Protein AF-A0AAD9B1D5-F1 (afdb_monomer_lite)

pLDDT: mean 72.25, std 25.93, range [25.08, 98.56]

Secondary structure (DSSP, 8-state):
---EEEEEES--SEEEES-EEEEEES--SEEEES--SEEEES-EEEEEES-EEEEEES-EEEEEES-EEEEEES-EEEEEES-EEEEEES-EEEEEES-EEEEEES-EEEEEES-EEEEEES-EEEEEES-EEEEEES-EEEEEES-EEEEEES-EEEEEES-EEEEEES-EEEEEES-EEEEEES-EEEEEES-EEEEEES-EEEEEES-EEEEEES-EEEEEEEEEEEEEEEEEEEEEEEEEEEEEEEEEEEEEEEEEEEEEE-----TTS-------------PPP-------------------------------------------------------------------------PPPPGGGHHHHHHHHHHHHHHHHHHHHHHHHHHHHHHHHHHHHHHHHHHHHHHHHHHHHTT-S-HHHHTTTS-BPPTT--S-SB----HHHHHHHHHHTT--TTS-HHHHHHHHHHHHHHGGGTS-HHHHHHHHHHHS------

InterPro domains:
  IPR000651 Ras-like guanine nucleotide exchange factor, N-terminal [PF00618] (445-500)
  IPR000651 Ras-like guanine nucleotide exchange factor, N-terminal [PS50212] (442-506)
  IPR023578 Ras guanine nucleotide exchange factor domain superfamily [SSF48366] (435-503)

Radius of gyration: 39.72 Å; chains: 1; bounding box: 127×80×107 Å

Structure (mmCIF, N/CA/C/O backbone):
data_AF-A0AAD9B1D5-F1
#
_entry.id   AF-A0AAD9B1D5-F1
#
loop_
_atom_site.group_PDB
_atom_site.id
_atom_site.type_symbol
_atom_site.label_atom_id
_atom_site.label_alt_id
_atom_site.label_comp_id
_atom_site.label_asym_id
_atom_site.label_entity_id
_atom_site.label_seq_id
_atom_site.pdbx_PDB_ins_code
_atom_site.Cartn_x
_atom_site.Cartn_y
_atom_site.Cartn_z
_atom_site.occupancy
_atom_site.B_iso_or_equiv
_atom_site.auth_seq_id
_atom_site.auth_comp_id
_atom_site.auth_asym_id
_atom_site.auth_atom_id
_atom_site.pdbx_PDB_model_num
ATOM 1 N N . MET A 1 1 ? -13.551 1.832 42.287 1.00 52.72 1 MET A N 1
ATOM 2 C CA . MET A 1 1 ? -13.378 1.335 43.674 1.00 52.72 1 MET A CA 1
ATOM 3 C C . MET A 1 1 ? -11.900 1.465 44.010 1.00 52.72 1 MET A C 1
ATOM 5 O O . MET A 1 1 ? -11.124 0.790 43.361 1.00 52.72 1 MET A O 1
ATOM 9 N N . ASP A 1 2 ? -11.519 2.247 45.024 1.00 57.53 2 ASP A N 1
ATOM 10 C CA . ASP A 1 2 ? -10.199 2.910 45.117 1.00 57.53 2 ASP A CA 1
ATOM 11 C C . ASP A 1 2 ? -8.919 2.039 44.995 1.00 57.53 2 ASP A C 1
ATOM 13 O O . ASP A 1 2 ? -7.841 2.602 44.839 1.00 57.53 2 ASP A O 1
ATOM 17 N N . SER A 1 3 ? -8.982 0.707 45.135 1.00 64.38 3 SER A N 1
ATOM 18 C CA . SER A 1 3 ? -7.912 -0.255 44.781 1.00 64.38 3 SER A CA 1
ATOM 19 C C . SER A 1 3 ? -8.424 -1.698 44.908 1.00 64.38 3 SER A C 1
ATOM 21 O O . SER A 1 3 ? -8.933 -2.067 45.975 1.00 64.38 3 SER A O 1
ATOM 23 N N . ALA A 1 4 ? -8.223 -2.545 43.894 1.00 77.12 4 ALA A N 1
ATOM 24 C CA . ALA A 1 4 ? -8.513 -3.985 43.952 1.00 77.12 4 ALA A CA 1
ATOM 25 C C . ALA A 1 4 ? -7.318 -4.854 43.508 1.00 77.12 4 ALA A C 1
ATOM 27 O O . ALA A 1 4 ? -6.592 -4.506 42.589 1.00 77.12 4 ALA A O 1
ATOM 28 N N . GLU A 1 5 ? -7.109 -6.013 44.146 1.00 85.25 5 GLU A N 1
ATOM 29 C CA . GLU A 1 5 ? -6.080 -6.974 43.697 1.00 85.25 5 GLU A CA 1
ATOM 30 C C . GLU A 1 5 ? -6.547 -7.705 42.428 1.00 85.25 5 GLU A C 1
ATOM 32 O O . GLU A 1 5 ? -5.827 -7.784 41.446 1.00 85.25 5 GLU A O 1
ATOM 37 N N . ARG A 1 6 ? -7.781 -8.220 42.411 1.00 88.56 6 ARG A N 1
ATOM 38 C CA . ARG A 1 6 ? -8.394 -8.796 41.206 1.00 88.56 6 ARG A CA 1
ATOM 39 C C . ARG A 1 6 ? -9.866 -8.441 41.144 1.00 88.56 6 ARG A C 1
ATOM 41 O O . ARG A 1 6 ? -10.538 -8.409 42.182 1.00 88.56 6 ARG A O 1
ATOM 48 N N . VAL A 1 7 ? -10.339 -8.191 39.934 1.00 89.62 7 VAL A N 1
ATOM 49 C CA . VAL A 1 7 ? -11.737 -7.946 39.604 1.00 89.62 7 VAL A CA 1
ATOM 50 C C . VAL A 1 7 ? -12.110 -8.903 38.483 1.00 89.62 7 VAL A C 1
ATOM 52 O O . VAL A 1 7 ? -11.581 -8.783 37.390 1.00 89.62 7 VAL A O 1
ATOM 55 N N . ASP A 1 8 ? -13.027 -9.825 38.757 1.00 92.50 8 ASP A N 1
ATOM 56 C CA . ASP A 1 8 ? -13.612 -10.722 37.757 1.00 92.50 8 ASP A CA 1
ATOM 57 C C . ASP A 1 8 ? -15.106 -10.372 37.633 1.00 92.50 8 ASP A C 1
ATOM 59 O O . ASP A 1 8 ? -15.795 -10.294 38.662 1.00 92.50 8 ASP A O 1
ATOM 63 N N . MET A 1 9 ? -15.619 -10.133 36.419 1.00 92.75 9 MET A N 1
ATOM 64 C CA . MET A 1 9 ? -17.040 -9.832 36.188 1.00 92.75 9 MET A CA 1
ATOM 65 C C . MET A 1 9 ? -17.614 -10.514 34.935 1.00 92.75 9 MET A C 1
ATOM 67 O O . MET A 1 9 ? -17.331 -10.103 33.819 1.00 92.75 9 MET A O 1
ATOM 71 N N . ASP A 1 10 ? -18.550 -11.449 35.136 1.00 92.38 10 ASP A N 1
ATOM 72 C CA . ASP A 1 10 ? -19.232 -12.182 34.055 1.00 92.38 10 ASP A CA 1
ATOM 73 C C . ASP A 1 10 ? -20.099 -11.294 33.124 1.00 92.38 10 ASP A C 1
ATOM 75 O O . ASP A 1 10 ? -20.470 -11.703 32.025 1.00 92.38 10 ASP A O 1
ATOM 79 N N . SER A 1 11 ? -20.597 -10.146 33.606 1.00 92.19 11 SER A N 1
ATOM 80 C CA . SER A 1 11 ? -21.485 -9.238 32.849 1.00 92.19 11 SER A CA 1
ATOM 81 C C . SER A 1 11 ? -21.722 -7.908 33.576 1.00 92.19 11 SER A C 1
ATOM 83 O O . SER A 1 11 ? -22.179 -7.906 34.726 1.00 92.19 11 SER A O 1
ATOM 85 N N . ALA A 1 12 ? -21.566 -6.782 32.879 1.00 92.56 12 ALA A N 1
ATOM 86 C CA . ALA A 1 12 ? -21.912 -5.445 33.370 1.00 92.56 12 ALA A CA 1
ATOM 87 C C . ALA A 1 12 ? -22.621 -4.581 32.306 1.00 92.56 12 ALA A C 1
ATOM 89 O O . ALA A 1 12 ? -22.574 -4.862 31.116 1.00 92.56 12 ALA A O 1
ATOM 90 N N . GLU A 1 13 ? -23.287 -3.500 32.733 1.00 94.06 13 GLU A N 1
ATOM 91 C CA . GLU A 1 13 ? -23.611 -2.388 31.817 1.00 94.06 13 GLU A CA 1
ATOM 92 C C . GLU A 1 13 ? -22.391 -1.461 31.736 1.00 94.06 13 GLU A C 1
ATOM 94 O O . GLU A 1 13 ? -21.867 -1.212 30.661 1.00 94.06 13 GLU A O 1
ATOM 99 N N . ARG A 1 14 ? -21.877 -1.008 32.886 1.00 93.44 14 ARG A N 1
ATOM 100 C CA . ARG A 1 14 ? -20.650 -0.208 32.972 1.00 93.44 14 ARG A CA 1
ATOM 101 C C . ARG A 1 14 ? -19.747 -0.718 34.080 1.00 93.44 14 ARG A C 1
ATOM 103 O O . ARG A 1 14 ? -20.248 -1.083 35.150 1.00 93.44 14 ARG A O 1
ATOM 110 N N . VAL A 1 15 ? -18.445 -0.682 33.830 1.00 92.88 15 VAL A N 1
ATOM 111 C CA . VAL A 1 15 ? -17.396 -0.788 34.843 1.00 92.88 15 VAL A CA 1
ATOM 112 C C . VAL A 1 15 ? -16.552 0.472 34.788 1.00 92.88 15 VAL A C 1
ATOM 114 O O . VAL A 1 15 ? -16.013 0.796 33.743 1.00 92.88 15 VAL A O 1
ATOM 117 N N . ASP A 1 16 ? -16.456 1.151 35.927 1.00 93.62 16 ASP A N 1
ATOM 118 C CA . ASP A 1 16 ? -15.569 2.289 36.158 1.00 93.62 16 ASP A CA 1
ATOM 119 C C . ASP A 1 16 ? -14.624 1.892 37.306 1.00 93.62 16 ASP A C 1
ATOM 121 O O . ASP A 1 16 ? -15.098 1.518 38.396 1.00 93.62 16 ASP A O 1
ATOM 125 N N . MET A 1 17 ? -13.308 1.912 37.081 1.00 91.94 17 MET A N 1
ATOM 126 C CA . MET A 1 17 ? -12.337 1.371 38.035 1.00 91.94 17 MET A CA 1
ATOM 127 C C . MET A 1 17 ? -11.053 2.210 38.113 1.00 91.94 17 MET A C 1
ATOM 129 O O . MET A 1 17 ? -10.250 2.218 37.195 1.00 91.94 17 MET A O 1
ATOM 133 N N . ASP A 1 18 ? -10.830 2.848 39.267 1.00 92.06 18 ASP A N 1
ATOM 134 C CA . ASP A 1 18 ? -9.741 3.821 39.448 1.00 92.06 18 ASP A CA 1
ATOM 135 C C . ASP A 1 18 ? -8.342 3.171 39.577 1.00 92.06 18 ASP A C 1
ATOM 137 O O . ASP A 1 18 ? -7.322 3.829 39.399 1.00 92.06 18 ASP A O 1
ATOM 141 N N . SER A 1 19 ? -8.260 1.903 40.009 1.00 91.75 19 SER A N 1
ATOM 142 C CA . SER A 1 19 ? -6.997 1.155 40.159 1.00 91.75 19 SER A CA 1
ATOM 143 C C . SER A 1 19 ? -7.232 -0.338 40.424 1.00 91.75 19 SER A C 1
ATOM 145 O O . SER A 1 19 ? -7.933 -0.695 41.383 1.00 91.75 19 SER A O 1
ATOM 147 N N . ALA A 1 20 ? -6.559 -1.225 39.686 1.00 92.69 20 ALA A N 1
ATOM 148 C CA . ALA A 1 20 ? -6.423 -2.635 40.068 1.00 92.69 20 ALA A CA 1
ATOM 149 C C . ALA A 1 20 ? -5.078 -3.248 39.636 1.00 92.69 20 ALA A C 1
ATOM 151 O O . ALA A 1 20 ? -4.394 -2.707 38.780 1.00 92.69 20 ALA A O 1
ATOM 152 N N . GLU A 1 21 ? -4.701 -4.402 40.197 1.00 93.25 21 GLU A N 1
ATOM 153 C CA . GLU A 1 21 ? -3.645 -5.232 39.585 1.00 93.25 21 GLU A CA 1
ATOM 154 C C . GLU A 1 21 ? -4.230 -5.934 38.342 1.00 93.25 21 GLU A C 1
ATOM 156 O O . GLU A 1 21 ? -3.687 -5.792 37.255 1.00 93.25 21 GLU A O 1
ATOM 161 N N . ARG A 1 22 ? -5.388 -6.609 38.440 1.00 94.44 22 ARG A N 1
ATOM 162 C CA . ARG A 1 22 ? -6.020 -7.274 37.277 1.00 94.44 22 ARG A CA 1
ATOM 163 C C . ARG A 1 22 ? -7.526 -7.035 37.187 1.00 94.44 22 ARG A C 1
ATOM 165 O O . ARG A 1 22 ? -8.220 -7.148 38.205 1.00 94.44 22 ARG A O 1
ATOM 172 N N . VAL A 1 23 ? -8.023 -6.793 35.976 1.00 94.88 23 VAL A N 1
ATOM 173 C CA . VAL A 1 23 ? -9.452 -6.738 35.629 1.00 94.88 23 VAL A CA 1
ATOM 174 C C . VAL A 1 23 ? -9.730 -7.734 34.510 1.00 94.88 23 VAL A C 1
ATOM 176 O O . VAL A 1 23 ? -9.088 -7.654 33.476 1.00 94.88 23 VAL A O 1
ATOM 179 N N . ASN A 1 24 ? -10.703 -8.622 34.719 1.00 96.38 24 ASN A N 1
ATOM 180 C CA . ASN A 1 24 ? -11.212 -9.569 33.729 1.00 96.38 24 ASN A CA 1
ATOM 181 C C . ASN A 1 24 ? -12.713 -9.295 33.510 1.00 96.38 24 ASN A C 1
ATOM 183 O O . ASN A 1 24 ? -13.473 -9.233 34.490 1.00 96.38 24 ASN A O 1
ATOM 187 N N . MET A 1 25 ? -13.144 -9.134 32.257 1.00 96.62 25 MET A N 1
ATOM 188 C CA . MET A 1 25 ? -14.529 -8.812 31.889 1.00 96.62 25 MET A CA 1
ATOM 189 C C . MET A 1 25 ? -15.041 -9.668 30.723 1.00 96.62 25 MET A C 1
ATOM 191 O O . MET A 1 25 ? -14.721 -9.392 29.572 1.00 96.62 25 MET A O 1
ATOM 195 N N . ASP A 1 26 ? -15.946 -10.610 31.000 1.00 96.50 26 ASP A N 1
ATOM 196 C CA . ASP A 1 26 ? -16.550 -11.455 29.959 1.00 96.50 26 ASP A CA 1
ATOM 197 C C . ASP A 1 26 ? -17.508 -10.665 29.026 1.00 96.50 26 ASP A C 1
ATOM 199 O O . ASP A 1 26 ? -17.788 -11.088 27.904 1.00 96.50 26 ASP A O 1
ATOM 203 N N . SER A 1 27 ? -18.142 -9.576 29.500 1.00 95.75 27 SER A N 1
ATOM 204 C CA . SER A 1 27 ? -19.143 -8.805 28.725 1.00 95.75 27 SER A CA 1
ATOM 205 C C . SER A 1 27 ? -19.542 -7.460 29.358 1.00 95.75 27 SER A C 1
ATOM 207 O O . SER A 1 27 ? -20.155 -7.435 30.431 1.00 95.75 27 SER A O 1
ATOM 209 N N . ALA A 1 28 ? -19.347 -6.342 28.651 1.00 95.88 28 ALA A N 1
ATOM 210 C CA . ALA A 1 28 ? -19.818 -5.011 29.066 1.00 95.88 28 ALA A CA 1
ATOM 211 C C . ALA A 1 28 ? -20.493 -4.203 27.933 1.00 95.88 28 ALA A C 1
ATOM 213 O O . ALA A 1 28 ? -20.341 -4.513 26.759 1.00 95.88 28 ALA A O 1
ATOM 214 N N . GLU A 1 29 ? -21.223 -3.128 28.268 1.00 96.31 29 GLU A N 1
ATOM 215 C CA . GLU A 1 29 ? -21.424 -2.019 27.310 1.00 96.31 29 GLU A CA 1
ATOM 216 C C . GLU A 1 29 ? -20.169 -1.132 27.338 1.00 96.31 29 GLU A C 1
ATOM 218 O O . GLU A 1 29 ? -19.606 -0.820 26.297 1.00 96.31 29 GLU A O 1
ATOM 223 N N . ARG A 1 30 ? -19.680 -0.773 28.536 1.00 96.62 30 ARG A N 1
ATOM 224 C CA . ARG A 1 30 ? -18.464 0.039 28.703 1.00 96.62 30 ARG A CA 1
ATOM 225 C C . ARG A 1 30 ? -17.549 -0.455 29.820 1.00 96.62 30 ARG A C 1
ATOM 227 O O . ARG A 1 30 ? -18.036 -0.756 30.916 1.00 96.62 30 ARG A O 1
ATOM 234 N N . VAL A 1 31 ? -16.246 -0.433 29.566 1.00 97.12 31 VAL A N 1
ATOM 235 C CA . VAL A 1 31 ? -15.175 -0.602 30.556 1.00 97.12 31 VAL A CA 1
ATOM 236 C C . VAL A 1 31 ? -14.317 0.661 30.543 1.00 97.12 31 VAL A C 1
ATOM 238 O O . VAL A 1 31 ? -13.825 1.021 29.486 1.00 97.12 31 VAL A O 1
ATOM 241 N N . ASN A 1 32 ? -14.150 1.311 31.694 1.00 97.12 32 ASN A N 1
ATOM 242 C CA . ASN A 1 32 ? -13.278 2.471 31.884 1.00 97.12 32 ASN A CA 1
ATOM 243 C C . ASN A 1 32 ? -12.266 2.142 33.001 1.00 97.12 32 ASN A C 1
ATOM 245 O O . ASN A 1 32 ? -12.691 1.728 34.094 1.00 97.12 32 ASN A O 1
ATOM 249 N N . MET A 1 33 ? -10.964 2.302 32.748 1.00 96.50 33 MET A N 1
ATOM 250 C CA . MET A 1 33 ? -9.898 1.859 33.656 1.00 96.50 33 MET A CA 1
ATOM 251 C C . MET A 1 33 ? -8.725 2.849 33.748 1.00 96.50 33 MET A C 1
ATOM 253 O O . MET A 1 33 ? -7.850 2.853 32.888 1.00 96.50 33 MET A O 1
ATOM 257 N N . ASP A 1 34 ? -8.645 3.603 34.848 1.00 96.44 34 ASP A N 1
ATOM 258 C CA . ASP A 1 34 ? -7.617 4.639 35.040 1.00 96.44 34 ASP A CA 1
ATOM 259 C C . ASP A 1 34 ? -6.188 4.063 35.233 1.00 96.44 34 ASP A C 1
ATOM 261 O O . ASP A 1 34 ? -5.195 4.757 35.017 1.00 96.44 34 ASP A O 1
ATOM 265 N N . SER A 1 35 ? -6.033 2.837 35.764 1.00 95.31 35 SER A N 1
ATOM 266 C CA . SER A 1 35 ? -4.711 2.241 36.073 1.00 95.31 35 SER A CA 1
ATOM 267 C C . SER A 1 35 ? -4.752 0.734 36.376 1.00 95.31 35 SER A C 1
ATOM 269 O O . SER A 1 35 ? -5.305 0.320 37.404 1.00 95.31 35 SER A O 1
ATOM 271 N N . ALA A 1 36 ? -4.086 -0.080 35.552 1.00 95.38 36 ALA A N 1
ATOM 272 C CA . ALA A 1 36 ? -3.976 -1.539 35.681 1.00 95.38 36 ALA A CA 1
ATOM 273 C C . ALA A 1 36 ? -2.518 -2.055 35.691 1.00 95.38 36 ALA A C 1
ATOM 275 O O . ALA A 1 36 ? -1.618 -1.392 35.187 1.00 95.38 36 ALA A O 1
ATOM 276 N N . GLU A 1 37 ? -2.280 -3.288 36.166 1.00 96.25 37 GLU A N 1
ATOM 277 C CA . GLU A 1 37 ? -1.220 -4.124 35.560 1.00 96.25 37 GLU A CA 1
ATOM 278 C C . GLU A 1 37 ? -1.810 -4.772 34.298 1.00 96.25 37 GLU A C 1
ATOM 280 O O . GLU A 1 37 ? -1.226 -4.679 33.224 1.00 96.25 37 GLU A O 1
ATOM 285 N N . ARG A 1 38 ? -3.011 -5.365 34.395 1.00 96.94 38 ARG A N 1
ATOM 286 C CA . ARG A 1 38 ? -3.676 -6.031 33.264 1.00 96.94 38 ARG A CA 1
ATOM 287 C C . ARG A 1 38 ? -5.174 -5.769 33.162 1.00 96.94 38 ARG A C 1
ATOM 289 O O . ARG A 1 38 ? -5.874 -5.791 34.183 1.00 96.94 38 ARG A O 1
ATOM 296 N N . VAL A 1 39 ? -5.642 -5.604 31.930 1.00 97.81 39 VAL A N 1
ATOM 297 C CA . VAL A 1 39 ? -7.052 -5.490 31.548 1.00 97.81 39 VAL A CA 1
ATOM 298 C C . VAL A 1 39 ? -7.338 -6.534 30.471 1.00 97.81 39 VAL A C 1
ATOM 300 O O . VAL A 1 39 ? -6.842 -6.399 29.361 1.00 97.81 39 VAL A O 1
ATOM 303 N N . ASP A 1 40 ? -8.130 -7.549 30.809 1.00 98.00 40 ASP A N 1
ATOM 304 C CA . ASP A 1 40 ? -8.514 -8.652 29.924 1.00 98.00 40 ASP A CA 1
ATOM 305 C C . ASP A 1 40 ? -10.048 -8.513 29.640 1.00 98.00 40 ASP A C 1
ATOM 307 O O . ASP A 1 40 ? -10.846 -8.520 30.590 1.00 98.00 40 ASP A O 1
ATOM 311 N N . VAL A 1 41 ? -10.494 -8.320 28.383 1.00 98.12 41 VAL A N 1
ATOM 312 C CA . VAL A 1 41 ? -11.921 -8.064 28.019 1.00 98.12 41 VAL A CA 1
ATOM 313 C C . VAL A 1 41 ? -12.408 -8.903 26.824 1.00 98.12 41 VAL A C 1
ATOM 315 O O . VAL A 1 41 ? -12.124 -8.578 25.676 1.00 98.12 41 VAL A O 1
ATOM 318 N N . ASP A 1 42 ? -13.259 -9.905 27.069 1.00 98.00 42 ASP A N 1
ATOM 319 C CA . ASP A 1 42 ? -13.795 -10.795 26.021 1.00 98.00 42 ASP A CA 1
ATOM 320 C C . ASP A 1 42 ? -14.786 -10.086 25.060 1.00 98.00 42 ASP A C 1
ATOM 322 O O . ASP A 1 42 ? -14.998 -10.515 23.925 1.00 98.00 42 ASP A O 1
ATOM 326 N N . SER A 1 43 ? -15.524 -9.065 25.524 1.00 96.94 43 SER A N 1
ATOM 327 C CA . SER A 1 43 ? -16.554 -8.375 24.719 1.00 96.94 43 SER A CA 1
ATOM 328 C C . SER A 1 43 ? -17.017 -7.038 25.315 1.00 96.94 43 SER A C 1
ATOM 330 O O . SER A 1 43 ? -17.532 -7.000 26.439 1.00 96.94 43 SER A O 1
ATOM 332 N N . ALA A 1 44 ? -16.965 -5.953 24.535 1.00 97.31 44 ALA A N 1
ATOM 333 C CA . ALA A 1 44 ? -17.528 -4.648 24.907 1.00 97.31 44 ALA A CA 1
ATOM 334 C C . ALA A 1 44 ? -18.150 -3.872 23.722 1.00 97.31 44 ALA A C 1
ATOM 336 O O . ALA A 1 44 ? -17.902 -4.183 22.564 1.00 97.31 44 ALA A O 1
ATOM 337 N N . GLU A 1 45 ? -18.944 -2.822 23.985 1.00 97.56 45 GLU A N 1
ATOM 338 C CA . GLU A 1 45 ? -19.158 -1.756 22.979 1.00 97.56 45 GLU A CA 1
ATOM 339 C C . GLU A 1 45 ? -17.956 -0.799 23.007 1.00 97.56 45 GLU A C 1
ATOM 341 O O . GLU A 1 45 ? -17.482 -0.362 21.961 1.00 97.56 45 GLU A O 1
ATOM 346 N N . ARG A 1 46 ? -17.441 -0.487 24.208 1.00 97.94 46 ARG A N 1
ATOM 347 C CA . ARG A 1 46 ? -16.297 0.412 24.410 1.00 97.94 46 ARG A CA 1
ATOM 348 C C . ARG A 1 46 ? -15.371 -0.021 25.544 1.00 97.94 46 ARG A C 1
ATOM 350 O O . ARG A 1 46 ? -15.859 -0.393 26.617 1.00 97.94 46 ARG A O 1
ATOM 357 N N . VAL A 1 47 ? -14.069 0.115 25.321 1.00 98.31 47 VAL A N 1
ATOM 358 C CA . VAL A 1 47 ? -13.006 -0.064 26.317 1.00 98.31 47 VAL A CA 1
ATOM 359 C C . VAL A 1 47 ? -12.138 1.194 26.311 1.00 98.31 47 VAL A C 1
ATOM 361 O O . VAL A 1 47 ? -11.506 1.479 25.306 1.00 98.31 47 VAL A O 1
ATOM 364 N N . ASP A 1 48 ? -12.129 1.933 27.416 1.00 98.31 48 ASP A N 1
ATOM 365 C CA . ASP A 1 48 ? -11.382 3.180 27.595 1.00 98.31 48 ASP A CA 1
ATOM 366 C C . ASP A 1 48 ? -10.307 2.908 28.708 1.00 98.31 48 ASP A C 1
ATOM 368 O O . ASP A 1 48 ? -10.686 2.562 29.838 1.00 98.31 48 ASP A O 1
ATOM 372 N N . VAL A 1 49 ? -8.988 2.966 28.426 1.00 98.31 49 VAL A N 1
ATOM 373 C CA . VAL A 1 49 ? -7.892 2.608 29.380 1.00 98.31 49 VAL A CA 1
ATOM 374 C C . VAL A 1 49 ? -6.756 3.646 29.425 1.00 98.31 49 VAL A C 1
ATOM 376 O O . VAL A 1 49 ? -5.895 3.669 28.550 1.00 98.31 49 VAL A O 1
ATOM 379 N N . ASP A 1 50 ? -6.669 4.418 30.514 1.00 98.25 50 ASP A N 1
ATOM 380 C CA . ASP A 1 50 ? -5.661 5.481 30.684 1.00 98.25 50 ASP A CA 1
ATOM 381 C C . ASP A 1 50 ? -4.222 4.944 30.908 1.00 98.25 50 ASP A C 1
ATOM 383 O O . ASP A 1 50 ? -3.233 5.630 30.645 1.00 98.25 50 ASP A O 1
ATOM 387 N N . SER A 1 51 ? -4.055 3.759 31.513 1.00 97.12 51 SER A N 1
ATOM 388 C CA . SER A 1 51 ? -2.729 3.191 31.837 1.00 97.12 51 SER A CA 1
ATOM 389 C C . SER A 1 51 ? -2.772 1.700 32.189 1.00 97.12 51 SER A C 1
ATOM 391 O O . SER A 1 51 ? -3.458 1.303 33.136 1.00 97.12 51 SER A O 1
ATOM 393 N N . ALA A 1 52 ? -1.959 0.876 31.523 1.00 97.25 52 ALA A N 1
ATOM 394 C CA . ALA A 1 52 ? -1.756 -0.537 31.866 1.00 97.25 52 ALA A CA 1
ATOM 395 C C . ALA A 1 52 ? -0.305 -1.015 31.631 1.00 97.25 52 ALA A C 1
ATOM 397 O O . ALA A 1 52 ? 0.467 -0.366 30.935 1.00 97.25 52 ALA A O 1
ATOM 398 N N . GLU A 1 53 ? 0.081 -2.186 32.158 1.00 97.56 53 GLU A N 1
ATOM 399 C CA . GLU A 1 53 ? 1.192 -2.949 31.552 1.00 97.56 53 GLU A CA 1
ATOM 400 C C . GLU A 1 53 ? 0.658 -3.664 30.303 1.00 97.56 53 GLU A C 1
ATOM 402 O O . GLU A 1 53 ? 1.299 -3.654 29.257 1.00 97.56 53 GLU A O 1
ATOM 407 N N . ARG A 1 54 ? -0.543 -4.256 30.386 1.00 98.06 54 ARG A N 1
ATOM 408 C CA . ARG A 1 54 ? -1.168 -4.971 29.269 1.00 98.06 54 ARG A CA 1
ATOM 409 C C . ARG A 1 54 ? -2.674 -4.761 29.151 1.00 98.06 54 ARG A C 1
ATOM 411 O O . ARG A 1 54 ? -3.386 -4.815 30.156 1.00 98.06 54 ARG A O 1
ATOM 418 N N . VAL A 1 55 ? -3.131 -4.613 27.913 1.00 98.44 55 VAL A N 1
ATOM 419 C CA . VAL A 1 55 ? -4.538 -4.593 27.507 1.00 98.44 55 VAL A CA 1
ATOM 420 C C . VAL A 1 55 ? -4.739 -5.717 26.491 1.00 98.44 55 VAL A C 1
ATOM 422 O O . VAL A 1 55 ? -4.146 -5.674 25.420 1.00 98.44 55 VAL A O 1
ATOM 425 N N . ASP A 1 56 ? -5.535 -6.721 26.849 1.00 98.44 56 ASP A N 1
ATOM 426 C CA . ASP A 1 56 ? -5.855 -7.883 26.017 1.00 98.44 56 ASP A CA 1
ATOM 427 C C . ASP A 1 56 ? -7.391 -7.844 25.745 1.00 98.44 56 ASP A C 1
ATOM 429 O O . ASP A 1 56 ? -8.177 -7.929 26.696 1.00 98.44 56 ASP A O 1
ATOM 433 N N . VAL A 1 57 ? -7.856 -7.650 24.498 1.00 98.38 57 VAL A N 1
ATOM 434 C CA . VAL A 1 57 ? -9.299 -7.478 24.162 1.00 98.38 57 VAL A CA 1
ATOM 435 C C . VAL A 1 57 ? -9.737 -8.375 22.992 1.00 98.38 57 VAL A C 1
ATOM 437 O O . VAL A 1 57 ? -9.272 -8.210 21.872 1.00 98.38 57 VAL A O 1
ATOM 440 N N . ASP A 1 58 ? -10.701 -9.277 23.199 1.00 98.38 58 ASP A N 1
ATOM 441 C CA . ASP A 1 58 ? -11.140 -10.205 22.137 1.00 98.38 58 ASP A CA 1
ATOM 442 C C . ASP A 1 58 ? -12.109 -9.544 21.125 1.00 98.38 58 ASP A C 1
ATOM 444 O O . ASP A 1 58 ? -12.233 -9.975 19.977 1.00 98.38 58 ASP A O 1
ATOM 448 N N . SER A 1 59 ? -12.916 -8.558 21.544 1.00 97.56 59 SER A N 1
ATOM 449 C CA . SER A 1 59 ? -13.932 -7.926 20.678 1.00 97.56 59 SER A CA 1
ATOM 450 C C . SER A 1 59 ? -14.492 -6.614 21.234 1.00 97.56 59 SER A C 1
ATOM 452 O O . SER A 1 59 ? -15.112 -6.605 22.303 1.00 97.56 59 SER A O 1
ATOM 454 N N . ALA A 1 60 ? -14.411 -5.522 20.466 1.00 97.44 60 ALA A N 1
ATOM 455 C CA . ALA A 1 60 ? -15.112 -4.275 20.791 1.00 97.44 60 ALA A CA 1
ATOM 456 C C . ALA A 1 60 ? -15.489 -3.425 19.562 1.00 97.44 60 ALA A C 1
ATOM 458 O O . ALA A 1 60 ? -14.822 -3.468 18.535 1.00 97.44 60 ALA A O 1
ATOM 459 N N . GLU A 1 61 ? -16.535 -2.591 19.659 1.00 97.88 61 GLU A N 1
ATOM 460 C CA . GLU A 1 61 ? -16.759 -1.556 18.628 1.00 97.88 61 GLU A CA 1
ATOM 461 C C . GLU A 1 61 ? -15.686 -0.457 18.732 1.00 97.88 61 GLU A C 1
ATOM 463 O O . GLU A 1 61 ? -15.263 0.093 17.717 1.00 97.88 61 GLU A O 1
ATOM 468 N N . ARG A 1 62 ? -15.223 -0.123 19.944 1.00 98.12 62 ARG A N 1
ATOM 469 C CA . ARG A 1 62 ? -14.152 0.861 20.157 1.00 98.12 62 ARG A CA 1
ATOM 470 C C . ARG A 1 62 ? -13.224 0.498 21.305 1.00 98.12 62 ARG A C 1
ATOM 472 O O . ARG A 1 62 ? -13.705 0.085 22.363 1.00 98.12 62 ARG A O 1
ATOM 479 N N . VAL A 1 63 ? -11.935 0.735 21.105 1.00 98.31 63 VAL A N 1
ATOM 480 C CA . VAL A 1 63 ? -10.898 0.643 22.133 1.00 98.31 63 VAL A CA 1
ATOM 481 C C . VAL A 1 63 ? -10.053 1.912 22.071 1.00 98.31 63 VAL A C 1
ATOM 483 O O . VAL A 1 63 ? -9.479 2.192 21.027 1.00 98.31 63 VAL A O 1
ATOM 486 N N . ASP A 1 64 ? -10.003 2.652 23.175 1.00 98.50 64 ASP A N 1
ATOM 487 C CA . ASP A 1 64 ? -9.254 3.898 23.331 1.00 98.50 64 ASP A CA 1
ATOM 488 C C . ASP A 1 64 ? -8.193 3.633 24.450 1.00 98.50 64 ASP A C 1
ATOM 490 O O . ASP A 1 64 ? -8.582 3.330 25.586 1.00 98.50 64 ASP A O 1
ATOM 494 N N . VAL A 1 65 ? -6.875 3.647 24.158 1.00 98.56 65 VAL A N 1
ATOM 495 C CA . VAL A 1 65 ? -5.783 3.323 25.125 1.00 98.56 65 VAL A CA 1
ATOM 496 C C . VAL A 1 65 ? -4.689 4.399 25.158 1.00 98.56 65 VAL A C 1
ATOM 498 O O . VAL A 1 65 ? -3.848 4.461 24.263 1.00 98.56 65 VAL A O 1
ATOM 501 N N . ASP A 1 66 ? -4.617 5.170 26.246 1.00 98.50 66 ASP A N 1
ATOM 502 C CA . ASP A 1 66 ? -3.646 6.269 26.388 1.00 98.50 66 ASP A CA 1
ATOM 503 C C . ASP A 1 66 ? -2.192 5.770 26.592 1.00 98.50 66 ASP A C 1
ATOM 505 O O . ASP A 1 66 ? -1.227 6.456 26.249 1.00 98.50 66 ASP A O 1
ATOM 509 N N . SER A 1 67 ? -1.983 4.618 27.250 1.00 97.56 67 SER A N 1
ATOM 510 C CA . SER A 1 67 ? -0.637 4.098 27.579 1.00 97.56 67 SER A CA 1
ATOM 511 C C . SER A 1 67 ? -0.621 2.617 27.990 1.00 97.56 67 SER A C 1
ATOM 513 O O . SER A 1 67 ? -1.174 2.258 29.035 1.00 97.56 67 SER A O 1
ATOM 515 N N . ALA A 1 68 ? 0.102 1.760 27.257 1.00 97.25 68 ALA A N 1
ATOM 516 C CA . ALA A 1 68 ? 0.345 0.364 27.657 1.00 97.25 68 ALA A CA 1
ATOM 517 C C . ALA A 1 68 ? 1.716 -0.194 27.216 1.00 97.25 68 ALA A C 1
ATOM 519 O O . ALA A 1 68 ? 2.218 0.163 26.162 1.00 97.25 68 ALA A O 1
ATOM 520 N N . GLU A 1 69 ? 2.328 -1.136 27.954 1.00 97.81 69 GLU A N 1
ATOM 521 C CA . GLU A 1 69 ? 3.495 -1.875 27.410 1.00 97.81 69 GLU A CA 1
ATOM 522 C C . GLU A 1 69 ? 3.051 -2.761 26.233 1.00 97.81 69 GLU A C 1
ATOM 524 O O . GLU A 1 69 ? 3.762 -2.882 25.237 1.00 97.81 69 GLU A O 1
ATOM 529 N N . ARG A 1 70 ? 1.862 -3.380 26.327 1.00 98.19 70 ARG A N 1
ATOM 530 C CA . ARG A 1 70 ? 1.258 -4.140 25.221 1.00 98.19 70 ARG A CA 1
ATOM 531 C C . ARG A 1 70 ? -0.240 -3.918 25.081 1.00 98.19 70 ARG A C 1
ATOM 533 O O . ARG A 1 70 ? -0.959 -3.970 26.079 1.00 98.19 70 ARG A O 1
ATOM 540 N N . VAL A 1 71 ? -0.683 -3.789 23.836 1.00 98.44 71 VAL A N 1
ATOM 541 C CA . VAL A 1 71 ? -2.083 -3.882 23.416 1.00 98.44 71 VAL A CA 1
ATOM 542 C C . VAL A 1 71 ? -2.196 -5.067 22.458 1.00 98.44 71 VAL A C 1
ATOM 544 O O . VAL A 1 71 ? -1.561 -5.057 21.409 1.00 98.44 71 VAL A O 1
ATOM 547 N N . ASP A 1 72 ? -2.969 -6.084 22.829 1.00 98.31 72 ASP A N 1
ATOM 548 C CA . ASP A 1 72 ? -3.291 -7.247 21.996 1.00 98.31 72 ASP A CA 1
ATOM 549 C C . ASP A 1 72 ? -4.818 -7.233 21.752 1.00 98.31 72 ASP A C 1
ATOM 551 O O . ASP A 1 72 ? -5.585 -7.183 22.720 1.00 98.31 72 ASP A O 1
ATOM 555 N N . MET A 1 73 ? -5.281 -7.228 20.494 1.00 97.88 73 MET A N 1
ATOM 556 C CA . MET A 1 73 ? -6.713 -7.085 20.176 1.00 97.88 73 MET A CA 1
ATOM 557 C C . MET A 1 73 ? -7.158 -7.887 18.938 1.00 97.88 73 MET A C 1
ATOM 559 O O . MET A 1 73 ? -6.682 -7.661 17.825 1.00 97.88 73 MET A O 1
ATOM 563 N N . ASP A 1 74 ? -8.128 -8.789 19.132 1.00 98.19 74 ASP A N 1
ATOM 564 C CA . ASP A 1 74 ? -8.551 -9.769 18.116 1.00 98.19 74 ASP A CA 1
ATOM 565 C C . ASP A 1 74 ? -9.552 -9.194 17.081 1.00 98.19 74 ASP A C 1
ATOM 567 O O . ASP A 1 74 ? -9.649 -9.694 15.956 1.00 98.19 74 ASP A O 1
ATOM 571 N N . SER A 1 75 ? -10.403 -8.216 17.441 1.00 97.00 75 SER A N 1
ATOM 572 C CA . SER A 1 75 ? -11.490 -7.732 16.554 1.00 97.00 75 SER A CA 1
ATOM 573 C C . SER A 1 75 ? -12.101 -6.371 16.938 1.00 97.00 75 SER A C 1
ATOM 575 O O . SER A 1 75 ? -12.822 -6.266 17.936 1.00 97.00 75 SER A O 1
ATOM 577 N N . GLY A 1 76 ? -11.913 -5.344 16.094 1.00 95.19 76 GLY A N 1
ATOM 578 C CA . GLY A 1 76 ? -12.390 -3.964 16.314 1.00 95.19 76 GLY A CA 1
ATOM 579 C C . GLY A 1 76 ? -13.205 -3.324 15.173 1.00 95.19 76 GLY A C 1
ATOM 580 O O . GLY A 1 76 ? -13.033 -3.665 14.007 1.00 95.19 76 GLY A O 1
ATOM 581 N N . GLU A 1 77 ? -14.051 -2.323 15.466 1.00 97.50 77 GLU A N 1
ATOM 582 C CA . GLU A 1 77 ? -14.412 -1.300 14.448 1.00 97.50 77 GLU A CA 1
ATOM 583 C C . GLU A 1 77 ? -13.388 -0.155 14.481 1.00 97.50 77 GLU A C 1
ATOM 585 O O . GLU A 1 77 ? -12.966 0.336 13.435 1.00 97.50 77 GLU A O 1
ATOM 590 N N . ARG A 1 78 ? -12.958 0.277 15.672 1.00 98.12 78 ARG A N 1
ATOM 591 C CA . ARG A 1 78 ? -11.910 1.292 15.833 1.00 98.12 78 ARG A CA 1
ATOM 592 C C . ARG A 1 78 ? -11.030 1.008 17.036 1.00 98.12 78 ARG A C 1
ATOM 594 O O . ARG A 1 78 ? -11.558 0.669 18.096 1.00 98.12 78 ARG A O 1
ATOM 601 N N . VAL A 1 79 ? -9.731 1.189 16.864 1.00 98.19 79 VAL A N 1
ATOM 602 C CA . VAL A 1 79 ? -8.739 1.058 17.925 1.00 98.19 79 VAL A CA 1
ATOM 603 C C . VAL A 1 79 ? -7.794 2.246 17.838 1.00 98.19 79 VAL A C 1
ATOM 605 O O . VAL A 1 79 ? -7.112 2.400 16.829 1.00 98.19 79 VAL A O 1
ATOM 608 N N . ASP A 1 80 ? -7.787 3.063 18.884 1.00 98.50 80 ASP A N 1
ATOM 609 C CA . ASP A 1 80 ? -7.024 4.301 18.987 1.00 98.50 80 ASP A CA 1
ATOM 610 C C . ASP A 1 80 ? -5.999 4.096 20.146 1.00 98.50 80 ASP A C 1
ATOM 612 O O . ASP A 1 80 ? -6.404 3.777 21.272 1.00 98.50 80 ASP A O 1
ATOM 616 N N . VAL A 1 81 ? -4.682 4.185 19.886 1.00 98.56 81 VAL A N 1
ATOM 617 C CA . VAL A 1 81 ? -3.600 3.939 20.876 1.00 98.56 81 VAL A CA 1
ATOM 618 C C . VAL A 1 81 ? -2.570 5.077 20.889 1.00 98.56 81 VAL A C 1
ATOM 620 O O . VAL A 1 81 ? -1.719 5.159 20.003 1.00 98.56 81 VAL A O 1
ATOM 623 N N . ASP A 1 82 ? -2.576 5.903 21.938 1.00 98.44 82 ASP A N 1
ATOM 624 C CA . ASP A 1 82 ? -1.685 7.072 22.049 1.00 98.44 82 ASP A CA 1
ATOM 625 C C . ASP A 1 82 ? -0.211 6.674 22.305 1.00 98.44 82 ASP A C 1
ATOM 627 O O . ASP A 1 82 ? 0.721 7.399 21.951 1.00 98.44 82 ASP A O 1
ATOM 631 N N . SER A 1 83 ? 0.046 5.556 22.999 1.00 96.88 83 SER A N 1
ATOM 632 C CA . SER A 1 83 ? 1.412 5.115 23.338 1.00 96.88 83 SER A CA 1
ATOM 633 C C . SER A 1 83 ? 1.507 3.645 23.756 1.00 96.88 83 SER A C 1
ATOM 635 O O . SER A 1 83 ? 0.856 3.222 24.716 1.00 96.88 83 SER A O 1
ATOM 637 N N . GLY A 1 84 ? 2.432 2.884 23.159 1.00 95.00 84 GLY A N 1
ATOM 638 C CA . GLY A 1 84 ? 2.845 1.605 23.749 1.00 95.00 84 GLY A CA 1
ATOM 639 C C . GLY A 1 84 ? 4.072 0.915 23.158 1.00 95.00 84 GLY A C 1
ATOM 640 O O . GLY A 1 84 ? 4.479 1.200 22.045 1.00 95.00 84 GLY A O 1
ATOM 641 N N . GLU A 1 85 ? 4.703 -0.018 23.883 1.00 97.38 85 GLU A N 1
ATOM 642 C CA . GLU A 1 85 ? 5.877 -0.722 23.323 1.00 97.38 85 GLU A CA 1
ATOM 643 C C . GLU A 1 85 ? 5.462 -1.671 22.185 1.00 97.38 85 GLU A C 1
ATOM 645 O O . GLU A 1 85 ? 6.165 -1.780 21.182 1.00 97.38 85 GLU A O 1
ATOM 650 N N . ARG A 1 86 ? 4.317 -2.356 22.302 1.00 98.19 86 ARG A N 1
ATOM 651 C CA . ARG A 1 86 ? 3.801 -3.230 21.236 1.00 98.19 86 ARG A CA 1
ATOM 652 C C . ARG A 1 86 ? 2.288 -3.141 21.077 1.00 98.19 86 ARG A C 1
ATOM 654 O O . ARG A 1 86 ? 1.565 -3.330 22.054 1.00 98.19 86 ARG A O 1
ATOM 661 N N . VAL A 1 87 ? 1.830 -2.969 19.845 1.00 98.44 87 VAL A N 1
ATOM 662 C CA . VAL A 1 87 ? 0.419 -3.052 19.452 1.00 98.44 87 VAL A CA 1
ATOM 663 C C . VAL A 1 87 ? 0.277 -4.198 18.454 1.00 98.44 87 VAL A C 1
ATOM 665 O O . VAL A 1 87 ? 0.924 -4.160 17.414 1.00 98.44 87 VAL A O 1
ATOM 668 N N . ASN A 1 88 ? -0.534 -5.211 18.765 1.00 98.38 88 ASN A N 1
ATOM 669 C CA . ASN A 1 88 ? -0.827 -6.331 17.867 1.00 98.38 88 ASN A CA 1
ATOM 670 C C . ASN A 1 88 ? -2.340 -6.358 17.556 1.00 98.38 88 ASN A C 1
ATOM 672 O O . ASN A 1 88 ? -3.147 -6.280 18.490 1.00 98.38 88 ASN A O 1
ATOM 676 N N . MET A 1 89 ? -2.728 -6.472 16.280 1.00 98.00 89 MET A N 1
ATOM 677 C CA . MET A 1 89 ? -4.115 -6.284 15.826 1.00 98.00 89 MET A CA 1
ATOM 678 C C . MET A 1 89 ? -4.545 -7.312 14.760 1.00 98.00 89 MET A C 1
ATOM 680 O O . MET A 1 89 ? -4.195 -7.173 13.589 1.00 98.00 89 MET A O 1
ATOM 684 N N . ASP A 1 90 ? -5.360 -8.308 15.123 1.00 98.06 90 ASP A N 1
ATOM 685 C CA . ASP A 1 90 ? -5.766 -9.374 14.182 1.00 98.06 90 ASP A CA 1
ATOM 686 C C . ASP A 1 90 ? -6.777 -8.877 13.120 1.00 98.06 90 ASP A C 1
ATOM 688 O O . ASP A 1 90 ? -6.821 -9.375 11.993 1.00 98.06 90 ASP A O 1
ATOM 692 N N . SER A 1 91 ? -7.677 -7.946 13.467 1.00 97.06 91 SER A N 1
ATOM 693 C CA . SER A 1 91 ? -8.723 -7.446 12.552 1.00 97.06 91 SER A CA 1
ATOM 694 C C . SER A 1 91 ? -9.383 -6.144 13.024 1.00 97.06 91 SER A C 1
ATOM 696 O O . SER A 1 91 ? -9.991 -6.116 14.095 1.00 97.06 91 SER A O 1
ATOM 698 N N . ALA A 1 92 ? -9.384 -5.089 12.200 1.00 96.38 92 ALA A N 1
ATOM 699 C CA . ALA A 1 92 ? -10.100 -3.839 12.503 1.00 96.38 92 ALA A CA 1
ATOM 700 C C . ALA A 1 92 ? -10.682 -3.114 11.267 1.00 96.38 92 ALA A C 1
ATOM 702 O O . ALA A 1 92 ? -10.143 -3.212 10.171 1.00 96.38 92 ALA A O 1
ATOM 703 N N . GLU A 1 93 ? -11.749 -2.309 11.409 1.00 97.88 93 GLU A N 1
ATOM 704 C CA . GLU A 1 93 ? -12.090 -1.330 10.346 1.00 97.88 93 GLU A CA 1
ATOM 705 C C . GLU A 1 93 ? -11.089 -0.158 10.368 1.00 97.88 93 GLU A C 1
ATOM 707 O O . GLU A 1 93 ? -10.721 0.362 9.315 1.00 97.88 93 GLU A O 1
ATOM 712 N N . ARG A 1 94 ? -10.637 0.277 11.556 1.00 98.06 94 ARG A N 1
ATOM 713 C CA . ARG A 1 94 ? -9.626 1.337 11.717 1.00 98.06 94 ARG A CA 1
ATOM 714 C C . ARG A 1 94 ? -8.691 1.090 12.891 1.00 98.06 94 ARG A C 1
ATOM 716 O O . ARG A 1 94 ? -9.163 0.739 13.971 1.00 98.06 94 ARG A O 1
ATOM 723 N N . VAL A 1 95 ? -7.415 1.374 12.670 1.00 98.25 95 VAL A N 1
ATOM 724 C CA . VAL A 1 95 ? -6.359 1.421 13.684 1.00 98.25 95 VAL A CA 1
ATOM 725 C C . VAL A 1 95 ? -5.670 2.782 13.578 1.00 98.25 95 VAL A C 1
ATOM 727 O O . VAL A 1 95 ? -5.225 3.146 12.493 1.00 98.25 95 VAL A O 1
ATOM 730 N N . ASP A 1 96 ? -5.613 3.526 14.675 1.00 98.50 96 ASP A N 1
ATOM 731 C CA . ASP A 1 96 ? -4.945 4.824 14.796 1.00 98.50 96 ASP A CA 1
ATOM 732 C C . ASP A 1 96 ? -3.879 4.674 15.924 1.00 98.50 96 ASP A C 1
ATOM 734 O O . ASP A 1 96 ? -4.244 4.341 17.053 1.00 98.50 96 ASP A O 1
ATOM 738 N N . VAL A 1 97 ? -2.571 4.821 15.638 1.00 98.50 97 VAL A N 1
ATOM 739 C CA . VAL A 1 97 ? -1.469 4.663 16.628 1.00 98.50 97 VAL A CA 1
ATOM 740 C C . VAL A 1 97 ? -0.511 5.860 16.607 1.00 98.50 97 VAL A C 1
ATOM 742 O O . VAL A 1 97 ? 0.254 6.023 15.656 1.00 98.50 97 VAL A O 1
ATOM 745 N N . ASP A 1 98 ? -0.471 6.644 17.687 1.00 98.50 98 ASP A N 1
ATOM 746 C CA . ASP A 1 98 ? 0.362 7.858 17.757 1.00 98.50 98 ASP A CA 1
ATOM 747 C C . ASP A 1 98 ? 1.859 7.537 17.986 1.00 98.50 98 ASP A C 1
ATOM 749 O O . ASP A 1 98 ? 2.747 8.261 17.533 1.00 98.50 98 ASP A O 1
ATOM 753 N N . SER A 1 99 ? 2.190 6.485 18.749 1.00 97.44 99 SER A N 1
ATOM 754 C CA . SER A 1 99 ? 3.587 6.147 19.083 1.00 97.44 99 SER A CA 1
ATOM 755 C C . SER A 1 99 ? 3.780 4.709 19.570 1.00 97.44 99 SER A C 1
ATOM 757 O O . SER A 1 99 ? 3.214 4.317 20.596 1.00 97.44 99 SER A O 1
ATOM 759 N N . ALA A 1 100 ? 4.664 3.945 18.915 1.00 97.56 100 ALA A N 1
ATOM 760 C CA . ALA A 1 100 ? 5.065 2.619 19.393 1.00 97.56 100 ALA A CA 1
ATOM 761 C C . ALA A 1 100 ? 6.532 2.214 19.132 1.00 97.56 100 ALA A C 1
ATOM 763 O O . ALA A 1 100 ? 7.228 2.822 18.329 1.00 97.56 100 ALA A O 1
ATOM 764 N N . GLU A 1 101 ? 7.028 1.153 19.788 1.00 98.00 101 GLU A N 1
ATOM 765 C CA . GLU A 1 101 ? 8.242 0.455 19.300 1.00 98.00 101 GLU A CA 1
ATOM 766 C C . GLU A 1 101 ? 7.855 -0.496 18.157 1.00 98.00 101 GLU A C 1
ATOM 768 O O . GLU A 1 101 ? 8.540 -0.553 17.135 1.00 98.00 101 GLU A O 1
ATOM 773 N N . ARG A 1 102 ? 6.734 -1.218 18.296 1.00 98.19 102 ARG A N 1
ATOM 774 C CA . ARG A 1 102 ? 6.227 -2.142 17.274 1.00 98.19 102 ARG A CA 1
ATOM 775 C C . ARG A 1 102 ? 4.716 -2.070 17.082 1.00 98.19 102 ARG A C 1
ATOM 777 O O . ARG A 1 102 ? 3.974 -2.103 18.065 1.00 98.19 102 ARG A O 1
ATOM 784 N N . VAL A 1 103 ? 4.292 -2.093 15.825 1.00 98.50 103 VAL A N 1
ATOM 785 C CA . VAL A 1 103 ? 2.899 -2.243 15.394 1.00 98.50 103 VAL A CA 1
ATOM 786 C C . VAL A 1 103 ? 2.826 -3.452 14.459 1.00 98.50 103 VAL A C 1
ATOM 788 O O . VAL A 1 103 ? 3.417 -3.422 13.388 1.00 98.50 103 VAL A O 1
ATOM 791 N N . ASP A 1 104 ? 2.137 -4.513 14.871 1.00 98.44 104 ASP A N 1
ATOM 792 C CA . ASP A 1 104 ? 1.952 -5.745 14.095 1.00 98.44 104 ASP A CA 1
ATOM 793 C C . ASP A 1 104 ? 0.427 -5.847 13.748 1.00 98.44 104 ASP A C 1
ATOM 795 O O . ASP A 1 104 ? -0.395 -5.925 14.666 1.00 98.44 104 ASP A O 1
ATOM 799 N N . VAL A 1 105 ? -0.001 -5.787 12.472 1.00 98.25 105 VAL A N 1
ATOM 800 C CA . VAL A 1 105 ? -1.440 -5.762 12.066 1.00 98.25 105 VAL A CA 1
ATOM 801 C C . VAL A 1 105 ? -1.756 -6.742 10.925 1.00 98.25 105 VAL A C 1
ATOM 803 O O . VAL A 1 105 ? -1.316 -6.558 9.790 1.00 98.25 105 VAL A O 1
ATOM 806 N N . ASP A 1 106 ? -2.626 -7.721 11.188 1.00 98.25 106 ASP A N 1
ATOM 807 C CA . ASP A 1 106 ? -2.978 -8.773 10.220 1.00 98.25 106 ASP A CA 1
ATOM 808 C C . ASP A 1 106 ? -3.965 -8.283 9.128 1.00 98.25 106 ASP A C 1
ATOM 810 O O . ASP A 1 106 ? -3.929 -8.709 7.968 1.00 98.25 106 ASP A O 1
ATOM 814 N N . SER A 1 107 ? -4.944 -7.439 9.481 1.00 97.06 107 SER A N 1
ATOM 815 C CA . SER A 1 107 ? -6.023 -7.032 8.558 1.00 97.06 107 SER A CA 1
ATOM 816 C C . SER A 1 107 ? -6.741 -5.746 8.976 1.00 97.06 107 SER A C 1
ATOM 818 O O . SER A 1 107 ? -7.420 -5.725 10.007 1.00 97.06 107 SER A O 1
ATOM 820 N N . ALA A 1 108 ? -6.712 -4.702 8.136 1.00 97.12 108 ALA A N 1
ATOM 821 C CA . ALA A 1 108 ? -7.544 -3.512 8.356 1.00 97.12 108 ALA A CA 1
ATOM 822 C C . ALA A 1 108 ? -8.033 -2.772 7.091 1.00 97.12 108 ALA A C 1
ATOM 824 O O . ALA A 1 108 ? -7.354 -2.726 6.068 1.00 97.12 108 ALA A O 1
ATOM 825 N N . GLU A 1 109 ? -9.201 -2.111 7.156 1.00 97.81 109 GLU A N 1
ATOM 826 C CA . GLU A 1 109 ? -9.611 -1.169 6.087 1.00 97.81 109 GLU A CA 1
ATOM 827 C C . GLU A 1 109 ? -8.790 0.134 6.143 1.00 97.81 109 GLU A C 1
ATOM 829 O O . GLU A 1 109 ? -8.528 0.759 5.113 1.00 97.81 109 GLU A O 1
ATOM 834 N N . ARG A 1 110 ? -8.384 0.581 7.340 1.00 97.81 110 ARG A N 1
ATOM 835 C CA . ARG A 1 110 ? -7.484 1.730 7.510 1.00 97.81 110 ARG A CA 1
ATOM 836 C C . ARG A 1 110 ? -6.519 1.548 8.674 1.00 97.81 110 ARG A C 1
ATOM 838 O O . ARG A 1 110 ? -6.958 1.198 9.767 1.00 97.81 110 ARG A O 1
ATOM 845 N N . VAL A 1 111 ? -5.263 1.912 8.461 1.00 98.06 111 VAL A N 1
ATOM 846 C CA . VAL A 1 111 ? -4.242 2.055 9.502 1.00 98.06 111 VAL A CA 1
ATOM 847 C C . VAL A 1 111 ? -3.589 3.424 9.355 1.00 98.06 111 VAL A C 1
ATOM 849 O O . VAL A 1 111 ? -3.211 3.786 8.243 1.00 98.06 111 VAL A O 1
ATOM 852 N N . ASN A 1 112 ? -3.469 4.164 10.455 1.00 98.38 112 ASN A N 1
ATOM 853 C CA . ASN A 1 112 ? -2.646 5.365 10.552 1.00 98.38 112 ASN A CA 1
ATOM 854 C C . ASN A 1 112 ? -1.594 5.140 11.658 1.00 98.38 112 ASN A C 1
ATOM 856 O O . ASN A 1 112 ? -1.972 4.741 12.764 1.00 98.38 112 ASN A O 1
ATOM 860 N N . VAL A 1 113 ? -0.305 5.372 11.380 1.00 98.38 113 VAL A N 1
ATOM 861 C CA . VAL A 1 113 ? 0.780 5.280 12.381 1.00 98.38 113 VAL A CA 1
ATOM 862 C C . VAL A 1 113 ? 1.653 6.535 12.333 1.00 98.38 113 VAL A C 1
ATOM 864 O O . VAL A 1 113 ? 2.397 6.731 11.372 1.00 98.38 113 VAL A O 1
ATOM 867 N N . ASP A 1 114 ? 1.613 7.355 13.384 1.00 98.38 114 ASP A N 1
ATOM 868 C CA . ASP A 1 114 ? 2.377 8.611 13.432 1.00 98.38 114 ASP A CA 1
ATOM 869 C C . ASP A 1 114 ? 3.879 8.361 13.708 1.00 98.38 114 ASP A C 1
ATOM 871 O O . ASP A 1 114 ? 4.747 9.103 13.243 1.00 98.38 114 ASP A O 1
ATOM 875 N N . SER A 1 115 ? 4.234 7.337 14.497 1.00 97.38 115 SER A N 1
ATOM 876 C CA . SER A 1 115 ? 5.637 7.013 14.819 1.00 97.38 115 SER A CA 1
ATOM 877 C C . SER A 1 115 ? 5.850 5.576 15.312 1.00 97.38 115 SER A C 1
ATOM 879 O O . SER A 1 115 ? 5.262 5.169 16.316 1.00 97.38 115 SER A O 1
ATOM 881 N N . ALA A 1 116 ? 6.764 4.828 14.677 1.00 97.56 116 ALA A N 1
ATOM 882 C CA . ALA A 1 116 ? 7.166 3.484 15.116 1.00 97.56 116 ALA A CA 1
ATOM 883 C C . ALA A 1 116 ? 8.666 3.156 14.904 1.00 97.56 116 ALA A C 1
ATOM 885 O O . ALA A 1 116 ? 9.307 3.708 14.015 1.00 97.56 116 ALA A O 1
ATOM 886 N N . GLU A 1 117 ? 9.254 2.204 15.651 1.00 98.06 117 GLU A N 1
ATOM 887 C CA . GLU A 1 117 ? 10.523 1.574 15.207 1.00 98.06 117 GLU A CA 1
ATOM 888 C C . GLU A 1 117 ? 10.238 0.523 14.121 1.00 98.06 117 GLU A C 1
ATOM 890 O O . GLU A 1 117 ? 10.996 0.394 13.158 1.00 98.06 117 GLU A O 1
ATOM 895 N N . ARG A 1 118 ? 9.142 -0.235 14.256 1.00 98.12 118 ARG A N 1
ATOM 896 C CA . ARG A 1 118 ? 8.706 -1.233 13.270 1.00 98.12 118 ARG A CA 1
ATOM 897 C C . ARG A 1 118 ? 7.202 -1.246 13.061 1.00 98.12 118 ARG A C 1
ATOM 899 O O . ARG A 1 118 ? 6.456 -1.210 14.041 1.00 98.12 118 ARG A O 1
ATOM 906 N N . VAL A 1 119 ? 6.798 -1.400 11.806 1.00 98.19 119 VAL A N 1
ATOM 907 C CA . VAL A 1 119 ? 5.420 -1.686 11.412 1.00 98.19 119 VAL A CA 1
ATOM 908 C C . VAL A 1 119 ? 5.412 -2.909 10.494 1.00 98.19 119 VAL A C 1
ATOM 910 O O . VAL A 1 119 ? 5.999 -2.860 9.417 1.00 98.19 119 VAL A O 1
ATOM 913 N N . ASP A 1 120 ? 4.751 -3.983 10.919 1.00 98.19 120 ASP A N 1
ATOM 914 C CA . ASP A 1 120 ? 4.608 -5.235 10.170 1.00 98.19 120 ASP A CA 1
ATOM 915 C C . ASP A 1 120 ? 3.104 -5.377 9.797 1.00 98.19 120 ASP A C 1
ATOM 917 O O . ASP A 1 120 ? 2.245 -5.385 10.685 1.00 98.19 120 ASP A O 1
ATOM 921 N N . MET A 1 121 ? 2.759 -5.426 8.501 1.00 97.50 121 MET A N 1
ATOM 922 C CA . MET A 1 121 ? 1.376 -5.342 7.978 1.00 97.50 121 MET A CA 1
ATOM 923 C C . MET A 1 121 ? 1.046 -6.469 6.977 1.00 97.50 121 MET A C 1
ATOM 925 O O . MET A 1 121 ? 1.467 -6.396 5.821 1.00 97.50 121 MET A O 1
ATOM 929 N N . ASP A 1 122 ? 0.198 -7.440 7.340 1.00 97.81 122 ASP A N 1
ATOM 930 C CA . ASP A 1 122 ? -0.205 -8.508 6.399 1.00 97.81 122 ASP A CA 1
ATOM 931 C C . ASP A 1 122 ? -1.185 -7.986 5.319 1.00 97.81 122 ASP A C 1
ATOM 933 O O . ASP A 1 122 ? -1.098 -8.357 4.146 1.00 97.81 122 ASP A O 1
ATOM 937 N N . SER A 1 123 ? -2.173 -7.150 5.685 1.00 95.50 123 SER A N 1
ATOM 938 C CA . SER A 1 123 ? -3.125 -6.603 4.701 1.00 95.50 123 SER A CA 1
ATOM 939 C C . SER A 1 123 ? -3.830 -5.293 5.092 1.00 95.50 123 SER A C 1
ATOM 941 O O . SER A 1 123 ? -4.378 -5.158 6.190 1.00 95.50 123 SER A O 1
ATOM 943 N N . GLY A 1 124 ? -3.888 -4.339 4.149 1.00 93.81 124 GLY A N 1
ATOM 944 C CA . GLY A 1 124 ? -4.560 -3.044 4.329 1.00 93.81 124 GLY A CA 1
ATOM 945 C C . GLY A 1 124 ? -5.220 -2.462 3.066 1.00 93.81 124 GLY A C 1
ATOM 946 O O . GLY A 1 124 ? -4.618 -2.442 1.995 1.00 93.81 124 GLY A O 1
ATOM 947 N N . GLU A 1 125 ? -6.440 -1.912 3.160 1.00 96.75 125 GLU A N 1
ATOM 948 C CA . GLU A 1 125 ? -6.990 -1.090 2.052 1.00 96.75 125 GLU A CA 1
ATOM 949 C C . GLU A 1 125 ? -6.345 0.309 2.017 1.00 96.75 125 GLU A C 1
ATOM 951 O O . GLU A 1 125 ? -6.106 0.877 0.949 1.00 96.75 125 GLU A O 1
ATOM 956 N N . ARG A 1 126 ? -6.047 0.884 3.186 1.00 97.50 126 ARG A N 1
ATOM 957 C CA . ARG A 1 126 ? -5.336 2.159 3.312 1.00 97.50 126 ARG A CA 1
ATOM 958 C C . ARG A 1 126 ? -4.388 2.148 4.497 1.00 97.50 126 ARG A C 1
ATOM 960 O O . ARG A 1 126 ? -4.837 1.953 5.623 1.00 97.50 126 ARG A O 1
ATOM 967 N N . VAL A 1 127 ? -3.124 2.427 4.240 1.00 97.44 127 VAL A N 1
ATOM 968 C CA . VAL A 1 127 ? -2.083 2.524 5.255 1.00 97.44 127 VAL A CA 1
ATOM 969 C C . VAL A 1 127 ? -1.414 3.882 5.081 1.00 97.44 127 VAL A C 1
ATOM 971 O O . VAL A 1 127 ? -0.802 4.125 4.048 1.00 97.44 127 VAL A O 1
ATOM 974 N N . ASP A 1 128 ? -1.597 4.769 6.052 1.00 97.81 128 ASP A N 1
ATOM 975 C CA . ASP A 1 128 ? -1.039 6.121 6.064 1.00 97.81 128 ASP A CA 1
ATOM 976 C C . ASP A 1 128 ? 0.043 6.139 7.206 1.00 97.81 128 ASP A C 1
ATOM 978 O O . ASP A 1 128 ? -0.282 5.779 8.340 1.00 97.81 128 ASP A O 1
ATOM 982 N N . MET A 1 129 ? 1.330 6.453 6.953 1.00 97.62 129 MET A N 1
ATOM 983 C CA . MET A 1 129 ? 2.403 6.439 7.990 1.00 97.62 129 MET A CA 1
ATOM 984 C C . MET A 1 129 ? 3.320 7.677 7.971 1.00 97.62 129 MET A C 1
ATOM 986 O O . MET A 1 129 ? 3.976 7.938 6.963 1.00 97.62 129 MET A O 1
ATOM 990 N N . ASP A 1 130 ? 3.480 8.366 9.106 1.00 97.94 130 ASP A N 1
ATOM 991 C CA . ASP A 1 130 ? 4.311 9.584 9.178 1.00 97.94 130 ASP A CA 1
ATOM 992 C C . ASP A 1 130 ? 5.817 9.279 9.385 1.00 97.94 130 ASP A C 1
ATOM 994 O O . ASP A 1 130 ? 6.682 9.986 8.864 1.00 97.94 130 ASP A O 1
ATOM 998 N N . SER A 1 131 ? 6.190 8.265 10.182 1.00 96.31 131 SER A N 1
ATOM 999 C CA . SER A 1 131 ? 7.609 7.960 10.473 1.00 96.31 131 SER A CA 1
ATOM 1000 C C . SER A 1 131 ? 7.871 6.542 10.999 1.00 96.31 131 SER A C 1
ATOM 1002 O O . SER A 1 131 ? 7.322 6.146 12.029 1.00 96.31 131 SER A O 1
ATOM 1004 N N . ALA A 1 132 ? 8.798 5.808 10.367 1.00 96.75 132 ALA A N 1
ATOM 1005 C CA . ALA A 1 132 ? 9.234 4.481 10.826 1.00 96.75 132 ALA A CA 1
ATOM 1006 C C . ALA A 1 132 ? 10.737 4.177 10.606 1.00 96.75 132 ALA A C 1
ATOM 1008 O O . ALA A 1 132 ? 11.344 4.653 9.651 1.00 96.75 132 ALA A O 1
ATOM 1009 N N . GLU A 1 133 ? 11.371 3.330 11.437 1.00 97.62 133 GLU A N 1
ATOM 1010 C CA . GLU A 1 133 ? 12.699 2.770 11.080 1.00 97.62 133 GLU A CA 1
ATOM 1011 C C . GLU A 1 133 ? 12.548 1.599 10.093 1.00 97.62 133 GLU A C 1
ATOM 1013 O O . GLU A 1 133 ? 13.336 1.474 9.155 1.00 97.62 133 GLU A O 1
ATOM 1018 N N . ARG A 1 134 ? 11.544 0.730 10.273 1.00 97.94 134 ARG A N 1
ATOM 1019 C CA . ARG A 1 134 ? 11.241 -0.364 9.333 1.00 97.94 134 ARG A CA 1
ATOM 1020 C C . ARG A 1 134 ? 9.750 -0.516 9.095 1.00 97.94 134 ARG A C 1
ATOM 1022 O O . ARG A 1 134 ? 8.980 -0.467 10.052 1.00 97.94 134 ARG A O 1
ATOM 1029 N N . VAL A 1 135 ? 9.388 -0.766 7.845 1.00 97.88 135 VAL A N 1
ATOM 1030 C CA . VAL A 1 135 ? 8.028 -1.098 7.438 1.00 97.88 135 VAL A CA 1
ATOM 1031 C C . VAL A 1 135 ? 8.058 -2.303 6.508 1.00 97.88 135 VAL A C 1
ATOM 1033 O O . VAL A 1 135 ? 8.677 -2.226 5.451 1.00 97.88 135 VAL A O 1
ATOM 1036 N N . ASP A 1 136 ? 7.365 -3.372 6.883 1.00 98.06 136 ASP A N 1
ATOM 1037 C CA . ASP A 1 136 ? 7.199 -4.577 6.070 1.00 98.06 136 ASP A CA 1
ATOM 1038 C C . ASP A 1 136 ? 5.686 -4.705 5.733 1.00 98.06 136 ASP A C 1
ATOM 1040 O O . ASP A 1 136 ? 4.860 -4.757 6.650 1.00 98.06 136 ASP A O 1
ATOM 1044 N N . VAL A 1 137 ? 5.293 -4.688 4.446 1.00 97.75 137 VAL A N 1
ATOM 1045 C CA . VAL A 1 137 ? 3.873 -4.747 3.998 1.00 97.75 137 VAL A CA 1
ATOM 1046 C C . VAL A 1 137 ? 3.629 -5.858 2.968 1.00 97.75 137 VAL A C 1
ATOM 1048 O O . VAL A 1 137 ? 4.004 -5.726 1.802 1.00 97.75 137 VAL A O 1
ATOM 1051 N N . ASP A 1 138 ? 2.892 -6.905 3.346 1.00 97.88 138 ASP A N 1
ATOM 1052 C CA . ASP A 1 138 ? 2.579 -8.026 2.446 1.00 97.88 138 ASP A CA 1
ATOM 1053 C C . ASP A 1 138 ? 1.551 -7.639 1.352 1.00 97.88 138 ASP A C 1
ATOM 1055 O O . ASP A 1 138 ? 1.584 -8.151 0.229 1.00 97.88 138 ASP A O 1
ATOM 1059 N N . SER A 1 139 ? 0.566 -6.777 1.654 1.00 95.69 139 SER A N 1
ATOM 1060 C CA . SER A 1 139 ? -0.493 -6.401 0.694 1.00 95.69 139 SER A CA 1
ATOM 1061 C C . SER A 1 139 ? -1.228 -5.088 1.013 1.00 95.69 139 SER A C 1
ATOM 1063 O O . SER A 1 139 ? -1.952 -4.997 2.005 1.00 95.69 139 SER A O 1
ATOM 1065 N N . GLY A 1 140 ? -1.157 -4.101 0.108 1.00 94.00 140 GLY A N 1
ATOM 1066 C CA . GLY A 1 140 ? -1.867 -2.813 0.220 1.00 94.00 140 GLY A CA 1
ATOM 1067 C C . GLY A 1 140 ? -2.697 -2.407 -1.015 1.00 94.00 140 GLY A C 1
ATOM 1068 O O . GLY A 1 140 ? -2.234 -2.532 -2.143 1.00 94.00 140 GLY A O 1
ATOM 1069 N N . GLU A 1 141 ? -3.903 -1.836 -0.866 1.00 97.06 141 GLU A N 1
ATOM 1070 C CA . GLU A 1 141 ? -4.514 -1.079 -1.995 1.00 97.06 141 GLU A CA 1
ATOM 1071 C C . GLU A 1 141 ? -3.879 0.318 -2.104 1.00 97.06 141 GLU A C 1
ATOM 1073 O O . GLU A 1 141 ? -3.572 0.798 -3.199 1.00 97.06 141 GLU A O 1
ATOM 1078 N N . ARG A 1 142 ? -3.650 0.979 -0.965 1.00 97.62 142 ARG A N 1
ATOM 1079 C CA . ARG A 1 142 ? -2.959 2.266 -0.892 1.00 97.62 142 ARG A CA 1
ATOM 1080 C C . ARG A 1 142 ? -2.046 2.340 0.319 1.00 97.62 142 ARG A C 1
ATOM 1082 O O . ARG A 1 142 ? -2.517 2.126 1.435 1.00 97.62 142 ARG A O 1
ATOM 1089 N N . VAL A 1 143 ? -0.798 2.714 0.081 1.00 97.75 143 VAL A N 1
ATOM 1090 C CA . VAL A 1 143 ? 0.217 2.924 1.110 1.00 97.75 143 VAL A CA 1
ATOM 1091 C C . VAL A 1 143 ? 0.827 4.307 0.890 1.00 97.75 143 VAL A C 1
ATOM 1093 O O . VAL A 1 143 ? 1.494 4.527 -0.114 1.00 97.75 143 VAL A O 1
ATOM 1096 N N . ASP A 1 144 ? 0.542 5.242 1.789 1.00 97.94 144 ASP A N 1
ATOM 1097 C CA . ASP A 1 144 ? 0.989 6.634 1.729 1.00 97.94 144 ASP A CA 1
ATOM 1098 C C . ASP A 1 144 ? 2.005 6.826 2.913 1.00 97.94 144 ASP A C 1
ATOM 1100 O O . ASP A 1 144 ? 1.632 6.573 4.061 1.00 97.94 144 ASP A O 1
ATOM 1104 N N . MET A 1 145 ? 3.289 7.175 2.679 1.00 97.69 145 MET A N 1
ATOM 1105 C CA . MET A 1 145 ? 4.357 7.256 3.717 1.00 97.69 145 MET A CA 1
ATOM 1106 C C . MET A 1 145 ? 5.225 8.534 3.671 1.00 97.69 145 MET A C 1
ATOM 1108 O O . MET A 1 145 ? 5.872 8.804 2.661 1.00 97.69 145 MET A O 1
ATOM 1112 N N . ASP A 1 146 ? 5.394 9.240 4.794 1.00 98.00 146 ASP A N 1
ATOM 1113 C CA . ASP A 1 146 ? 6.231 10.456 4.841 1.00 98.00 146 ASP A CA 1
ATOM 1114 C C . ASP A 1 146 ? 7.749 10.157 4.993 1.00 98.00 146 ASP A C 1
ATOM 1116 O O . ASP A 1 146 ? 8.605 10.841 4.417 1.00 98.00 146 ASP A O 1
ATOM 1120 N N . SER A 1 147 ? 8.145 9.174 5.817 1.00 96.06 147 SER A N 1
ATOM 1121 C CA . SER A 1 147 ? 9.568 8.913 6.133 1.00 96.06 147 SER A CA 1
ATOM 1122 C C . SER A 1 147 ? 9.861 7.494 6.639 1.00 96.06 147 SER A C 1
ATOM 1124 O O . SER A 1 147 ? 9.328 7.085 7.672 1.00 96.06 147 SER A O 1
ATOM 1126 N N . ALA A 1 148 ? 10.800 6.780 5.999 1.00 96.56 148 ALA A N 1
ATOM 1127 C CA . ALA A 1 148 ? 11.284 5.480 6.489 1.00 96.56 148 ALA A CA 1
ATOM 1128 C C . ALA A 1 148 ? 12.791 5.197 6.257 1.00 96.56 148 ALA A C 1
ATOM 1130 O O . ALA A 1 148 ? 13.346 5.521 5.210 1.00 96.56 148 ALA A O 1
ATOM 1131 N N . GLU A 1 149 ? 13.487 4.528 7.194 1.00 97.38 149 GLU A N 1
ATOM 1132 C CA . GLU A 1 149 ? 14.858 4.026 6.917 1.00 97.38 149 GLU A CA 1
ATOM 1133 C C . GLU A 1 149 ? 14.806 2.787 6.007 1.00 97.38 149 GLU A C 1
ATOM 1135 O O . GLU A 1 149 ? 15.597 2.649 5.071 1.00 97.38 149 GLU A O 1
ATOM 1140 N N . ARG A 1 150 ? 13.871 1.865 6.258 1.00 97.62 150 ARG A N 1
ATOM 1141 C CA . ARG A 1 150 ? 13.721 0.640 5.466 1.00 97.62 150 ARG A CA 1
ATOM 1142 C C . ARG A 1 150 ? 12.263 0.320 5.191 1.00 97.62 150 ARG A C 1
ATOM 1144 O O . ARG A 1 150 ? 11.464 0.301 6.120 1.00 97.62 150 ARG A O 1
ATOM 1151 N N . VAL A 1 151 ? 11.965 -0.014 3.945 1.00 97.81 151 VAL A N 1
ATOM 1152 C CA . VAL A 1 151 ? 10.645 -0.454 3.503 1.00 97.81 151 VAL A CA 1
ATOM 1153 C C . VAL A 1 151 ? 10.797 -1.700 2.638 1.00 97.81 151 VAL A C 1
ATOM 1155 O O . VAL A 1 151 ? 11.649 -1.715 1.749 1.00 97.81 151 VAL A O 1
ATOM 1158 N N . ASP A 1 152 ? 9.991 -2.718 2.921 1.00 97.94 152 ASP A N 1
ATOM 1159 C CA . ASP A 1 152 ? 9.849 -3.961 2.157 1.00 97.94 152 ASP A CA 1
ATOM 1160 C C . ASP A 1 152 ? 8.355 -4.118 1.799 1.00 97.94 152 ASP A C 1
ATOM 1162 O O . ASP A 1 152 ? 7.497 -3.983 2.679 1.00 97.94 152 ASP A O 1
ATOM 1166 N N . MET A 1 153 ? 8.009 -4.318 0.521 1.00 97.56 153 MET A N 1
ATOM 1167 C CA . MET A 1 153 ? 6.610 -4.497 0.090 1.00 97.56 153 MET A CA 1
ATOM 1168 C C . MET A 1 153 ? 6.434 -5.615 -0.943 1.00 97.56 153 MET A C 1
ATOM 1170 O O . MET A 1 153 ? 6.895 -5.489 -2.079 1.00 97.56 153 MET A O 1
ATOM 1174 N N . ASP A 1 154 ? 5.639 -6.635 -0.612 1.00 97.75 154 ASP A N 1
ATOM 1175 C CA . ASP A 1 154 ? 5.310 -7.732 -1.537 1.00 97.75 154 ASP A CA 1
ATOM 1176 C C . ASP A 1 154 ? 4.359 -7.271 -2.666 1.00 97.75 154 ASP A C 1
ATOM 1178 O O . ASP A 1 154 ? 4.474 -7.706 -3.816 1.00 97.75 154 ASP A O 1
ATOM 1182 N N . SER A 1 155 ? 3.346 -6.440 -2.367 1.00 95.56 155 SER A N 1
ATOM 1183 C CA . SER A 1 155 ? 2.309 -6.055 -3.348 1.00 95.56 155 SER A CA 1
ATOM 1184 C C . SER A 1 155 ? 1.493 -4.804 -2.988 1.00 95.56 155 SER A C 1
ATOM 1186 O O . SER A 1 155 ? 0.841 -4.767 -1.943 1.00 95.56 155 SER A O 1
ATOM 1188 N N . ALA A 1 156 ? 1.400 -3.828 -3.906 1.00 95.81 156 ALA A N 1
ATOM 1189 C CA . ALA A 1 156 ? 0.545 -2.639 -3.749 1.00 95.81 156 ALA A CA 1
ATOM 1190 C C . ALA A 1 156 ? -0.200 -2.172 -5.031 1.00 95.81 156 ALA A C 1
ATOM 1192 O O . ALA A 1 156 ? 0.347 -2.219 -6.130 1.00 95.81 156 ALA A O 1
ATOM 1193 N N . GLU A 1 157 ? -1.431 -1.633 -4.944 1.00 97.56 157 GLU A N 1
ATOM 1194 C CA . GLU A 1 157 ? -2.024 -0.905 -6.102 1.00 97.56 157 GLU A CA 1
ATOM 1195 C C . GLU A 1 157 ? -1.456 0.524 -6.214 1.00 97.56 157 GLU A C 1
ATOM 1197 O O . GLU A 1 157 ? -1.295 1.055 -7.319 1.00 97.56 157 GLU A O 1
ATOM 1202 N N . ARG A 1 158 ? -1.165 1.181 -5.084 1.00 97.50 158 ARG A N 1
ATOM 1203 C CA . ARG A 1 158 ? -0.546 2.516 -5.041 1.00 97.50 158 ARG A CA 1
ATOM 1204 C C . ARG A 1 158 ? 0.378 2.663 -3.844 1.00 97.50 158 ARG A C 1
ATOM 1206 O O . ARG A 1 158 ? -0.059 2.408 -2.723 1.00 97.50 158 ARG A O 1
ATOM 1213 N N . VAL A 1 159 ? 1.578 3.162 -4.105 1.00 97.69 159 VAL A N 1
ATOM 1214 C CA . VAL A 1 159 ? 2.524 3.660 -3.108 1.00 97.69 159 VAL A CA 1
ATOM 1215 C C . VAL A 1 159 ? 2.793 5.138 -3.386 1.00 97.69 159 VAL A C 1
ATOM 1217 O O . VAL A 1 159 ? 3.004 5.507 -4.541 1.00 97.69 159 VAL A O 1
ATOM 1220 N N . ASP A 1 160 ? 2.757 5.957 -2.343 1.00 97.94 160 ASP A N 1
ATOM 1221 C CA . ASP A 1 160 ? 3.125 7.378 -2.337 1.00 97.94 160 ASP A CA 1
ATOM 1222 C C . ASP A 1 160 ? 4.163 7.547 -1.212 1.00 97.94 160 ASP A C 1
ATOM 1224 O O . ASP A 1 160 ? 3.898 7.103 -0.090 1.00 97.94 160 ASP A O 1
ATOM 1228 N N . MET A 1 161 ? 5.367 8.059 -1.496 1.00 97.62 161 MET A N 1
ATOM 1229 C CA . MET A 1 161 ? 6.447 8.132 -0.498 1.00 97.62 161 MET A CA 1
ATOM 1230 C C . MET A 1 161 ? 7.293 9.409 -0.589 1.00 97.62 161 MET A C 1
ATOM 1232 O O . MET A 1 161 ? 8.054 9.585 -1.542 1.00 97.62 161 MET A O 1
ATOM 1236 N N . ASP A 1 162 ? 7.261 10.236 0.461 1.00 97.94 162 ASP A N 1
ATOM 1237 C CA . ASP A 1 162 ? 8.055 11.473 0.528 1.00 97.94 162 ASP A CA 1
ATOM 1238 C C . ASP A 1 162 ? 9.564 11.175 0.682 1.00 97.94 162 ASP A C 1
ATOM 1240 O O . ASP A 1 162 ? 10.402 11.807 0.028 1.00 97.94 162 ASP A O 1
ATOM 1244 N N . SER A 1 163 ? 9.952 10.225 1.551 1.00 96.06 163 SER A N 1
ATOM 1245 C CA . SER A 1 163 ? 11.375 9.898 1.756 1.00 96.06 163 SER A CA 1
ATOM 1246 C C . SER A 1 163 ? 11.704 8.486 2.274 1.00 96.06 163 SER A C 1
ATOM 1248 O O . SER A 1 163 ? 11.088 7.993 3.220 1.00 96.06 163 SER A O 1
ATOM 1250 N N . GLY A 1 164 ? 12.754 7.867 1.708 1.00 94.94 164 GLY A N 1
ATOM 1251 C CA . GLY A 1 164 ? 13.267 6.553 2.132 1.00 94.94 164 GLY A CA 1
ATOM 1252 C C . GLY A 1 164 ? 14.799 6.385 2.057 1.00 94.94 164 GLY A C 1
ATOM 1253 O O . GLY A 1 164 ? 15.417 6.797 1.081 1.00 94.94 164 GLY A O 1
ATOM 1254 N N . GLU A 1 165 ? 15.466 5.736 3.025 1.00 96.88 165 GLU A N 1
ATOM 1255 C CA . GLU A 1 165 ? 16.880 5.325 2.809 1.00 96.88 165 GLU A CA 1
ATOM 1256 C C . GLU A 1 165 ? 16.937 4.077 1.912 1.00 96.88 165 GLU A C 1
ATOM 1258 O O . GLU A 1 165 ? 17.713 4.006 0.955 1.00 96.88 165 GLU A O 1
ATOM 1263 N N . ARG A 1 166 ? 16.101 3.074 2.200 1.00 97.50 166 ARG A N 1
ATOM 1264 C CA . ARG A 1 166 ? 16.071 1.811 1.461 1.00 97.50 166 ARG A CA 1
ATOM 1265 C C . ARG A 1 166 ? 14.651 1.322 1.237 1.00 97.50 166 ARG A C 1
ATOM 1267 O O . ARG A 1 166 ? 13.971 0.993 2.203 1.00 97.50 166 ARG A O 1
ATOM 1274 N N . VAL A 1 167 ? 14.258 1.195 -0.020 1.00 97.69 167 VAL A N 1
ATOM 1275 C CA . VAL A 1 167 ? 12.933 0.722 -0.419 1.00 97.69 167 VAL A CA 1
ATOM 1276 C C . VAL A 1 167 ? 13.107 -0.457 -1.364 1.00 97.69 167 VAL A C 1
ATOM 1278 O O . VAL A 1 167 ? 13.685 -0.305 -2.435 1.00 97.69 167 VAL A O 1
ATOM 1281 N N . ASP A 1 168 ? 12.649 -1.629 -0.956 1.00 97.75 168 ASP A N 1
ATOM 1282 C CA . ASP A 1 168 ? 12.665 -2.855 -1.747 1.00 97.75 168 ASP A CA 1
ATOM 1283 C C . ASP A 1 168 ? 11.167 -3.222 -2.023 1.00 97.75 168 ASP A C 1
ATOM 1285 O O . ASP A 1 168 ? 10.354 -3.200 -1.098 1.00 97.75 168 ASP A O 1
ATOM 1289 N N . MET A 1 169 ? 10.746 -3.436 -3.285 1.00 97.62 169 MET A N 1
ATOM 1290 C CA . MET A 1 169 ? 9.338 -3.729 -3.664 1.00 97.62 169 MET A CA 1
ATOM 1291 C C . MET A 1 169 ? 9.201 -4.836 -4.731 1.00 97.62 169 MET A C 1
ATOM 1293 O O . MET A 1 169 ? 9.714 -4.697 -5.841 1.00 97.62 169 MET A O 1
ATOM 1297 N N . ASP A 1 170 ? 8.396 -5.869 -4.480 1.00 97.94 170 ASP A N 1
ATOM 1298 C CA . ASP A 1 170 ? 8.165 -6.965 -5.440 1.00 97.94 170 ASP A CA 1
ATOM 1299 C C . ASP A 1 170 ? 7.189 -6.572 -6.578 1.00 97.94 170 ASP A C 1
ATOM 1301 O O . ASP A 1 170 ? 7.354 -6.956 -7.744 1.00 97.94 170 ASP A O 1
ATOM 1305 N N . SER A 1 171 ? 6.108 -5.840 -6.273 1.00 95.50 171 SER A N 1
ATOM 1306 C CA . SER A 1 171 ? 5.038 -5.543 -7.248 1.00 95.50 171 SER A CA 1
ATOM 1307 C C . SER A 1 171 ? 4.207 -4.299 -6.914 1.00 95.50 171 SER A C 1
ATOM 1309 O O . SER A 1 171 ? 3.561 -4.258 -5.867 1.00 95.50 171 SER A O 1
ATOM 1311 N N . ALA A 1 172 ? 4.093 -3.336 -7.842 1.00 96.06 172 ALA A N 1
ATOM 1312 C CA . ALA A 1 172 ? 3.087 -2.268 -7.723 1.00 96.06 172 ALA A CA 1
ATOM 1313 C C . ALA A 1 172 ? 2.491 -1.743 -9.049 1.00 96.06 172 ALA A C 1
ATOM 1315 O O . ALA A 1 172 ? 3.179 -1.613 -10.060 1.00 96.06 172 ALA A O 1
ATOM 1316 N N . GLU A 1 173 ? 1.202 -1.360 -9.062 1.00 97.31 173 GLU A N 1
ATOM 1317 C CA . GLU A 1 173 ? 0.628 -0.661 -10.235 1.00 97.31 173 GLU A CA 1
ATOM 1318 C C . GLU A 1 173 ? 1.111 0.799 -10.336 1.00 97.31 173 GLU A C 1
ATOM 1320 O O . GLU A 1 173 ? 1.252 1.334 -11.440 1.00 97.31 173 GLU A O 1
ATOM 1325 N N . ARG A 1 174 ? 1.283 1.494 -9.204 1.00 97.44 174 ARG A N 1
ATOM 1326 C CA . ARG A 1 174 ? 1.731 2.897 -9.157 1.00 97.44 174 ARG A CA 1
ATOM 1327 C C . ARG A 1 174 ? 2.647 3.127 -7.974 1.00 97.44 174 ARG A C 1
ATOM 1329 O O . ARG A 1 174 ? 2.266 2.793 -6.855 1.00 97.44 174 ARG A O 1
ATOM 1336 N N . VAL A 1 175 ? 3.785 3.748 -8.238 1.00 97.44 175 VAL A N 1
ATOM 1337 C CA . VAL A 1 175 ? 4.705 4.275 -7.235 1.00 97.44 175 VAL A CA 1
ATOM 1338 C C . VAL A 1 175 ? 4.996 5.719 -7.611 1.00 97.44 175 VAL A C 1
ATOM 1340 O O . VAL A 1 175 ? 5.519 5.965 -8.696 1.00 97.44 175 VAL A O 1
ATOM 1343 N N . ASP A 1 176 ? 4.640 6.637 -6.723 1.00 97.81 176 ASP A N 1
ATOM 1344 C CA . ASP A 1 176 ? 5.043 8.040 -6.760 1.00 97.81 176 ASP A CA 1
ATOM 1345 C C . ASP A 1 176 ? 6.048 8.227 -5.592 1.00 97.81 176 ASP A C 1
ATOM 1347 O O . ASP A 1 176 ? 5.752 7.816 -4.467 1.00 97.81 176 ASP A O 1
ATOM 1351 N N . MET A 1 177 ? 7.269 8.731 -5.839 1.00 97.19 177 MET A N 1
ATOM 1352 C CA . MET A 1 177 ? 8.313 8.835 -4.795 1.00 97.19 177 MET A CA 1
ATOM 1353 C C . MET A 1 177 ? 9.182 10.098 -4.913 1.00 97.19 177 MET A C 1
ATOM 1355 O O . MET A 1 177 ? 9.893 10.280 -5.903 1.00 97.19 177 MET A O 1
ATOM 1359 N N . ASP A 1 178 ? 9.205 10.930 -3.870 1.00 97.69 178 ASP A N 1
ATOM 1360 C CA . ASP A 1 178 ? 9.913 12.220 -3.881 1.00 97.69 178 ASP A CA 1
ATOM 1361 C C . ASP A 1 178 ? 11.441 12.063 -3.723 1.00 97.69 178 ASP A C 1
ATOM 1363 O O . ASP A 1 178 ? 12.222 12.769 -4.370 1.00 97.69 178 ASP A O 1
ATOM 1367 N N . SER A 1 179 ? 11.919 11.173 -2.840 1.00 95.31 179 SER A N 1
ATOM 1368 C CA . SER A 1 179 ? 13.361 11.007 -2.575 1.00 95.31 179 SER A CA 1
ATOM 1369 C C . SER A 1 179 ? 13.758 9.667 -1.946 1.00 95.31 179 SER A C 1
ATOM 1371 O O . SER A 1 179 ? 13.280 9.327 -0.866 1.00 95.31 179 SER A O 1
ATOM 1373 N N . ALA A 1 180 ? 14.743 8.963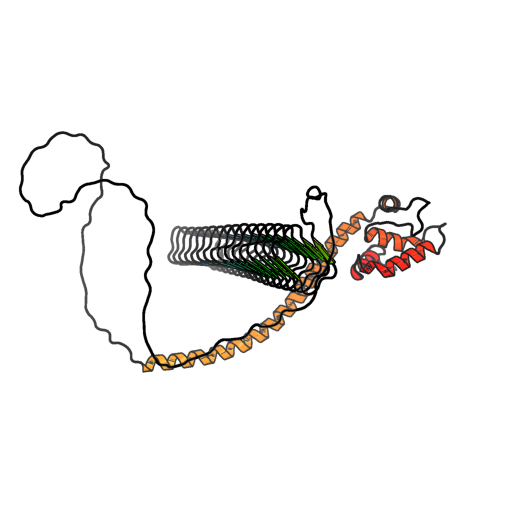 -2.521 1.00 95.50 180 ALA A N 1
ATOM 1374 C CA . ALA A 1 180 ? 15.359 7.809 -1.855 1.00 95.50 180 ALA A CA 1
ATOM 1375 C C . ALA A 1 180 ? 16.871 7.616 -2.090 1.00 95.50 180 ALA A C 1
ATOM 1377 O O . ALA A 1 180 ? 17.404 7.938 -3.150 1.00 95.50 180 ALA A O 1
ATOM 1378 N N . GLU A 1 181 ? 17.597 7.038 -1.123 1.00 96.62 181 GLU A N 1
ATOM 1379 C CA . GLU A 1 181 ? 18.999 6.637 -1.365 1.00 96.62 181 GLU A CA 1
ATOM 1380 C C . GLU A 1 181 ? 19.071 5.345 -2.196 1.00 96.62 181 GLU A C 1
ATOM 1382 O O . GLU A 1 181 ? 19.880 5.232 -3.121 1.00 96.62 181 GLU A O 1
ATOM 1387 N N . ARG A 1 182 ? 18.231 4.348 -1.901 1.00 96.75 182 ARG A N 1
ATOM 1388 C CA . ARG A 1 182 ? 18.233 3.065 -2.614 1.00 96.75 182 ARG A CA 1
ATOM 1389 C C . ARG A 1 182 ? 16.827 2.548 -2.858 1.00 96.75 182 ARG A C 1
ATOM 1391 O O . ARG A 1 182 ? 16.100 2.320 -1.896 1.00 96.75 182 ARG A O 1
ATOM 1398 N N . VAL A 1 183 ? 16.515 2.263 -4.116 1.00 97.00 183 VAL A N 1
ATOM 1399 C CA . VAL A 1 183 ? 15.262 1.628 -4.529 1.00 97.00 183 VAL A CA 1
ATOM 1400 C C . VAL A 1 183 ? 15.567 0.371 -5.339 1.00 97.00 183 VAL A C 1
ATOM 1402 O O . VAL A 1 183 ? 16.337 0.434 -6.296 1.00 97.00 183 VAL A O 1
ATOM 1405 N N . GLY A 1 184 ? 14.992 -0.760 -4.939 1.00 96.62 184 GLY A N 1
ATOM 1406 C CA . GLY A 1 184 ? 14.947 -2.004 -5.704 1.00 96.62 184 GLY A CA 1
ATOM 1407 C C . GLY A 1 184 ? 13.496 -2.343 -6.034 1.00 96.62 184 GLY A C 1
ATOM 1408 O O . GLY A 1 184 ? 12.654 -2.287 -5.140 1.00 96.62 184 GLY A O 1
ATOM 1409 N N . MET A 1 185 ? 13.182 -2.664 -7.292 1.00 97.00 185 MET A N 1
ATOM 1410 C CA . MET A 1 185 ? 11.805 -2.989 -7.681 1.00 97.00 185 MET A CA 1
ATOM 1411 C C . MET A 1 185 ? 11.713 -4.107 -8.730 1.00 97.00 185 MET A C 1
ATOM 1413 O O . MET A 1 185 ? 12.172 -3.940 -9.859 1.00 97.00 185 MET A O 1
ATOM 1417 N N . ASP A 1 186 ? 11.055 -5.221 -8.401 1.00 97.56 186 ASP A N 1
ATOM 1418 C CA . ASP A 1 186 ? 10.930 -6.357 -9.327 1.00 97.56 186 ASP A CA 1
ATOM 1419 C C . ASP A 1 186 ? 9.932 -6.056 -10.468 1.00 97.56 186 ASP A C 1
ATOM 1421 O O . ASP A 1 186 ? 10.184 -6.380 -11.636 1.00 97.56 186 ASP A O 1
ATOM 1425 N N . SER A 1 187 ? 8.782 -5.427 -10.172 1.00 94.94 187 SER A N 1
ATOM 1426 C CA . SER A 1 187 ? 7.781 -5.105 -11.205 1.00 94.94 187 SER A CA 1
ATOM 1427 C C . SER A 1 187 ? 6.872 -3.895 -10.928 1.00 94.94 187 SER A C 1
ATOM 1429 O O . SER A 1 187 ? 6.150 -3.856 -9.932 1.00 94.94 187 SER A O 1
ATOM 1431 N N . GLY A 1 188 ? 6.838 -2.930 -11.861 1.00 94.44 188 GLY A N 1
ATOM 1432 C CA . GLY A 1 188 ? 5.997 -1.724 -11.785 1.00 94.44 188 GLY A CA 1
ATOM 1433 C C . GLY A 1 188 ? 5.213 -1.392 -13.069 1.00 94.44 188 GLY A C 1
ATOM 1434 O O . GLY A 1 188 ? 5.782 -1.360 -14.158 1.00 94.44 188 GLY A O 1
ATOM 1435 N N . GLU A 1 189 ? 3.912 -1.071 -13.000 1.00 96.38 189 GLU A N 1
ATOM 1436 C CA . GLU A 1 189 ? 3.215 -0.520 -14.191 1.00 96.38 189 GLU A CA 1
ATOM 1437 C C . GLU A 1 189 ? 3.557 0.965 -14.415 1.00 96.38 189 GLU A C 1
ATOM 1439 O O . GLU A 1 189 ? 3.774 1.407 -15.548 1.00 96.38 189 GLU A O 1
ATOM 1444 N N . ARG A 1 190 ? 3.602 1.764 -13.346 1.00 97.06 190 ARG A N 1
ATOM 1445 C CA . ARG A 1 190 ? 3.962 3.185 -13.396 1.00 97.06 190 ARG A CA 1
ATOM 1446 C C . ARG A 1 190 ? 4.823 3.552 -12.199 1.00 97.06 190 ARG A C 1
ATOM 1448 O O . ARG A 1 190 ? 4.372 3.386 -11.069 1.00 97.06 190 ARG A O 1
ATOM 1455 N N . VAL A 1 191 ? 6.010 4.074 -12.460 1.00 96.94 191 VAL A N 1
ATOM 1456 C CA . VAL A 1 191 ? 6.946 4.527 -11.433 1.00 96.94 191 VAL A CA 1
ATOM 1457 C C . VAL A 1 191 ? 7.400 5.927 -11.809 1.00 96.94 191 VAL A C 1
ATOM 1459 O O . VAL A 1 191 ? 8.107 6.089 -12.803 1.00 96.94 191 VAL A O 1
ATOM 1462 N N . ASP A 1 192 ? 6.961 6.912 -11.035 1.00 97.25 192 ASP A N 1
ATOM 1463 C CA . ASP A 1 192 ? 7.269 8.326 -11.222 1.00 97.25 192 ASP A CA 1
ATOM 1464 C C . ASP A 1 192 ? 8.140 8.750 -9.992 1.00 97.25 192 ASP A C 1
ATOM 1466 O O . ASP A 1 192 ? 7.692 8.620 -8.852 1.00 97.25 192 ASP A O 1
ATOM 1470 N N . MET A 1 193 ? 9.412 9.160 -10.178 1.00 96.81 193 MET A N 1
ATOM 1471 C CA . MET A 1 193 ? 10.362 9.431 -9.064 1.00 96.81 193 MET A CA 1
ATOM 1472 C C . MET A 1 193 ? 11.156 10.743 -9.214 1.00 96.81 193 MET A C 1
ATOM 1474 O O . MET A 1 193 ? 11.895 10.926 -10.185 1.00 96.81 193 MET A O 1
ATOM 1478 N N . ASP A 1 194 ? 11.098 11.623 -8.210 1.00 97.12 194 ASP A N 1
ATOM 1479 C CA . ASP A 1 194 ? 11.750 12.941 -8.264 1.00 97.12 194 ASP A CA 1
ATOM 1480 C C . ASP A 1 194 ? 13.274 12.875 -8.006 1.00 97.12 194 ASP A C 1
ATOM 1482 O O . ASP A 1 194 ? 14.046 13.631 -8.609 1.00 97.12 194 ASP A O 1
ATOM 1486 N N . SER A 1 195 ? 13.754 12.006 -7.103 1.00 94.88 195 SER A N 1
ATOM 1487 C CA . SER A 1 195 ? 15.189 11.899 -6.769 1.00 94.88 195 SER A CA 1
ATOM 1488 C C . SER A 1 195 ? 15.639 10.540 -6.206 1.00 94.88 195 SER A C 1
ATOM 1490 O O . SER A 1 195 ? 15.093 10.059 -5.219 1.00 94.88 195 SER A O 1
ATOM 1492 N N . GLY A 1 196 ? 16.720 9.970 -6.758 1.00 93.69 196 GLY A N 1
ATOM 1493 C CA . GLY A 1 196 ? 17.346 8.723 -6.283 1.00 93.69 196 GLY A CA 1
ATOM 1494 C C . GLY A 1 196 ? 18.886 8.765 -6.217 1.00 93.69 196 GLY A C 1
ATOM 1495 O O . GLY A 1 196 ? 19.519 9.345 -7.094 1.00 93.69 196 GLY A O 1
ATOM 1496 N N . GLU A 1 197 ? 19.560 8.121 -5.251 1.00 95.62 197 GLU A N 1
ATOM 1497 C CA . GLU A 1 197 ? 21.003 7.813 -5.440 1.00 95.62 197 GLU A CA 1
ATOM 1498 C C . GLU A 1 197 ? 21.153 6.562 -6.319 1.00 95.62 197 GLU A C 1
ATOM 1500 O O . GLU A 1 197 ? 21.886 6.572 -7.310 1.00 95.62 197 GLU A O 1
ATOM 1505 N N . ARG A 1 198 ? 20.433 5.482 -5.999 1.00 96.19 198 ARG A N 1
ATOM 1506 C CA . ARG A 1 198 ? 20.496 4.217 -6.741 1.00 96.19 198 ARG A CA 1
ATOM 1507 C C . ARG A 1 198 ? 19.111 3.623 -6.951 1.00 96.19 198 ARG A C 1
ATOM 1509 O O . ARG A 1 198 ? 18.446 3.312 -5.966 1.00 96.19 198 ARG A O 1
ATOM 1516 N N . VAL A 1 199 ? 18.736 3.395 -8.205 1.00 96.44 199 VAL A N 1
ATOM 1517 C CA . VAL A 1 199 ? 17.505 2.684 -8.564 1.00 96.44 199 VAL A CA 1
ATOM 1518 C C . VAL A 1 199 ? 17.846 1.475 -9.426 1.00 96.44 199 VAL A C 1
ATOM 1520 O O . VAL A 1 199 ? 18.433 1.629 -10.495 1.00 96.44 199 VAL A O 1
ATOM 1523 N N . ASP A 1 200 ? 17.476 0.292 -8.950 1.00 96.75 200 ASP A N 1
ATOM 1524 C CA . ASP A 1 200 ? 17.652 -0.989 -9.632 1.00 96.75 200 ASP A CA 1
ATOM 1525 C C . ASP A 1 200 ? 16.225 -1.548 -9.930 1.00 96.75 200 ASP A C 1
ATOM 1527 O O . ASP A 1 200 ? 15.422 -1.654 -8.999 1.00 96.75 200 ASP A O 1
ATOM 1531 N N . MET A 1 201 ? 15.852 -1.861 -11.186 1.00 96.38 201 MET A N 1
ATOM 1532 C CA . MET A 1 201 ? 14.496 -2.372 -11.521 1.00 96.38 201 MET A CA 1
ATOM 1533 C C . MET A 1 201 ? 14.487 -3.501 -12.563 1.00 96.38 201 MET A C 1
ATOM 1535 O O . MET A 1 201 ? 14.952 -3.322 -13.693 1.00 96.38 201 MET A O 1
ATOM 1539 N N . ASP A 1 202 ? 13.852 -4.630 -12.232 1.00 96.88 202 ASP A N 1
ATOM 1540 C CA . ASP A 1 202 ? 13.778 -5.792 -13.129 1.00 96.88 202 ASP A CA 1
ATOM 1541 C C . ASP A 1 202 ? 12.748 -5.585 -14.261 1.00 96.88 202 ASP A C 1
ATOM 1543 O O . ASP A 1 202 ? 12.995 -5.952 -15.417 1.00 96.88 202 ASP A O 1
ATOM 1547 N N . SER A 1 203 ? 11.573 -5.001 -13.971 1.00 94.56 203 SER A N 1
ATOM 1548 C CA . SER A 1 203 ? 10.538 -4.782 -14.995 1.00 94.56 203 SER A CA 1
ATOM 1549 C C . SER A 1 203 ? 9.619 -3.563 -14.797 1.00 94.56 203 SER A C 1
ATOM 1551 O O . SER A 1 203 ? 9.070 -3.345 -13.721 1.00 94.56 203 SER A O 1
ATOM 1553 N N . GLY A 1 204 ? 9.377 -2.800 -15.876 1.00 93.19 204 GLY A N 1
ATOM 1554 C CA . GLY A 1 204 ? 8.487 -1.627 -15.879 1.00 93.19 204 GLY A CA 1
ATOM 1555 C C . GLY A 1 204 ? 7.610 -1.468 -17.139 1.00 93.19 204 GLY A C 1
ATOM 1556 O O . GLY A 1 204 ? 8.071 -1.714 -18.251 1.00 93.19 204 GLY A O 1
ATOM 1557 N N . GLU A 1 205 ? 6.359 -0.994 -17.046 1.00 95.62 205 GLU A N 1
ATOM 1558 C CA . GLU A 1 205 ? 5.668 -0.457 -18.249 1.00 95.62 205 GLU A CA 1
ATOM 1559 C C . GLU A 1 205 ? 6.094 1.000 -18.491 1.00 95.62 205 GLU A C 1
ATOM 1561 O O . GLU A 1 205 ? 6.523 1.360 -19.592 1.00 95.62 205 GLU A O 1
ATOM 1566 N N . ARG A 1 206 ? 6.033 1.844 -17.458 1.00 96.00 206 ARG A N 1
ATOM 1567 C CA . ARG A 1 206 ? 6.477 3.239 -17.520 1.00 96.00 206 ARG A CA 1
ATOM 1568 C C . ARG A 1 206 ? 7.314 3.617 -16.312 1.00 96.00 206 ARG A C 1
ATOM 1570 O O . ARG A 1 206 ? 6.831 3.505 -15.190 1.00 96.00 206 ARG A O 1
ATOM 1577 N N . VAL A 1 207 ? 8.504 4.137 -16.578 1.00 96.00 207 VAL A N 1
ATOM 1578 C CA . VAL A 1 207 ? 9.407 4.680 -15.569 1.00 96.00 207 VAL A CA 1
ATOM 1579 C C . VAL A 1 207 ? 9.788 6.098 -15.978 1.00 96.00 207 VAL A C 1
ATOM 1581 O O . VAL A 1 207 ? 10.464 6.280 -16.990 1.00 96.00 207 VAL A O 1
ATOM 1584 N N . ASP A 1 208 ? 9.341 7.082 -15.208 1.00 96.19 208 ASP A N 1
ATOM 1585 C CA . ASP A 1 208 ? 9.608 8.501 -15.428 1.00 96.19 208 ASP A CA 1
ATOM 1586 C C . ASP A 1 208 ? 10.444 9.000 -14.207 1.00 96.19 208 ASP A C 1
ATOM 1588 O O . ASP A 1 208 ? 9.986 8.868 -13.073 1.00 96.19 208 ASP A O 1
ATOM 1592 N N . MET A 1 209 ? 11.678 9.517 -14.376 1.00 95.81 209 MET A N 1
ATOM 1593 C CA . MET A 1 209 ? 12.484 10.053 -13.245 1.00 95.81 209 MET A CA 1
ATOM 1594 C C . MET A 1 209 ? 13.144 11.414 -13.511 1.00 95.81 209 MET A C 1
ATOM 1596 O O . MET A 1 209 ? 13.760 11.626 -14.562 1.00 95.81 209 MET A O 1
ATOM 1600 N N . ASP A 1 210 ? 13.128 12.297 -12.507 1.00 96.00 210 ASP A N 1
ATOM 1601 C CA . ASP A 1 210 ? 13.699 13.649 -12.611 1.00 96.00 210 ASP A CA 1
ATOM 1602 C C . ASP A 1 210 ? 15.220 13.697 -12.347 1.00 96.00 210 ASP A C 1
ATOM 1604 O O . ASP A 1 210 ? 15.951 14.437 -13.018 1.00 96.00 210 ASP A O 1
ATOM 1608 N N . SER A 1 211 ? 15.742 12.947 -11.365 1.00 94.12 211 SER A N 1
ATOM 1609 C CA . SER A 1 211 ? 17.174 12.977 -11.007 1.00 94.12 211 SER A CA 1
ATOM 1610 C C . SER A 1 211 ? 17.702 11.701 -10.338 1.00 94.12 211 SER A C 1
ATOM 1612 O O . SER A 1 211 ? 17.170 11.279 -9.317 1.00 94.12 211 SER A O 1
ATOM 1614 N N . ALA A 1 212 ? 18.812 11.135 -10.833 1.00 93.75 212 ALA A N 1
ATOM 1615 C CA . ALA A 1 212 ? 19.472 9.979 -10.207 1.00 93.75 212 ALA A CA 1
ATOM 1616 C C . ALA A 1 212 ? 21.022 10.006 -10.245 1.00 93.75 212 ALA A C 1
ATOM 1618 O O . ALA A 1 212 ? 21.610 10.580 -11.159 1.00 93.75 212 ALA A O 1
ATOM 1619 N N . GLU A 1 213 ? 21.737 9.350 -9.316 1.00 94.56 213 GLU A N 1
ATOM 1620 C CA . GLU A 1 213 ? 23.170 9.037 -9.553 1.00 94.56 213 GLU A CA 1
ATOM 1621 C C . GLU A 1 213 ? 23.297 7.795 -10.451 1.00 94.56 213 GLU A C 1
ATOM 1623 O O . GLU A 1 213 ? 24.018 7.820 -11.453 1.00 94.56 213 GLU A O 1
ATOM 1628 N N . ARG A 1 214 ? 22.560 6.722 -10.139 1.00 94.31 214 ARG A N 1
ATOM 1629 C CA . ARG A 1 214 ? 22.544 5.478 -10.919 1.00 94.31 214 ARG A CA 1
ATOM 1630 C C . ARG A 1 214 ? 21.141 4.922 -11.123 1.00 94.31 214 ARG A C 1
ATOM 1632 O O . ARG A 1 214 ? 20.390 4.805 -10.158 1.00 94.31 214 ARG A O 1
ATOM 1639 N N . VAL A 1 215 ? 20.868 4.494 -12.351 1.00 94.62 215 VAL A N 1
ATOM 1640 C CA . VAL A 1 215 ? 19.667 3.749 -12.742 1.00 94.62 215 VAL A CA 1
ATOM 1641 C C . VAL A 1 215 ? 20.101 2.515 -13.536 1.00 94.62 215 VAL A C 1
ATOM 1643 O O . VAL A 1 215 ? 20.699 2.675 -14.598 1.00 94.62 215 VAL A O 1
ATOM 1646 N N . ASP A 1 216 ? 19.812 1.318 -13.031 1.00 95.38 216 ASP A N 1
ATOM 1647 C CA . ASP A 1 216 ? 20.179 0.034 -13.642 1.00 95.38 216 ASP A CA 1
ATOM 1648 C C . ASP A 1 216 ? 18.860 -0.759 -13.921 1.00 95.38 216 ASP A C 1
ATOM 1650 O O . ASP A 1 216 ? 18.219 -1.213 -12.972 1.00 95.38 216 ASP A O 1
ATOM 1654 N N . MET A 1 217 ? 18.40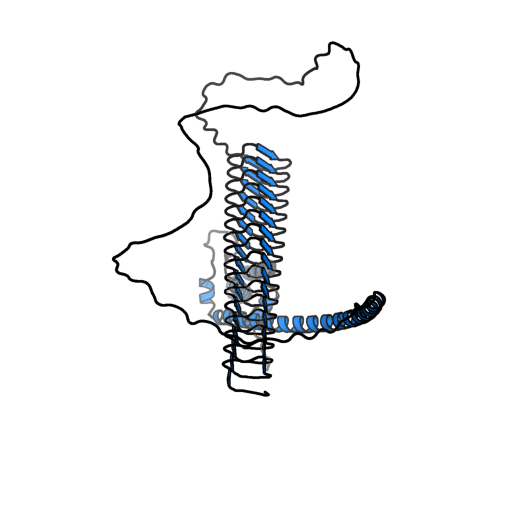5 -0.889 -15.188 1.00 94.75 217 MET A N 1
ATOM 1655 C CA . MET A 1 217 ? 17.092 -1.497 -15.546 1.00 94.75 217 MET A CA 1
ATOM 1656 C C . MET A 1 217 ? 17.170 -2.683 -16.529 1.00 94.75 217 MET A C 1
ATOM 1658 O O . MET A 1 217 ? 17.657 -2.528 -17.653 1.00 94.75 217 MET A O 1
ATOM 1662 N N . ASP A 1 218 ? 16.554 -3.820 -16.190 1.00 95.25 218 ASP A N 1
ATOM 1663 C CA . ASP A 1 218 ? 16.554 -5.024 -17.043 1.00 95.25 218 ASP A CA 1
ATOM 1664 C C . ASP A 1 218 ? 15.534 -4.947 -18.204 1.00 95.25 218 ASP A C 1
ATOM 1666 O O . ASP A 1 218 ? 15.811 -5.384 -19.328 1.00 95.25 218 ASP A O 1
ATOM 1670 N N . SER A 1 219 ? 14.312 -4.442 -17.974 1.00 92.88 219 SER A N 1
ATOM 1671 C CA . SER A 1 219 ? 13.253 -4.424 -19.003 1.00 92.88 219 SER A CA 1
ATOM 1672 C C . SER A 1 219 ? 12.172 -3.353 -18.808 1.00 92.88 219 SER A C 1
ATOM 1674 O O . SER A 1 219 ? 11.489 -3.339 -17.791 1.00 92.88 219 SER A O 1
ATOM 1676 N N . ALA A 1 220 ? 11.910 -2.521 -19.826 1.00 92.56 220 ALA A N 1
ATOM 1677 C CA . ALA A 1 220 ? 10.836 -1.517 -19.780 1.00 92.56 220 ALA A CA 1
ATOM 1678 C C . ALA A 1 220 ? 10.062 -1.315 -21.107 1.00 92.56 220 ALA A C 1
ATOM 1680 O O . ALA A 1 220 ? 10.624 -1.466 -22.187 1.00 92.56 220 ALA A O 1
ATOM 1681 N N . GLU A 1 221 ? 8.785 -0.896 -21.102 1.00 94.31 221 GLU A N 1
ATOM 1682 C CA . GLU A 1 221 ? 8.191 -0.334 -22.343 1.00 94.31 221 GLU A CA 1
ATOM 1683 C C . GLU A 1 221 ? 8.707 1.097 -22.573 1.00 94.31 221 GLU A C 1
ATOM 1685 O O . GLU A 1 221 ? 9.122 1.448 -23.687 1.00 94.31 221 GLU A O 1
ATOM 1690 N N . ARG A 1 222 ? 8.725 1.920 -21.518 1.00 93.56 222 ARG A N 1
ATOM 1691 C CA . ARG A 1 222 ? 9.189 3.310 -21.564 1.00 93.56 222 ARG A CA 1
ATOM 1692 C C . ARG A 1 222 ? 10.028 3.700 -20.356 1.00 93.56 222 ARG A C 1
ATOM 1694 O O . ARG A 1 222 ? 9.613 3.468 -19.226 1.00 93.56 222 ARG A O 1
ATOM 1701 N N . VAL A 1 223 ? 11.122 4.398 -20.640 1.00 93.81 223 VAL A N 1
ATOM 1702 C CA . VAL A 1 223 ? 11.999 5.042 -19.663 1.00 93.81 223 VAL A CA 1
ATOM 1703 C C . VAL A 1 223 ? 12.195 6.501 -20.089 1.00 93.81 223 VAL A C 1
ATOM 1705 O O . VAL A 1 223 ? 12.802 6.754 -21.130 1.00 93.81 223 VAL A O 1
ATOM 1708 N N . ASP A 1 224 ? 11.659 7.451 -19.328 1.00 94.06 224 ASP A N 1
ATOM 1709 C CA . ASP A 1 224 ? 11.772 8.893 -19.576 1.00 94.06 224 ASP A CA 1
ATOM 1710 C C . ASP A 1 224 ? 12.602 9.510 -18.407 1.00 94.06 224 ASP A C 1
ATOM 1712 O O . ASP A 1 224 ? 12.261 9.313 -17.245 1.00 94.06 224 ASP A O 1
ATOM 1716 N N . MET A 1 225 ? 13.739 10.175 -18.677 1.00 93.38 225 MET A N 1
ATOM 1717 C CA . MET A 1 225 ? 14.758 10.541 -17.659 1.00 93.38 225 MET A CA 1
ATOM 1718 C C . MET A 1 225 ? 15.312 11.966 -17.837 1.00 93.38 225 MET A C 1
ATOM 1720 O O . MET A 1 225 ? 15.965 12.252 -18.845 1.00 93.38 225 MET A O 1
ATOM 1724 N N . ASP A 1 226 ? 15.162 12.846 -16.845 1.00 94.12 226 ASP A N 1
ATOM 1725 C CA . ASP A 1 226 ? 15.609 14.246 -16.963 1.00 94.12 226 ASP A CA 1
ATOM 1726 C C . ASP A 1 226 ? 17.116 14.429 -16.667 1.00 94.12 226 ASP A C 1
ATOM 1728 O O . ASP A 1 226 ? 17.809 15.170 -17.378 1.00 94.12 226 ASP A O 1
ATOM 1732 N N . SER A 1 227 ? 17.674 13.770 -15.640 1.00 91.50 227 SER A N 1
ATOM 1733 C CA . SER A 1 227 ? 19.103 13.882 -15.283 1.00 91.50 227 SER A CA 1
ATOM 1734 C C . SER A 1 227 ? 19.680 12.672 -14.538 1.00 91.50 227 SER A C 1
ATOM 1736 O O . SER A 1 227 ? 19.200 12.321 -13.470 1.00 91.50 227 SER A O 1
ATOM 1738 N N . ALA A 1 228 ? 20.788 12.099 -15.024 1.00 90.19 228 ALA A N 1
ATOM 1739 C CA . ALA A 1 228 ? 21.515 11.048 -14.303 1.00 90.19 228 ALA A CA 1
ATOM 1740 C C . ALA A 1 228 ? 23.051 11.093 -14.468 1.00 90.19 228 ALA A C 1
ATOM 1742 O O . ALA A 1 228 ? 23.559 11.612 -15.463 1.00 90.19 228 ALA A O 1
ATOM 1743 N N . GLU A 1 229 ? 23.829 10.530 -13.530 1.00 92.12 229 GLU A N 1
ATOM 1744 C CA . GLU A 1 229 ? 25.261 10.260 -13.794 1.00 92.12 229 GLU A CA 1
ATOM 1745 C C . GLU A 1 229 ? 25.412 8.996 -14.654 1.00 92.12 229 GLU A C 1
ATOM 1747 O O . GLU A 1 229 ? 26.129 9.018 -15.663 1.00 92.12 229 GLU A O 1
ATOM 1752 N N . ARG A 1 230 ? 24.707 7.914 -14.299 1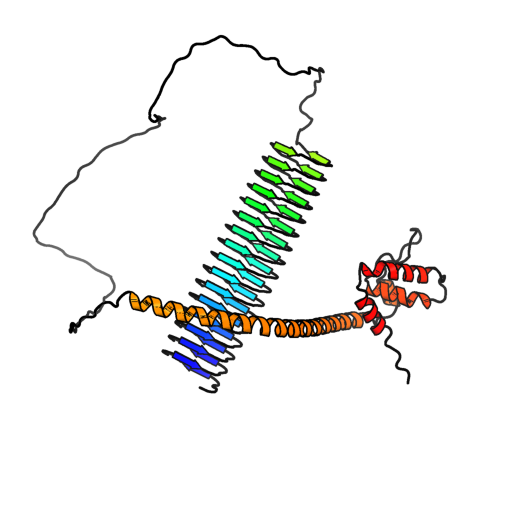.00 91.44 230 ARG A N 1
ATOM 1753 C CA . ARG A 1 230 ? 24.726 6.642 -15.031 1.00 91.44 230 ARG A CA 1
ATOM 1754 C C . ARG A 1 230 ? 23.333 6.056 -15.239 1.00 91.44 230 ARG A C 1
ATOM 1756 O O . ARG A 1 230 ? 22.553 5.995 -14.295 1.00 91.44 230 ARG A O 1
ATOM 1763 N N . VAL A 1 231 ? 23.077 5.588 -16.457 1.00 91.94 231 VAL A N 1
ATOM 1764 C CA . VAL A 1 231 ? 21.857 4.867 -16.842 1.00 91.94 231 VAL A CA 1
ATOM 1765 C C . VAL A 1 231 ? 22.269 3.637 -17.645 1.00 91.94 231 VAL A C 1
ATOM 1767 O O . VAL A 1 231 ? 22.745 3.780 -18.769 1.00 91.94 231 VAL A O 1
ATOM 1770 N N . ASP A 1 232 ? 22.105 2.455 -17.068 1.00 92.88 232 ASP A N 1
ATOM 1771 C CA . ASP A 1 232 ? 22.445 1.171 -17.675 1.00 92.88 232 ASP A CA 1
ATOM 1772 C C . ASP A 1 232 ? 21.084 0.446 -17.964 1.00 92.88 232 ASP A C 1
ATOM 1774 O O . ASP A 1 232 ? 20.325 0.193 -17.031 1.00 92.88 232 ASP A O 1
ATOM 1778 N N . VAL A 1 233 ? 20.690 0.205 -19.235 1.00 92.75 233 VAL A N 1
ATOM 1779 C CA . VAL A 1 233 ? 19.355 -0.359 -19.616 1.00 92.75 233 VAL A CA 1
ATOM 1780 C C . VAL A 1 233 ? 19.454 -1.517 -20.621 1.00 92.75 233 VAL A C 1
ATOM 1782 O O . VAL A 1 233 ? 19.754 -1.308 -21.801 1.00 92.75 233 VAL A O 1
ATOM 1785 N N . ASP A 1 234 ? 19.098 -2.732 -20.203 1.00 93.44 234 ASP A N 1
ATOM 1786 C CA . ASP A 1 234 ? 19.231 -3.940 -21.031 1.00 93.44 234 ASP A CA 1
ATOM 1787 C C . ASP A 1 234 ? 18.199 -3.999 -22.175 1.00 93.44 234 ASP A C 1
ATOM 1789 O O . ASP A 1 234 ? 18.541 -4.307 -23.323 1.00 93.44 234 ASP A O 1
ATOM 1793 N N . SER A 1 235 ? 16.915 -3.722 -21.909 1.00 90.94 235 SER A N 1
ATOM 1794 C CA . SER A 1 235 ? 15.847 -3.836 -22.921 1.00 90.94 235 SER A CA 1
ATOM 1795 C C . SER A 1 235 ? 14.719 -2.810 -22.780 1.00 90.94 235 SER A C 1
ATOM 1797 O O . SER A 1 235 ? 14.031 -2.778 -21.765 1.00 90.94 235 SER A O 1
ATOM 1799 N N . ALA A 1 236 ? 14.437 -2.031 -23.836 1.00 91.12 236 ALA A N 1
ATOM 1800 C CA . ALA A 1 236 ? 13.280 -1.124 -23.864 1.00 91.12 236 ALA A CA 1
ATOM 1801 C C . ALA A 1 236 ? 12.615 -0.910 -25.247 1.00 91.12 236 ALA A C 1
ATOM 1803 O O . ALA A 1 236 ? 13.281 -0.950 -26.283 1.00 91.12 236 ALA A O 1
ATOM 1804 N N . GLU A 1 237 ? 11.306 -0.590 -25.325 1.00 92.00 237 GLU A N 1
ATOM 1805 C CA . GLU A 1 237 ? 10.777 -0.003 -26.586 1.00 92.00 237 GLU A CA 1
ATOM 1806 C C . GLU A 1 237 ? 11.327 1.421 -26.747 1.00 92.00 237 GLU A C 1
ATOM 1808 O O . GLU A 1 237 ? 11.734 1.824 -27.845 1.00 92.00 237 GLU A O 1
ATOM 1813 N N . ARG A 1 238 ? 11.329 2.198 -25.658 1.00 90.38 238 ARG A N 1
ATOM 1814 C CA . ARG A 1 238 ? 11.658 3.621 -25.689 1.00 90.38 238 ARG A CA 1
ATOM 1815 C C . ARG A 1 238 ? 12.481 4.063 -24.490 1.00 90.38 238 ARG A C 1
ATOM 1817 O O . ARG A 1 238 ? 12.059 3.845 -23.361 1.00 90.38 238 ARG A O 1
ATOM 1824 N N . VAL A 1 239 ? 13.563 4.784 -24.766 1.00 90.94 239 VAL A N 1
ATOM 1825 C CA . VAL A 1 239 ? 14.336 5.509 -23.755 1.00 90.94 239 VAL A CA 1
ATOM 1826 C C . VAL A 1 239 ? 14.536 6.952 -24.218 1.00 90.94 239 VAL A C 1
ATOM 1828 O O . VAL A 1 239 ? 15.130 7.191 -25.271 1.00 90.94 239 VAL A O 1
ATOM 1831 N N . ASP A 1 240 ? 14.008 7.919 -23.479 1.00 91.38 240 ASP A N 1
ATOM 1832 C CA . ASP A 1 240 ? 14.129 9.348 -23.767 1.00 91.38 240 ASP A CA 1
ATOM 1833 C C . ASP A 1 240 ? 14.915 9.991 -22.575 1.00 91.38 240 ASP A C 1
ATOM 1835 O O . ASP A 1 240 ? 14.371 10.082 -21.481 1.00 91.38 240 ASP A O 1
ATOM 1839 N N . VAL A 1 241 ? 16.200 10.383 -22.744 1.00 91.25 241 VAL A N 1
ATOM 1840 C CA . VAL A 1 241 ? 17.071 10.933 -21.657 1.00 91.25 241 VAL A CA 1
ATOM 1841 C C . VAL A 1 241 ? 17.591 12.345 -21.969 1.00 91.25 241 VAL A C 1
ATOM 1843 O O . VAL A 1 241 ? 18.325 12.543 -22.942 1.00 91.25 241 VAL A O 1
ATOM 1846 N N . ASP A 1 242 ? 17.307 13.338 -21.128 1.00 91.25 242 ASP A N 1
ATOM 1847 C CA . ASP A 1 242 ? 17.715 14.728 -21.385 1.00 91.25 242 ASP A CA 1
ATOM 1848 C C . ASP A 1 242 ? 19.193 14.998 -21.020 1.00 91.25 242 ASP A C 1
ATOM 1850 O O . ASP A 1 242 ? 19.927 15.593 -21.823 1.00 91.25 242 ASP A O 1
ATOM 1854 N N . SER A 1 243 ? 19.671 14.519 -19.862 1.00 87.44 243 SER A N 1
ATOM 1855 C CA . SER A 1 243 ? 21.048 14.724 -19.375 1.00 87.44 243 SER A CA 1
ATOM 1856 C C . SER A 1 243 ? 21.664 13.465 -18.742 1.00 87.44 243 SER A C 1
ATOM 1858 O O . SER A 1 243 ? 21.163 12.976 -17.737 1.00 87.44 243 SER A O 1
ATOM 1860 N N . GLY A 1 244 ? 22.803 12.986 -19.260 1.00 84.75 244 GLY A N 1
ATOM 1861 C CA . GLY A 1 244 ? 23.557 11.839 -18.716 1.00 84.75 244 GLY A CA 1
ATOM 1862 C C . GLY A 1 244 ? 25.085 12.031 -18.740 1.00 84.75 244 GLY A C 1
ATOM 1863 O O . GLY A 1 244 ? 25.597 12.653 -19.674 1.00 84.75 244 GLY A O 1
ATOM 1864 N N . GLU A 1 245 ? 25.862 11.474 -17.793 1.00 87.31 245 GLU A N 1
ATOM 1865 C CA . GLU A 1 245 ? 27.316 11.306 -18.033 1.00 87.31 245 GLU A CA 1
ATOM 1866 C C . GLU A 1 245 ? 27.581 10.044 -18.867 1.00 87.31 245 GLU A C 1
ATOM 1868 O O . GLU A 1 245 ? 28.198 10.141 -19.931 1.00 87.31 245 GLU A O 1
ATOM 1873 N N . CYS A 1 246 ? 27.110 8.879 -18.415 1.00 84.62 246 CYS A N 1
ATOM 1874 C CA . CYS A 1 246 ? 27.213 7.607 -19.136 1.00 84.62 246 CYS A CA 1
ATOM 1875 C C . CYS A 1 246 ? 25.827 6.982 -19.314 1.00 84.62 246 CYS A C 1
ATOM 1877 O O . CYS A 1 246 ? 25.090 6.868 -18.339 1.00 84.62 246 CYS A O 1
ATOM 1879 N N . VAL A 1 247 ? 25.496 6.564 -20.535 1.00 87.19 247 VAL A N 1
ATOM 1880 C CA . VAL A 1 247 ? 24.266 5.820 -20.822 1.00 87.19 247 VAL A CA 1
ATOM 1881 C C . VAL A 1 247 ? 24.592 4.592 -21.661 1.00 87.19 247 VAL A C 1
ATOM 1883 O O . VAL A 1 247 ? 24.946 4.722 -22.833 1.00 87.19 247 VAL A O 1
ATOM 1886 N N . ASP A 1 248 ? 24.463 3.417 -21.065 1.00 87.81 248 ASP A N 1
ATOM 1887 C CA . ASP A 1 248 ? 24.826 2.140 -21.670 1.00 87.81 248 ASP A CA 1
ATOM 1888 C C . ASP A 1 248 ? 23.512 1.370 -21.954 1.00 87.81 248 ASP A C 1
ATOM 1890 O O . ASP A 1 248 ? 22.670 1.249 -21.066 1.00 87.81 248 ASP A O 1
ATOM 1894 N N . MET A 1 249 ? 23.263 0.913 -23.194 1.00 85.25 249 MET A N 1
ATOM 1895 C CA . MET A 1 249 ? 22.050 0.127 -23.518 1.00 85.25 249 MET A CA 1
ATOM 1896 C C . MET A 1 249 ? 22.308 -1.040 -24.479 1.00 85.25 249 MET A C 1
ATOM 1898 O O . MET A 1 249 ? 22.941 -0.860 -25.523 1.00 85.25 249 MET A O 1
ATOM 1902 N N . ASP A 1 250 ? 21.718 -2.205 -24.206 1.00 87.94 250 ASP A N 1
ATOM 1903 C CA . ASP A 1 250 ? 21.858 -3.393 -25.065 1.00 87.94 250 ASP A CA 1
ATOM 1904 C C . ASP A 1 250 ? 20.803 -3.430 -26.189 1.00 87.94 250 ASP A C 1
ATOM 1906 O O . ASP A 1 250 ? 21.129 -3.660 -27.360 1.00 87.94 250 ASP A O 1
ATOM 1910 N N . SER A 1 251 ? 19.520 -3.195 -25.881 1.00 83.69 251 SER A N 1
ATOM 1911 C CA . SER A 1 251 ? 18.424 -3.316 -26.861 1.00 83.69 251 SER A CA 1
ATOM 1912 C C . SER A 1 251 ? 17.303 -2.284 -26.699 1.00 83.69 251 SER A C 1
ATOM 1914 O O . SER A 1 251 ? 16.395 -2.453 -25.893 1.00 83.69 251 SER A O 1
ATOM 1916 N N . ALA A 1 252 ? 17.276 -1.264 -27.568 1.00 83.06 252 ALA A N 1
ATOM 1917 C CA . ALA A 1 252 ? 16.194 -0.272 -27.623 1.00 83.06 252 ALA A CA 1
ATOM 1918 C C . ALA A 1 252 ? 15.599 -0.086 -29.038 1.00 83.06 252 ALA A C 1
ATOM 1920 O O . ALA A 1 252 ? 16.347 0.042 -30.012 1.00 83.06 252 ALA A O 1
ATOM 1921 N N . GLU A 1 253 ? 14.262 -0.008 -29.194 1.00 85.19 253 GLU A N 1
ATOM 1922 C CA . GLU A 1 253 ? 13.665 0.349 -30.507 1.00 85.19 253 GLU A CA 1
ATOM 1923 C C . GLU A 1 253 ? 13.885 1.836 -30.828 1.00 85.19 253 GLU A C 1
ATOM 1925 O O . GLU A 1 253 ? 14.111 2.210 -31.987 1.00 85.19 253 GLU A O 1
ATOM 1930 N N . ARG A 1 254 ? 13.781 2.706 -29.814 1.00 82.94 254 ARG A N 1
ATOM 1931 C CA . ARG A 1 254 ? 13.893 4.161 -29.964 1.00 82.94 254 ARG A CA 1
ATOM 1932 C C . ARG A 1 254 ? 14.619 4.775 -28.776 1.00 82.94 254 ARG A C 1
ATOM 1934 O O . ARG A 1 254 ? 14.139 4.687 -27.655 1.00 82.94 254 ARG A O 1
ATOM 1941 N N . VAL A 1 255 ? 15.710 5.475 -29.069 1.00 84.94 255 VAL A N 1
ATOM 1942 C CA . VAL A 1 255 ? 16.443 6.288 -28.095 1.00 84.94 255 VAL A CA 1
ATOM 1943 C C . VAL A 1 255 ? 16.404 7.751 -28.530 1.00 84.94 255 VAL A C 1
ATOM 1945 O O . VAL A 1 255 ? 16.705 8.056 -29.692 1.00 84.94 255 VAL A O 1
ATOM 1948 N N . ASN A 1 256 ? 16.042 8.653 -27.621 1.00 85.94 256 ASN A N 1
ATOM 1949 C CA . ASN A 1 256 ? 16.268 10.090 -27.752 1.00 85.94 256 ASN A CA 1
ATOM 1950 C C . ASN A 1 256 ? 17.244 10.535 -26.663 1.00 85.94 256 ASN A C 1
ATOM 1952 O O . ASN A 1 256 ? 17.099 10.127 -25.517 1.00 85.94 256 ASN A O 1
ATOM 1956 N N . MET A 1 257 ? 18.220 11.373 -27.017 1.00 82.38 257 MET A N 1
ATOM 1957 C CA . MET A 1 257 ? 19.140 11.922 -26.027 1.00 82.38 257 MET A CA 1
ATOM 1958 C C . MET A 1 257 ? 19.604 13.331 -26.392 1.00 82.38 257 MET A C 1
ATOM 1960 O O . MET A 1 257 ? 20.130 13.544 -27.490 1.00 82.38 257 MET A O 1
ATOM 1964 N N . ASP A 1 258 ? 19.428 14.276 -25.466 1.00 86.31 258 ASP A N 1
ATOM 1965 C CA . ASP A 1 258 ? 19.740 15.694 -25.686 1.00 86.31 258 ASP A CA 1
ATOM 1966 C C . ASP A 1 258 ? 21.186 16.043 -25.279 1.00 86.31 258 ASP A C 1
ATOM 1968 O O . ASP A 1 258 ? 21.874 16.775 -26.003 1.00 86.31 258 ASP A O 1
ATOM 1972 N N . SER A 1 259 ? 21.700 15.507 -24.162 1.00 78.38 259 SER A N 1
ATOM 1973 C CA . SER A 1 259 ? 23.088 15.708 -23.706 1.00 78.38 259 SER A CA 1
ATOM 1974 C C . SER A 1 259 ? 23.677 14.494 -22.971 1.00 78.38 259 SER A C 1
ATOM 1976 O O . SER A 1 259 ? 23.282 14.194 -21.854 1.00 78.38 259 SER A O 1
ATOM 1978 N N . ALA A 1 260 ? 24.694 13.857 -23.565 1.00 76.56 260 ALA A N 1
ATOM 1979 C CA . ALA A 1 260 ? 25.480 12.773 -22.958 1.00 76.56 260 ALA A CA 1
ATOM 1980 C C . ALA A 1 260 ? 26.996 13.026 -23.076 1.00 76.56 260 ALA A C 1
ATOM 1982 O O . ALA A 1 260 ? 27.435 13.567 -24.099 1.00 76.56 260 ALA A O 1
ATOM 1983 N N . GLU A 1 261 ? 27.818 12.594 -22.104 1.00 78.00 261 GLU A N 1
ATOM 1984 C CA . GLU A 1 261 ? 29.277 12.489 -22.327 1.00 78.00 261 GLU A CA 1
ATOM 1985 C C . GLU A 1 261 ? 29.647 11.176 -23.039 1.00 78.00 261 GLU A C 1
ATOM 1987 O O . GLU A 1 261 ? 30.462 11.192 -23.970 1.00 78.00 261 GLU A O 1
ATOM 1992 N N . ARG A 1 262 ? 29.049 10.050 -22.631 1.00 75.69 262 ARG A N 1
ATOM 1993 C CA . ARG A 1 262 ? 29.286 8.710 -23.189 1.00 75.69 262 ARG A CA 1
ATOM 1994 C C . ARG A 1 262 ? 27.960 7.995 -23.412 1.00 75.69 262 ARG A C 1
ATOM 1996 O O . ARG A 1 262 ? 27.067 8.085 -22.578 1.00 75.69 262 ARG A O 1
ATOM 2003 N N . VAL A 1 263 ? 27.861 7.314 -24.550 1.00 80.00 263 VAL A N 1
ATOM 2004 C CA . VAL A 1 263 ? 26.734 6.447 -24.896 1.00 80.00 263 VAL A CA 1
ATOM 2005 C C . VAL A 1 263 ? 27.303 5.216 -25.585 1.00 80.00 263 VAL A C 1
ATOM 2007 O O . VAL A 1 263 ? 27.837 5.355 -26.692 1.00 80.00 263 VAL A O 1
ATOM 2010 N N . ASP A 1 264 ? 27.207 4.056 -24.945 1.00 80.69 264 ASP A N 1
ATOM 2011 C CA . ASP A 1 264 ? 27.592 2.767 -25.522 1.00 80.69 264 ASP A CA 1
ATOM 2012 C C . ASP A 1 264 ? 26.321 1.941 -25.821 1.00 80.69 264 ASP A C 1
ATOM 2014 O O . ASP A 1 264 ? 25.319 2.020 -25.113 1.00 80.69 264 ASP A O 1
ATOM 2018 N N . MET A 1 265 ? 26.314 1.243 -26.962 1.00 75.50 265 MET A N 1
ATOM 2019 C CA . MET A 1 265 ? 25.128 0.580 -27.530 1.00 75.50 265 MET A CA 1
ATOM 2020 C C . MET A 1 265 ? 25.527 -0.782 -28.107 1.00 75.50 265 MET A C 1
ATOM 2022 O O . MET A 1 265 ? 25.993 -0.847 -29.253 1.00 75.50 265 MET A O 1
ATOM 2026 N N . ASP A 1 266 ? 25.364 -1.857 -27.336 1.00 69.19 266 ASP A N 1
ATOM 2027 C CA . ASP A 1 266 ? 25.828 -3.205 -27.699 1.00 69.19 266 ASP A CA 1
ATOM 2028 C C . ASP A 1 266 ? 24.772 -3.973 -28.518 1.00 69.19 266 ASP A C 1
ATOM 2030 O O . ASP A 1 266 ? 24.254 -5.027 -28.163 1.00 69.19 266 ASP A O 1
ATOM 2034 N N . SER A 1 267 ? 24.487 -3.448 -29.713 1.00 60.00 267 SER A N 1
ATOM 2035 C CA . SER A 1 267 ? 23.596 -4.104 -30.675 1.00 60.00 267 SER A CA 1
ATOM 2036 C C . SER A 1 267 ? 24.076 -5.520 -31.039 1.00 60.00 267 SER A C 1
ATOM 2038 O O . SER A 1 267 ? 25.208 -5.672 -31.515 1.00 60.00 267 SER A O 1
ATOM 2040 N N . GLU A 1 268 ? 23.188 -6.523 -30.966 1.00 54.34 268 GLU A N 1
ATOM 2041 C CA . GLU A 1 268 ? 23.385 -7.891 -31.495 1.00 54.34 268 GLU A CA 1
ATOM 2042 C C . GLU A 1 268 ? 23.458 -7.947 -33.049 1.00 54.34 268 GLU A C 1
ATOM 2044 O O . GLU A 1 268 ? 22.761 -8.714 -33.721 1.00 54.34 268 GLU A O 1
ATOM 2049 N N . ASP A 1 269 ? 24.325 -7.143 -33.666 1.00 50.94 269 ASP A N 1
ATOM 2050 C CA . ASP A 1 269 ? 24.607 -7.171 -35.104 1.00 50.94 269 ASP A CA 1
ATOM 2051 C C . ASP A 1 269 ? 25.686 -8.243 -35.387 1.00 50.94 269 ASP A C 1
ATOM 2053 O O . ASP A 1 269 ? 26.880 -7.955 -35.526 1.00 50.94 269 ASP A O 1
ATOM 2057 N N . ASP A 1 270 ? 25.267 -9.520 -35.416 1.00 48.50 270 ASP A N 1
ATOM 2058 C CA . ASP A 1 270 ? 26.124 -10.686 -35.706 1.00 48.50 270 ASP A CA 1
ATOM 2059 C C . ASP A 1 270 ? 26.914 -10.477 -37.025 1.00 48.50 270 ASP A C 1
ATOM 2061 O O . ASP A 1 270 ? 26.332 -10.483 -38.121 1.00 48.50 270 ASP A O 1
ATOM 2065 N N . PRO A 1 271 ? 28.255 -10.311 -36.976 1.00 49.50 271 PRO A N 1
ATOM 2066 C CA . PRO A 1 271 ? 29.032 -9.822 -38.114 1.00 49.50 271 PRO A CA 1
ATOM 2067 C C . PRO A 1 271 ? 29.194 -10.829 -39.269 1.00 49.50 271 PRO A C 1
ATOM 2069 O O . PRO A 1 271 ? 29.824 -10.500 -40.282 1.00 49.50 271 PRO A O 1
ATOM 2072 N N . ASP A 1 272 ? 28.639 -12.042 -39.171 1.00 44.66 272 ASP A N 1
ATOM 2073 C CA . ASP A 1 272 ? 28.771 -13.091 -40.195 1.00 44.66 272 ASP A CA 1
ATOM 2074 C C . ASP A 1 272 ? 27.800 -12.949 -41.401 1.00 44.66 272 ASP A C 1
ATOM 2076 O O . ASP A 1 272 ? 27.798 -13.793 -42.306 1.00 44.66 272 ASP A O 1
ATOM 2080 N N . TYR A 1 273 ? 27.038 -11.844 -41.504 1.00 51.03 273 TYR A N 1
ATOM 2081 C CA . TYR A 1 273 ? 26.065 -11.591 -42.589 1.00 51.03 273 TYR A CA 1
ATOM 2082 C C . TYR A 1 273 ? 26.280 -10.336 -43.472 1.00 51.03 273 TYR A C 1
ATOM 2084 O O . TYR A 1 273 ? 25.315 -9.659 -43.803 1.00 51.03 273 TYR A O 1
ATOM 2092 N N . HIS A 1 274 ? 27.486 -10.094 -44.022 1.00 40.03 274 HIS A N 1
ATOM 2093 C CA . HIS A 1 274 ? 27.644 -9.890 -45.491 1.00 40.03 274 HIS A CA 1
ATOM 2094 C C . HIS A 1 274 ? 29.098 -9.663 -45.968 1.00 40.03 274 HIS A C 1
ATOM 2096 O O . HIS A 1 274 ? 29.600 -8.540 -46.073 1.00 40.03 274 HIS A O 1
ATOM 2102 N N . PHE A 1 275 ? 29.740 -10.713 -46.490 1.00 41.38 275 PHE A N 1
ATOM 2103 C CA . PHE A 1 275 ? 30.821 -10.516 -47.462 1.00 41.38 275 PHE A CA 1
ATOM 2104 C C . PHE A 1 275 ? 30.224 -10.124 -48.825 1.00 41.38 275 PHE A C 1
ATOM 2106 O O . PHE A 1 275 ? 29.764 -10.998 -49.557 1.00 41.38 275 PHE A O 1
ATOM 2113 N N . LEU A 1 276 ? 30.227 -8.825 -49.163 1.00 39.44 276 LEU A N 1
ATOM 2114 C CA . LEU A 1 276 ? 30.592 -8.264 -50.486 1.00 39.44 276 LEU A CA 1
ATOM 2115 C C . LEU A 1 276 ? 30.330 -6.740 -50.544 1.00 39.44 276 LEU A C 1
ATOM 2117 O O . LEU A 1 276 ? 29.229 -6.292 -50.858 1.00 39.44 276 LEU A O 1
ATOM 2121 N N . LEU A 1 277 ? 31.378 -5.941 -50.320 1.00 39.72 277 LEU A N 1
ATOM 2122 C CA . LEU A 1 277 ? 31.369 -4.488 -50.530 1.00 39.72 277 LEU A CA 1
ATOM 2123 C C . LEU A 1 277 ? 31.553 -4.119 -52.016 1.00 39.72 277 LEU A C 1
ATOM 2125 O O . LEU A 1 277 ? 32.591 -4.442 -52.590 1.00 39.72 277 LEU A O 1
ATOM 2129 N N . THR A 1 278 ? 30.615 -3.350 -52.579 1.00 31.05 278 THR A N 1
ATOM 2130 C CA . THR A 1 278 ? 30.792 -2.376 -53.688 1.00 31.05 278 THR A CA 1
ATOM 2131 C C . THR A 1 278 ? 29.549 -1.476 -53.730 1.00 31.05 278 THR A C 1
ATOM 2133 O O . THR A 1 278 ? 28.452 -2.020 -53.789 1.00 31.05 278 THR A O 1
ATOM 2136 N N . GLU A 1 279 ? 29.577 -0.142 -53.754 1.00 29.95 279 GLU A N 1
ATOM 2137 C CA . GLU A 1 279 ? 30.637 0.869 -53.596 1.00 29.95 279 GLU A CA 1
ATOM 2138 C C . GLU A 1 279 ? 30.007 2.142 -52.972 1.00 29.95 279 GLU A C 1
ATOM 2140 O O . GLU A 1 279 ? 28.788 2.269 -52.869 1.00 29.95 279 GLU A O 1
ATOM 2145 N N . THR A 1 280 ? 30.847 3.092 -52.563 1.00 32.22 280 THR A N 1
ATOM 2146 C CA . THR A 1 280 ? 30.487 4.429 -52.049 1.00 32.22 280 THR A CA 1
ATOM 2147 C C . THR A 1 280 ? 30.180 5.432 -53.201 1.00 32.22 280 THR A C 1
ATOM 2149 O O . THR A 1 280 ? 30.241 5.053 -54.368 1.00 32.22 280 THR A O 1
ATOM 2152 N N . PRO A 1 281 ? 29.982 6.750 -52.961 1.00 49.62 281 PRO A N 1
ATOM 2153 C CA . PRO A 1 281 ? 28.875 7.427 -52.267 1.00 49.62 281 PRO A CA 1
ATOM 2154 C C . PRO A 1 281 ? 28.274 8.536 -53.200 1.00 49.62 281 PRO A C 1
ATOM 2156 O O . PRO A 1 281 ? 28.184 8.321 -54.406 1.00 49.62 281 PRO A O 1
ATOM 2159 N N . PRO A 1 282 ? 28.016 9.788 -52.757 1.00 54.94 282 PRO A N 1
ATOM 2160 C CA . PRO A 1 282 ? 26.944 10.306 -51.893 1.00 54.94 282 PRO A CA 1
ATOM 2161 C C . PRO A 1 282 ? 25.952 11.222 -52.658 1.00 54.94 282 PRO A C 1
ATOM 2163 O O . PRO A 1 282 ? 26.277 11.733 -53.729 1.00 54.94 282 PRO A O 1
ATOM 2166 N N . LEU A 1 283 ? 24.813 11.598 -52.056 1.00 30.97 283 LEU A N 1
ATOM 2167 C CA . LEU A 1 283 ? 24.125 12.845 -52.437 1.00 30.97 283 LEU A CA 1
ATOM 2168 C C . LEU A 1 283 ? 23.529 13.602 -51.247 1.00 30.97 283 LEU A C 1
ATOM 2170 O O . LEU A 1 283 ? 22.727 13.084 -50.479 1.00 30.97 283 LEU A O 1
ATOM 2174 N N . SER A 1 284 ? 23.907 14.873 -51.162 1.00 39.41 284 SER A N 1
ATOM 2175 C CA . SER A 1 284 ? 23.332 15.888 -50.287 1.00 39.41 284 SER A CA 1
ATOM 2176 C C . SER A 1 284 ? 22.230 16.691 -51.001 1.00 39.41 284 SER A C 1
ATOM 2178 O O . SER A 1 284 ? 22.083 16.629 -52.222 1.00 39.41 284 SER A O 1
ATOM 2180 N N . SER A 1 285 ? 21.540 17.536 -50.226 1.00 35.25 285 SER A N 1
ATOM 2181 C CA . SER A 1 285 ? 20.625 18.630 -50.620 1.00 35.25 285 SER A CA 1
ATOM 2182 C C . SER A 1 285 ? 19.122 18.331 -50.834 1.00 35.25 285 SER A C 1
ATOM 2184 O O . SER A 1 285 ? 18.688 17.754 -51.823 1.00 35.25 285 SER A O 1
ATOM 2186 N N . LEU A 1 286 ? 18.363 18.838 -49.851 1.00 37.38 286 LEU A N 1
ATOM 2187 C CA . LEU A 1 286 ? 16.993 19.388 -49.804 1.00 37.38 286 LEU A CA 1
ATOM 2188 C C . LEU A 1 286 ? 16.105 19.413 -51.082 1.00 37.38 286 LEU A C 1
ATOM 2190 O O . LEU A 1 286 ? 16.570 19.766 -52.167 1.00 37.38 286 LEU A O 1
ATOM 2194 N N . PRO A 1 287 ? 14.776 19.196 -50.941 1.00 41.00 287 PRO A N 1
ATOM 2195 C CA . PRO A 1 287 ? 13.833 19.124 -52.062 1.00 41.00 287 PRO A CA 1
ATOM 2196 C C . PRO A 1 287 ? 13.233 20.485 -52.488 1.00 41.00 287 PRO A C 1
ATOM 2198 O O . PRO A 1 287 ? 12.996 21.355 -51.648 1.00 41.00 287 PRO A O 1
ATOM 2201 N N . PRO A 1 288 ? 12.862 20.655 -53.775 1.00 38.91 288 PRO A N 1
ATOM 2202 C CA . PRO A 1 288 ? 11.992 21.737 -54.239 1.00 38.91 288 PRO A CA 1
ATOM 2203 C C . PRO A 1 288 ? 10.537 21.294 -54.517 1.00 38.91 288 PRO A C 1
ATOM 2205 O O . PRO A 1 288 ? 10.256 20.181 -54.955 1.00 38.91 288 PRO A O 1
ATOM 2208 N N . VAL A 1 289 ? 9.609 22.234 -54.319 1.00 42.22 289 VAL A N 1
ATOM 2209 C CA . VAL A 1 289 ? 8.145 22.105 -54.479 1.00 42.22 289 VAL A CA 1
ATOM 2210 C C . VAL A 1 289 ? 7.690 21.962 -55.947 1.00 42.22 289 VAL A C 1
ATOM 2212 O O . VAL A 1 289 ? 8.236 22.613 -56.839 1.00 42.22 289 VAL A O 1
ATOM 2215 N N . LEU A 1 290 ? 6.603 21.210 -56.189 1.00 39.09 290 LEU A N 1
ATOM 2216 C CA . LEU A 1 290 ? 5.846 21.183 -57.457 1.00 39.09 290 LEU A CA 1
ATOM 2217 C C . LEU A 1 290 ? 4.472 21.895 -57.324 1.00 39.09 290 LEU A C 1
ATOM 2219 O O . LEU A 1 290 ? 3.767 21.632 -56.350 1.00 39.09 290 LEU A O 1
ATOM 2223 N N . PRO A 1 291 ? 4.052 22.769 -58.271 1.00 46.38 291 PRO A N 1
ATOM 2224 C CA . PRO A 1 291 ? 2.864 23.620 -58.092 1.00 46.38 291 PRO A CA 1
ATOM 2225 C C . PRO A 1 291 ? 1.558 23.207 -58.821 1.00 46.38 291 PRO A C 1
ATOM 2227 O O . PRO A 1 291 ? 1.541 22.543 -59.854 1.00 46.38 291 PRO A O 1
ATOM 2230 N N . GLU A 1 292 ? 0.469 23.741 -58.254 1.00 40.28 292 GLU A N 1
ATOM 2231 C CA . GLU A 1 292 ? -0.979 23.745 -58.560 1.00 40.28 292 GLU A CA 1
ATOM 2232 C C . GLU A 1 292 ? -1.554 23.501 -59.980 1.00 40.28 292 GLU A C 1
ATOM 2234 O O . GLU A 1 292 ? -1.046 23.978 -60.998 1.00 40.28 292 GLU A O 1
ATOM 2239 N N . LYS A 1 293 ? -2.834 23.059 -59.996 1.00 30.53 293 LYS A N 1
ATOM 2240 C CA . LYS A 1 293 ? -3.847 23.550 -60.964 1.00 30.53 293 LYS A CA 1
ATOM 2241 C C . LYS A 1 293 ? -5.286 23.743 -60.412 1.00 30.53 293 LYS A C 1
ATOM 2243 O O . LYS A 1 293 ? -6.176 22.935 -60.624 1.00 30.53 293 LYS A O 1
ATOM 2248 N N . LYS A 1 294 ? -5.508 24.926 -59.824 1.00 30.41 294 LYS A N 1
ATOM 2249 C CA . LYS A 1 294 ? -6.679 25.836 -59.963 1.00 30.41 294 LYS A CA 1
ATOM 2250 C C . LYS A 1 294 ? -8.149 25.346 -59.823 1.00 30.41 294 LYS A C 1
ATOM 2252 O O . LYS A 1 294 ? -8.756 24.904 -60.790 1.00 30.41 294 LYS A O 1
ATOM 2257 N N . ARG A 1 295 ? -8.761 25.817 -58.719 1.00 35.47 295 ARG A N 1
ATOM 2258 C CA . ARG A 1 295 ? -10.000 26.650 -58.611 1.00 35.47 295 ARG A CA 1
ATOM 2259 C C . ARG A 1 295 ? -11.325 26.180 -59.259 1.00 35.47 295 ARG A C 1
ATOM 2261 O O . ARG A 1 295 ? -11.482 26.296 -60.468 1.00 35.47 295 ARG A O 1
ATOM 2268 N N . CYS A 1 296 ? -12.383 26.084 -58.441 1.00 28.20 296 CYS A N 1
ATOM 2269 C CA . CYS A 1 296 ? -13.294 27.223 -58.171 1.00 28.20 296 CYS A CA 1
ATOM 2270 C C . CYS A 1 296 ? -14.134 26.987 -56.893 1.00 28.20 296 CYS A C 1
ATOM 2272 O O . CYS A 1 296 ? -14.215 25.859 -56.422 1.00 28.20 296 CYS A O 1
ATOM 2274 N N . SER A 1 297 ? -14.722 28.041 -56.315 1.00 35.97 297 SER A N 1
ATOM 2275 C CA . SER A 1 297 ? -15.312 28.053 -54.964 1.00 35.97 297 SER A CA 1
ATOM 2276 C C . SER A 1 297 ? -16.773 28.529 -54.924 1.00 35.97 297 SER A C 1
ATOM 2278 O O . SER A 1 297 ? -17.136 29.443 -55.660 1.00 35.97 297 SER A O 1
ATOM 2280 N N . THR A 1 298 ? -17.586 27.915 -54.047 1.00 28.94 298 THR A N 1
ATOM 2281 C CA . THR A 1 298 ? -18.872 28.339 -53.407 1.00 28.94 298 THR A CA 1
ATOM 2282 C C . THR A 1 298 ? -19.600 27.063 -52.930 1.00 28.94 298 THR A C 1
ATOM 2284 O O . THR A 1 298 ? -19.593 26.085 -53.662 1.00 28.94 298 THR A O 1
ATOM 2287 N N . GLY A 1 299 ? -20.244 26.941 -51.762 1.00 26.83 299 GLY A N 1
ATOM 2288 C CA . GLY A 1 299 ? -20.323 27.763 -50.545 1.00 26.83 299 GLY A CA 1
ATOM 2289 C C . GLY A 1 299 ? -21.505 27.292 -49.661 1.00 26.83 299 GLY A C 1
ATOM 2290 O O . GLY A 1 299 ? -22.523 26.898 -50.215 1.00 26.83 299 GLY A O 1
ATOM 2291 N N . GLY A 1 300 ? -21.408 27.378 -48.325 1.00 25.98 300 GLY A N 1
ATOM 2292 C CA . GLY A 1 300 ? -22.576 27.349 -47.415 1.00 25.98 300 GLY A CA 1
ATOM 2293 C C . GLY A 1 300 ? -22.936 26.045 -46.663 1.00 25.98 300 GLY A C 1
ATOM 2294 O O . GLY A 1 300 ? -23.331 25.055 -47.259 1.00 25.98 300 GLY A O 1
ATOM 2295 N N . SER A 1 301 ? -22.920 26.155 -45.325 1.00 30.25 301 SER A N 1
ATOM 2296 C CA . SER A 1 301 ? -23.917 25.659 -44.343 1.00 30.25 301 SER A CA 1
ATOM 2297 C C . SER A 1 301 ? -24.337 24.170 -44.211 1.00 30.25 301 SER A C 1
ATOM 2299 O O . SER A 1 3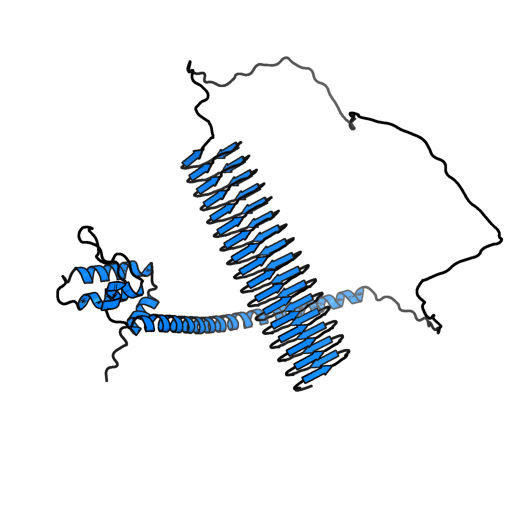01 ? -25.020 23.617 -45.065 1.00 30.25 301 SER A O 1
ATOM 2301 N N . THR A 1 302 ? -24.189 23.696 -42.959 1.00 29.34 302 THR A N 1
ATOM 2302 C CA . THR A 1 302 ? -25.143 22.909 -42.123 1.00 29.34 302 THR A CA 1
ATOM 2303 C C . THR A 1 302 ? -25.358 21.386 -42.276 1.00 29.34 302 THR A C 1
ATOM 2305 O O . THR A 1 302 ? -25.810 20.908 -43.305 1.00 29.34 302 THR A O 1
ATOM 2308 N N . PHE A 1 303 ? -25.281 20.733 -41.098 1.00 27.64 303 PHE A N 1
ATOM 2309 C CA . PHE A 1 303 ? -26.079 19.599 -40.572 1.00 27.64 303 PHE A CA 1
ATOM 2310 C C . PHE A 1 303 ? -25.716 18.111 -40.851 1.00 27.64 303 PHE A C 1
ATOM 2312 O O . PHE A 1 303 ? -25.900 17.597 -41.943 1.00 27.64 303 PHE A O 1
ATOM 2319 N N . SER A 1 304 ? -25.449 17.419 -39.727 1.00 31.28 304 SER A N 1
ATOM 2320 C CA . SER A 1 304 ? -25.935 16.085 -39.290 1.00 31.28 304 SER A CA 1
ATOM 2321 C C . SER A 1 304 ? -25.363 14.732 -39.769 1.00 31.28 304 SER A C 1
ATOM 2323 O O . SER A 1 304 ? -25.341 14.404 -40.944 1.00 31.28 304 SER A O 1
ATOM 2325 N N . GLN A 1 305 ? -25.141 13.908 -38.729 1.00 29.41 305 GLN A N 1
ATOM 2326 C CA . GLN A 1 305 ? -25.399 12.462 -38.568 1.00 29.41 305 GLN A CA 1
ATOM 2327 C C . GLN A 1 305 ? -24.566 11.395 -39.309 1.00 29.41 305 GLN A C 1
ATOM 2329 O O . GLN A 1 305 ? -24.832 11.056 -40.452 1.00 29.41 305 GLN A O 1
ATOM 2334 N N . ALA A 1 306 ? -23.723 10.743 -38.491 1.00 30.66 306 ALA A N 1
ATOM 2335 C CA . ALA A 1 306 ? -23.828 9.334 -38.058 1.00 30.66 306 ALA A CA 1
ATOM 2336 C C . ALA A 1 306 ? -23.535 8.181 -39.061 1.00 30.66 306 ALA A C 1
ATOM 2338 O O . ALA A 1 306 ? -23.689 8.344 -40.268 1.00 30.66 306 ALA A O 1
ATOM 2339 N N . PRO A 1 307 ? -23.071 7.007 -38.567 1.00 47.34 307 PRO A N 1
ATOM 2340 C CA . PRO A 1 307 ? -22.314 6.045 -39.373 1.00 47.34 307 PRO A CA 1
ATOM 2341 C C . PRO A 1 307 ? -23.099 4.771 -39.741 1.00 47.34 307 PRO A C 1
ATOM 2343 O O . PRO A 1 307 ? -24.239 4.569 -39.327 1.00 47.34 307 PRO A O 1
ATOM 2346 N N . SER A 1 308 ? -22.434 3.859 -40.458 1.00 29.83 308 SER A N 1
ATOM 2347 C CA . SER A 1 308 ? -22.875 2.471 -40.646 1.00 29.83 308 SER A CA 1
ATOM 2348 C C . SER A 1 308 ? -21.697 1.497 -40.551 1.00 29.83 308 SER A C 1
ATOM 2350 O O . SER A 1 308 ? -20.742 1.622 -41.318 1.00 29.83 308 SER A O 1
ATOM 2352 N N . SER A 1 309 ? -21.795 0.514 -39.657 1.00 31.02 309 SER A N 1
ATOM 2353 C CA . SER A 1 309 ? -20.878 -0.623 -39.518 1.00 31.02 309 SER A CA 1
ATOM 2354 C C . SER A 1 309 ? -21.509 -1.915 -40.054 1.00 31.02 309 SER A C 1
ATOM 2356 O O . SER A 1 309 ? -22.715 -2.096 -39.944 1.00 31.02 309 SER A O 1
ATOM 2358 N N . PHE A 1 310 ? -20.677 -2.791 -40.626 1.00 29.78 310 PHE A N 1
ATOM 2359 C CA . PHE A 1 310 ? -20.832 -4.239 -40.884 1.00 29.78 310 PHE A CA 1
ATOM 2360 C C . PHE A 1 310 ? -19.454 -4.696 -41.423 1.00 29.78 310 PHE A C 1
ATOM 2362 O O . PHE A 1 310 ? -18.833 -3.931 -42.156 1.00 29.78 310 PHE A O 1
ATOM 2369 N N . GLY A 1 311 ? -18.881 -5.870 -41.148 1.00 29.95 311 GLY A N 1
ATOM 2370 C CA . GLY A 1 311 ? -19.311 -7.065 -40.409 1.00 29.95 311 GLY A CA 1
ATOM 2371 C C . GLY A 1 311 ? -18.690 -8.309 -41.083 1.00 29.95 311 GLY A C 1
ATOM 2372 O O . GLY A 1 311 ? -18.463 -8.263 -42.293 1.00 29.95 311 GLY A O 1
ATOM 2373 N N . PHE A 1 312 ? -18.411 -9.404 -40.361 1.00 26.06 312 PHE A N 1
ATOM 2374 C CA . PHE A 1 312 ? -18.128 -10.701 -41.005 1.00 26.06 312 PHE A CA 1
ATOM 2375 C C . PHE A 1 312 ? -18.505 -11.920 -40.142 1.00 26.06 312 PHE A C 1
ATOM 2377 O O . PHE A 1 312 ? -18.462 -11.860 -38.916 1.00 26.06 312 PHE A O 1
ATOM 2384 N N . ASP A 1 313 ? -18.901 -13.000 -40.820 1.00 31.73 313 ASP A N 1
ATOM 2385 C CA . ASP A 1 313 ? -19.569 -14.197 -40.289 1.00 31.73 313 ASP A CA 1
ATOM 2386 C C . ASP A 1 313 ? -18.633 -15.347 -39.871 1.00 31.73 313 ASP A C 1
ATOM 2388 O O . ASP A 1 313 ? -17.568 -15.547 -40.460 1.00 31.73 313 ASP A O 1
ATOM 2392 N N . SER A 1 314 ? -19.147 -16.244 -39.016 1.00 33.56 314 SER A N 1
ATOM 2393 C CA . SER A 1 314 ? -19.203 -17.692 -39.318 1.00 33.56 314 SER A CA 1
ATOM 2394 C C . SER A 1 314 ? -20.243 -18.421 -38.453 1.00 33.56 314 SER A C 1
ATOM 2396 O O . SER A 1 314 ? -20.544 -18.000 -37.341 1.00 33.56 314 SER A O 1
ATOM 2398 N N . ALA A 1 315 ? -20.827 -19.500 -38.986 1.00 37.62 315 ALA A N 1
ATOM 2399 C CA . ALA A 1 315 ? -22.080 -20.092 -38.499 1.00 37.62 315 ALA A CA 1
ATOM 2400 C C . ALA A 1 315 ? -21.983 -21.595 -38.180 1.00 37.62 315 ALA A C 1
ATOM 2402 O O . ALA A 1 315 ? -21.198 -22.300 -38.812 1.00 37.62 315 ALA A O 1
ATOM 2403 N N . HIS A 1 316 ? -22.894 -22.106 -37.335 1.00 29.36 316 HIS A N 1
ATOM 2404 C CA . HIS A 1 316 ? -23.615 -23.355 -37.639 1.00 29.36 316 HIS A CA 1
ATOM 2405 C C . HIS A 1 316 ? -24.974 -23.481 -36.905 1.00 29.36 316 HIS A C 1
ATOM 2407 O O . HIS A 1 316 ? -25.337 -22.618 -36.112 1.00 29.36 316 HIS A O 1
ATOM 2413 N N . CYS A 1 317 ? -25.745 -24.515 -37.260 1.00 37.22 317 CYS A N 1
ATOM 2414 C CA . CYS A 1 317 ? -27.194 -24.714 -37.032 1.00 37.22 317 CYS A CA 1
ATOM 2415 C C . CYS A 1 317 ? -27.414 -25.815 -35.947 1.00 37.22 317 CYS A C 1
ATOM 2417 O O . CYS A 1 317 ? -26.456 -26.527 -35.661 1.00 37.22 317 CYS A O 1
ATOM 2419 N N . ASP A 1 318 ? -28.519 -26.003 -35.201 1.00 30.19 318 ASP A N 1
ATOM 2420 C CA . ASP A 1 318 ? -29.935 -26.360 -35.504 1.00 30.19 318 ASP A CA 1
ATOM 2421 C C . ASP A 1 318 ? -30.659 -26.613 -34.131 1.00 30.19 318 ASP A C 1
ATOM 2423 O O . ASP A 1 318 ? -29.961 -26.813 -33.138 1.00 30.19 318 ASP A O 1
ATOM 2427 N N . ASP A 1 319 ? -31.982 -26.775 -33.926 1.00 26.98 319 ASP A N 1
ATOM 2428 C CA . ASP A 1 319 ? -33.233 -26.255 -34.532 1.00 26.98 319 ASP A CA 1
ATOM 2429 C C . ASP A 1 319 ? -34.458 -26.659 -33.628 1.00 26.98 319 ASP A C 1
ATOM 2431 O O . ASP A 1 319 ? -34.401 -27.692 -32.963 1.00 26.98 319 ASP A O 1
ATOM 2435 N N . PHE A 1 320 ? -35.568 -25.892 -33.640 1.00 28.83 320 PHE A N 1
ATOM 2436 C CA . PHE A 1 320 ? -36.906 -26.101 -32.995 1.00 28.83 320 PHE A CA 1
ATOM 2437 C C . PHE A 1 320 ? -37.038 -26.304 -31.446 1.00 28.83 320 PHE A C 1
ATOM 2439 O O . PHE A 1 320 ? -36.237 -26.975 -30.813 1.00 28.83 320 PHE A O 1
ATOM 2446 N N . THR A 1 321 ? -38.129 -25.912 -30.747 1.00 30.16 321 THR A N 1
ATOM 2447 C CA . THR A 1 321 ? -39.097 -24.796 -30.920 1.00 30.16 321 THR A CA 1
ATOM 2448 C C . THR A 1 321 ? -39.966 -24.554 -29.663 1.00 30.16 321 THR A C 1
ATOM 2450 O O . THR A 1 321 ? -40.196 -25.445 -28.851 1.00 30.16 321 THR A O 1
ATOM 2453 N N . ILE A 1 322 ? -40.480 -23.324 -29.566 1.00 32.03 322 ILE A N 1
ATOM 2454 C CA . ILE A 1 322 ? -41.402 -22.724 -28.577 1.00 32.03 322 ILE A CA 1
ATOM 2455 C C . ILE A 1 322 ? -42.783 -23.420 -28.458 1.00 32.03 322 ILE A C 1
ATOM 2457 O O . ILE A 1 322 ? -43.411 -23.679 -29.484 1.00 32.03 322 ILE A O 1
ATOM 2461 N N . HIS A 1 323 ? -43.340 -23.547 -27.235 1.00 28.67 323 HIS A N 1
ATOM 2462 C CA . HIS A 1 323 ? -44.708 -23.055 -26.940 1.00 28.67 323 HIS A CA 1
ATOM 2463 C C . HIS A 1 323 ? -45.009 -22.820 -25.444 1.00 28.67 323 HIS A C 1
ATOM 2465 O O . HIS A 1 323 ? -44.533 -23.550 -24.578 1.00 28.67 323 HIS A O 1
ATOM 2471 N N . CYS A 1 324 ? -45.820 -21.791 -25.180 1.00 32.38 324 CYS A N 1
ATOM 2472 C CA . CYS A 1 324 ? -46.179 -21.230 -23.869 1.00 32.38 324 CYS A CA 1
ATOM 2473 C C . CYS A 1 324 ? -47.606 -21.615 -23.395 1.00 32.38 324 CYS A C 1
ATOM 2475 O O . CYS A 1 324 ? -48.357 -22.204 -24.176 1.00 32.38 324 CYS A O 1
ATOM 2477 N N . ASP A 1 325 ? -47.967 -21.133 -22.187 1.00 31.00 325 ASP A N 1
ATOM 2478 C CA . ASP A 1 325 ? -49.335 -20.829 -21.682 1.00 31.00 325 ASP A CA 1
ATOM 2479 C C . ASP A 1 325 ? -50.237 -22.016 -21.229 1.00 31.00 325 ASP A C 1
ATOM 2481 O O . ASP A 1 325 ? -50.130 -23.117 -21.761 1.00 31.00 325 ASP A O 1
ATOM 2485 N N . ASP A 1 326 ? -51.201 -21.910 -20.289 1.00 29.25 326 ASP A N 1
ATOM 2486 C CA . ASP A 1 326 ? -51.483 -20.964 -19.176 1.00 29.25 326 ASP A CA 1
ATOM 2487 C C . ASP A 1 326 ? -52.608 -21.538 -18.241 1.00 29.25 326 ASP A C 1
ATOM 2489 O O . ASP A 1 326 ? -53.465 -22.288 -18.702 1.00 29.25 326 ASP A O 1
ATOM 2493 N N . VAL A 1 327 ? -52.601 -21.167 -16.945 1.00 32.09 327 VAL A N 1
ATOM 2494 C CA . VAL A 1 327 ? -53.718 -21.036 -15.950 1.00 32.09 327 VAL A CA 1
ATOM 2495 C C . VAL A 1 327 ? -54.800 -22.132 -15.638 1.00 32.09 327 VAL A C 1
ATOM 2497 O O . VAL A 1 327 ? -55.425 -22.757 -16.487 1.00 32.09 327 VAL A O 1
ATOM 2500 N N . THR A 1 328 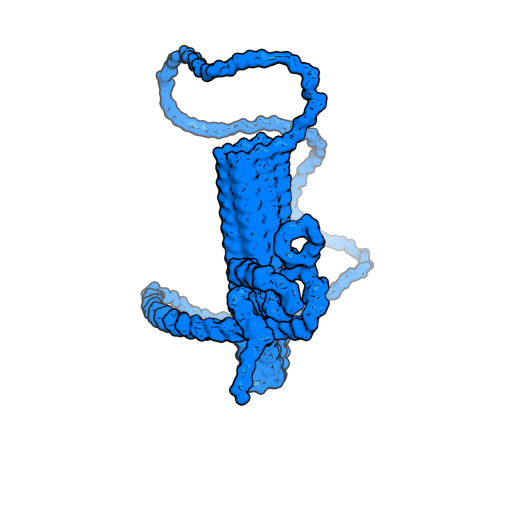? -55.162 -22.183 -14.333 1.00 36.06 328 THR A N 1
ATOM 2501 C CA . THR A 1 328 ? -56.359 -22.757 -13.621 1.00 36.06 328 THR A CA 1
ATOM 2502 C C . THR A 1 328 ? -56.514 -24.268 -13.312 1.00 36.06 328 THR A C 1
ATOM 2504 O O . THR A 1 328 ? -56.511 -25.117 -14.193 1.00 36.06 328 THR A O 1
ATOM 2507 N N . GLY A 1 329 ? -56.788 -24.575 -12.025 1.00 25.52 329 GLY A N 1
ATOM 2508 C CA . GLY A 1 329 ? -57.375 -25.841 -11.510 1.00 25.52 329 GLY A CA 1
ATOM 2509 C C . GLY A 1 329 ? -58.911 -25.751 -11.310 1.00 25.52 329 GLY A C 1
ATOM 2510 O O . GLY A 1 329 ? -59.501 -24.880 -11.955 1.00 25.52 329 GLY A O 1
ATOM 2511 N N . PRO A 1 330 ? -59.584 -26.539 -10.421 1.00 55.12 330 PRO A N 1
ATOM 2512 C CA . PRO A 1 330 ? -59.061 -27.324 -9.278 1.00 55.12 330 PRO A CA 1
ATOM 2513 C C . PRO A 1 330 ? -59.671 -28.760 -9.094 1.00 55.12 330 PRO A C 1
ATOM 2515 O O . PRO A 1 330 ? -60.285 -29.299 -10.009 1.00 55.12 330 PRO A O 1
ATOM 2518 N N . ASP A 1 331 ? -59.515 -29.310 -7.874 1.00 32.62 331 ASP A N 1
ATOM 2519 C CA . ASP A 1 331 ? -60.246 -30.413 -7.189 1.00 32.62 331 ASP A CA 1
ATOM 2520 C C . ASP A 1 331 ? -59.751 -31.893 -7.269 1.00 32.62 331 ASP A C 1
ATOM 2522 O O . ASP A 1 331 ? -59.829 -32.554 -8.299 1.00 32.62 331 ASP A O 1
ATOM 2526 N N . ASP A 1 332 ? -59.280 -32.376 -6.098 1.00 29.84 332 ASP A N 1
ATOM 2527 C CA . ASP A 1 332 ? -59.390 -33.699 -5.410 1.00 29.84 332 ASP A CA 1
ATOM 2528 C C . ASP A 1 332 ? -59.845 -34.988 -6.168 1.00 29.84 332 ASP A C 1
ATOM 2530 O O . ASP A 1 332 ? -60.717 -34.958 -7.027 1.00 29.84 332 ASP A O 1
ATOM 2534 N N . VAL A 1 333 ? -59.411 -36.228 -5.846 1.00 32.78 333 VAL A N 1
ATOM 2535 C CA . VAL A 1 333 ? -58.998 -36.838 -4.551 1.00 32.78 333 VAL A CA 1
ATOM 2536 C C . VAL A 1 333 ? -58.124 -38.113 -4.742 1.00 32.78 333 VAL A C 1
ATOM 2538 O O . VAL A 1 333 ? -58.288 -38.817 -5.732 1.00 32.78 333 VAL A O 1
ATOM 2541 N N . THR A 1 334 ? -57.302 -38.447 -3.725 1.00 30.66 334 THR A N 1
ATOM 2542 C CA . THR A 1 334 ? -56.771 -39.786 -3.291 1.00 30.66 334 THR A CA 1
ATOM 2543 C C . THR A 1 334 ? -56.176 -40.779 -4.333 1.00 30.66 334 THR A C 1
ATOM 2545 O O . THR A 1 334 ? -56.818 -41.223 -5.273 1.00 30.66 334 THR A O 1
ATOM 2548 N N . SER A 1 335 ? -54.983 -41.372 -4.146 1.00 33.66 335 SER A N 1
ATOM 2549 C CA . SER A 1 335 ? -54.599 -42.204 -2.983 1.00 33.66 335 SER A CA 1
ATOM 2550 C C . SER A 1 335 ? -53.089 -42.551 -2.948 1.00 33.66 335 SER A C 1
ATOM 2552 O O . SER A 1 335 ? -52.556 -43.062 -3.929 1.00 33.66 335 SER A O 1
ATOM 2554 N N . SER A 1 336 ? -52.435 -42.404 -1.790 1.00 34.62 336 SER A N 1
ATOM 2555 C CA . SER A 1 336 ? -51.161 -43.083 -1.419 1.00 34.62 336 SER A CA 1
ATOM 2556 C C . SER A 1 336 ? -51.484 -44.425 -0.696 1.00 34.62 336 SER A C 1
ATOM 2558 O O . SER A 1 336 ? -52.671 -44.607 -0.404 1.00 34.62 336 SER A O 1
ATOM 2560 N N . PRO A 1 337 ? -50.555 -45.373 -0.363 1.00 47.84 337 PRO A N 1
ATOM 2561 C CA . PRO A 1 337 ? -49.289 -45.126 0.371 1.00 47.84 337 PRO A CA 1
ATOM 2562 C C . PRO A 1 337 ? -48.073 -46.060 0.080 1.00 47.84 337 PRO A C 1
ATOM 2564 O O . PRO A 1 337 ? -48.221 -47.141 -0.480 1.00 47.84 337 PRO A O 1
ATOM 2567 N N . LEU A 1 338 ? -46.874 -45.680 0.565 1.00 32.88 338 LEU A N 1
ATOM 2568 C CA . LEU A 1 338 ? -46.056 -46.399 1.584 1.00 32.88 338 LEU A CA 1
ATOM 2569 C C . LEU A 1 338 ? -44.597 -45.873 1.632 1.00 32.88 338 LEU A C 1
ATOM 2571 O O . LEU A 1 338 ? -43.891 -45.875 0.630 1.00 32.88 338 LEU A O 1
ATOM 2575 N N . SER A 1 339 ? -44.151 -45.443 2.819 1.00 36.88 339 SER A N 1
ATOM 2576 C CA . SER A 1 339 ? -42.791 -44.940 3.149 1.00 36.88 339 SER A CA 1
ATOM 2577 C C . SER A 1 339 ? -41.985 -46.006 3.938 1.00 36.88 339 SER A C 1
ATOM 2579 O O . SER A 1 339 ? -42.580 -47.047 4.234 1.00 36.88 339 SER A O 1
ATOM 2581 N N . PRO A 1 340 ? -40.678 -45.831 4.289 1.00 45.94 340 PRO A N 1
ATOM 2582 C CA . PRO A 1 340 ? -40.232 -44.914 5.375 1.00 45.94 340 PRO A CA 1
ATOM 2583 C C . PRO A 1 340 ? -38.822 -44.260 5.172 1.00 45.94 340 PRO A C 1
ATOM 2585 O O . PRO A 1 340 ? -37.878 -44.903 4.736 1.00 45.94 340 PRO A O 1
ATOM 2588 N N . SER A 1 341 ? -38.650 -42.940 5.332 1.00 31.91 341 SER A N 1
ATOM 2589 C CA . SER A 1 341 ? -38.328 -42.174 6.567 1.00 31.91 341 SER A CA 1
ATOM 2590 C C . SER A 1 341 ? -36.842 -42.082 6.991 1.00 31.91 341 SER A C 1
ATOM 2592 O O . SER A 1 341 ? -36.273 -43.073 7.450 1.00 31.91 341 SER A O 1
ATOM 2594 N N . LYS A 1 342 ? -36.295 -40.854 7.028 1.00 34.41 342 LYS A N 1
ATOM 2595 C CA . LYS A 1 342 ? -35.641 -40.246 8.214 1.00 34.41 342 LYS A CA 1
ATOM 2596 C C . LYS A 1 342 ? -35.309 -38.761 7.967 1.00 34.41 342 LYS A C 1
ATOM 2598 O O . LYS A 1 342 ? -34.529 -38.446 7.080 1.00 34.41 342 LYS A O 1
ATOM 2603 N N . THR A 1 343 ? -35.871 -37.886 8.795 1.00 38.12 343 THR A N 1
ATOM 2604 C CA . THR A 1 343 ? -35.594 -36.438 8.897 1.00 38.12 343 THR A CA 1
ATOM 2605 C C . THR A 1 343 ? -35.667 -36.026 10.381 1.00 38.12 343 THR A C 1
ATOM 2607 O O . THR A 1 343 ? -36.249 -36.777 11.173 1.00 38.12 343 THR A O 1
ATOM 2610 N N . PRO A 1 344 ? -35.046 -34.902 10.793 1.00 37.41 344 PRO A N 1
ATOM 2611 C CA . PRO A 1 344 ? -34.953 -34.487 12.200 1.00 37.41 344 PRO A CA 1
ATOM 2612 C C . PRO A 1 344 ? -36.251 -33.838 12.747 1.00 37.41 344 PRO A C 1
ATOM 2614 O O . PRO A 1 344 ? -37.125 -33.468 11.961 1.00 37.41 344 PRO A O 1
ATOM 2617 N N . PRO A 1 345 ? -36.404 -33.710 14.085 1.00 44.25 345 PRO A N 1
ATOM 2618 C CA . PRO A 1 345 ? -37.588 -33.124 14.730 1.00 44.25 345 PRO A CA 1
ATOM 2619 C C . PRO A 1 345 ? -37.539 -31.577 14.880 1.00 44.25 345 PRO A C 1
ATOM 2621 O O . PRO A 1 345 ? -36.465 -30.998 14.727 1.00 44.25 345 PRO A O 1
ATOM 2624 N N . PRO A 1 346 ? -38.673 -30.899 15.194 1.00 38.78 346 PRO A N 1
ATOM 2625 C CA . PRO A 1 346 ? -38.818 -29.440 15.057 1.00 38.78 346 PRO A CA 1
ATOM 2626 C C . PRO A 1 346 ? -39.058 -28.625 16.361 1.00 38.78 346 PRO A C 1
ATOM 2628 O O . PRO A 1 346 ? -39.257 -29.173 17.442 1.00 38.78 346 PRO A O 1
ATOM 2631 N N . LEU A 1 347 ? -39.097 -27.295 16.167 1.00 39.41 347 LEU A N 1
ATOM 2632 C CA . LEU A 1 347 ? -39.545 -26.145 16.995 1.00 39.41 347 LEU A CA 1
ATOM 2633 C C . LEU A 1 347 ? -40.614 -26.345 18.105 1.00 39.41 347 LEU A C 1
ATOM 2635 O O . LEU A 1 347 ? -41.508 -27.182 17.972 1.00 39.41 347 LEU A O 1
ATOM 2639 N N . PRO A 1 348 ? -40.685 -25.392 19.064 1.00 40.62 348 PRO A N 1
ATOM 2640 C CA . PRO A 1 348 ? -41.929 -24.955 19.713 1.00 40.62 348 PRO A CA 1
ATOM 2641 C C . PRO A 1 348 ? -42.371 -23.511 19.342 1.00 40.62 348 PRO A C 1
ATOM 2643 O O . PRO A 1 348 ? -41.569 -22.663 18.961 1.00 40.62 348 PRO A O 1
ATOM 2646 N N . GLU A 1 349 ? -43.676 -23.221 19.463 1.00 32.09 349 GLU A N 1
ATOM 2647 C CA . GLU A 1 349 ? -44.330 -21.989 18.968 1.00 32.09 349 GLU A CA 1
ATOM 2648 C C . GLU A 1 349 ? -44.648 -20.893 20.021 1.00 32.09 349 GLU A C 1
ATOM 2650 O O . GLU A 1 349 ? -44.822 -21.144 21.212 1.00 32.09 349 GLU A O 1
ATOM 2655 N N . LYS A 1 350 ? -44.890 -19.675 19.505 1.00 32.34 350 LYS A N 1
ATOM 2656 C CA . LYS A 1 350 ? -45.472 -18.464 20.137 1.00 32.34 350 LYS A CA 1
ATOM 2657 C C . LYS A 1 350 ? -46.705 -18.690 21.040 1.00 32.34 350 LYS A C 1
ATOM 2659 O O . LYS A 1 350 ? -47.595 -19.459 20.670 1.00 32.34 350 LYS A O 1
ATOM 2664 N N . LYS A 1 351 ? -46.926 -17.774 22.014 1.00 30.61 351 LYS A N 1
ATOM 2665 C CA . LYS A 1 351 ? -48.218 -17.033 22.166 1.00 30.61 351 LYS A CA 1
ATOM 2666 C C . LYS A 1 351 ? -48.221 -15.820 23.134 1.00 30.61 351 LYS A C 1
ATOM 2668 O O . LYS A 1 351 ? -48.269 -15.998 24.339 1.00 30.61 351 LYS A O 1
ATOM 2673 N N . ARG A 1 352 ? -48.425 -14.629 22.532 1.00 29.28 352 ARG A N 1
ATOM 2674 C CA . ARG A 1 352 ? -49.193 -13.430 22.986 1.00 29.28 352 ARG A CA 1
ATOM 2675 C C . ARG A 1 352 ? -48.830 -12.745 24.321 1.00 29.28 352 ARG A C 1
ATOM 2677 O O . ARG A 1 352 ? -48.931 -13.373 25.364 1.00 29.28 352 ARG A O 1
ATOM 2684 N N . HIS A 1 353 ? -48.744 -11.408 24.301 1.00 27.11 353 HIS A N 1
ATOM 2685 C CA . HIS A 1 353 ? -49.812 -10.477 24.742 1.00 27.11 353 HIS A CA 1
ATOM 2686 C C . HIS A 1 353 ? -49.579 -9.062 24.151 1.00 27.11 353 HIS A C 1
ATOM 2688 O O . HIS A 1 353 ? -48.458 -8.709 23.814 1.00 27.11 353 HIS A O 1
ATOM 2694 N N . ALA A 1 354 ? -50.654 -8.284 23.989 1.00 31.08 354 ALA A N 1
ATOM 2695 C CA . ALA A 1 354 ? -50.720 -6.863 23.591 1.00 31.08 354 ALA A CA 1
ATOM 2696 C C . ALA A 1 354 ? -52.125 -6.341 24.013 1.00 31.08 354 ALA A C 1
ATOM 2698 O O . ALA A 1 354 ? -52.968 -7.206 24.292 1.00 31.08 354 ALA A O 1
ATOM 2699 N N . PRO A 1 355 ? -52.466 -5.026 24.024 1.00 43.41 355 PRO A N 1
ATOM 2700 C CA . PRO A 1 355 ? -51.727 -3.855 23.513 1.00 43.41 355 PRO A CA 1
ATOM 2701 C C . PRO A 1 355 ? -51.742 -2.614 24.456 1.00 43.41 355 PRO A C 1
ATOM 2703 O O . PRO A 1 355 ? -52.403 -2.630 25.490 1.00 43.41 355 PRO A O 1
ATOM 2706 N N . SER A 1 356 ? -51.142 -1.488 24.039 1.00 25.08 356 SER A N 1
ATOM 2707 C CA . SER A 1 356 ? -51.747 -0.139 24.180 1.00 25.08 356 SER A CA 1
ATOM 2708 C C . SER A 1 356 ? -50.951 0.927 23.412 1.00 25.08 356 SER A C 1
ATOM 2710 O O . SER A 1 356 ? -49.732 0.980 23.528 1.00 25.08 356 SER A O 1
ATOM 2712 N N . ALA A 1 357 ? -51.643 1.813 22.691 1.00 28.56 357 ALA A N 1
ATOM 2713 C CA . ALA A 1 357 ? -51.089 3.064 22.175 1.00 28.56 357 ALA A CA 1
ATOM 2714 C C . ALA A 1 357 ? -51.955 4.233 22.666 1.00 28.56 357 ALA A C 1
ATOM 2716 O O . ALA A 1 357 ? -53.184 4.167 22.593 1.00 28.56 357 ALA A O 1
ATOM 2717 N N . ALA A 1 358 ? -51.320 5.307 23.139 1.00 27.78 358 ALA A N 1
ATOM 2718 C CA . ALA A 1 358 ? -51.977 6.555 23.518 1.00 27.78 358 ALA A CA 1
ATOM 2719 C C . ALA A 1 358 ? -51.378 7.713 22.707 1.00 27.78 358 ALA A C 1
ATOM 2721 O O . ALA A 1 358 ? -50.162 7.824 22.578 1.00 27.78 358 ALA A O 1
ATOM 2722 N N . VAL A 1 359 ? -52.236 8.560 22.137 1.00 39.09 359 VAL A N 1
ATOM 2723 C CA . VAL A 1 359 ? -51.845 9.614 21.186 1.00 39.09 359 VAL A CA 1
ATOM 2724 C C . VAL A 1 359 ? -51.624 10.942 21.910 1.00 39.09 359 VAL A C 1
ATOM 2726 O O . VAL A 1 359 ? -52.540 11.425 22.573 1.00 39.09 359 VAL A O 1
ATOM 2729 N N . PHE A 1 360 ? -50.470 11.582 21.702 1.00 28.38 360 PHE A N 1
ATOM 2730 C CA . PHE A 1 360 ? -50.243 12.999 22.015 1.00 28.38 360 PHE A CA 1
ATOM 2731 C C . PHE A 1 360 ? -49.409 13.682 20.917 1.00 28.38 360 PHE A C 1
ATOM 2733 O O . PHE A 1 360 ? -48.495 13.091 20.354 1.00 28.38 360 PHE A O 1
ATOM 2740 N N . TYR A 1 361 ? -49.759 14.931 20.592 1.00 36.53 361 TYR A N 1
ATOM 2741 C CA . TYR A 1 361 ? -49.132 15.734 19.533 1.00 36.53 361 TYR A CA 1
ATOM 2742 C C . TYR A 1 361 ? -47.850 16.437 20.009 1.00 36.53 361 TYR A C 1
ATOM 2744 O O . TYR A 1 361 ? -47.836 17.004 21.101 1.00 36.53 361 TYR A O 1
ATOM 2752 N N . GLN A 1 362 ? -46.856 16.571 19.123 1.00 34.19 362 GLN A N 1
ATOM 2753 C CA . GLN A 1 362 ? -45.805 17.596 19.219 1.00 34.19 362 GLN A CA 1
ATOM 2754 C C . GLN A 1 362 ? -45.786 18.497 17.969 1.00 34.19 362 GLN A C 1
ATOM 2756 O O . GLN A 1 362 ? -46.174 18.088 16.875 1.00 34.19 362 GLN A O 1
ATOM 2761 N N . ARG A 1 363 ? -45.386 19.763 18.157 1.00 33.84 363 ARG A N 1
ATOM 2762 C CA . ARG A 1 363 ? -45.240 20.795 17.111 1.00 33.84 363 ARG A CA 1
ATOM 2763 C C . ARG A 1 363 ? -43.755 20.995 16.761 1.00 33.84 363 ARG A C 1
ATOM 2765 O O . ARG A 1 363 ? -42.940 20.897 17.674 1.00 33.84 363 ARG A O 1
ATOM 2772 N N . PRO A 1 364 ? -43.401 21.395 15.524 1.00 39.47 364 PRO A N 1
ATOM 2773 C CA . PRO A 1 364 ? -42.031 21.789 15.186 1.00 39.47 364 PRO A CA 1
ATOM 2774 C C . PRO A 1 364 ? -41.634 23.150 15.787 1.00 39.47 364 PRO A C 1
ATOM 2776 O O . PRO A 1 364 ? -42.471 24.050 15.910 1.00 39.47 364 PRO A O 1
ATOM 2779 N N . LEU A 1 365 ? -40.343 23.313 16.096 1.00 41.12 365 LEU A N 1
ATOM 2780 C CA . LEU A 1 365 ? -39.720 24.581 16.506 1.00 41.12 365 LEU A CA 1
ATOM 2781 C C . LEU A 1 365 ? -39.400 25.480 15.296 1.00 41.12 365 LEU A C 1
ATOM 2783 O O . LEU A 1 365 ? -39.212 25.003 14.178 1.00 41.12 365 LEU A O 1
ATOM 2787 N N . THR A 1 366 ? -39.327 26.796 15.513 1.00 47.34 366 THR A N 1
ATOM 2788 C CA . THR A 1 366 ? -39.162 27.797 14.441 1.00 47.34 366 THR A CA 1
ATOM 2789 C C . THR A 1 366 ? -37.725 28.299 14.268 1.00 47.34 366 THR A C 1
ATOM 2791 O O . THR A 1 366 ? -37.028 28.553 15.248 1.00 47.34 366 THR A O 1
ATOM 2794 N N . PHE A 1 367 ? -37.357 28.560 13.008 1.00 42.47 367 PHE A N 1
ATOM 2795 C CA . PHE A 1 367 ? -36.070 29.053 12.477 1.00 42.47 367 PHE A CA 1
ATOM 2796 C C . PHE A 1 367 ? -35.204 29.942 13.399 1.00 42.47 367 PHE A C 1
ATOM 2798 O O . PHE A 1 367 ? -33.998 29.729 13.489 1.00 42.47 367 PHE A O 1
ATOM 2805 N N . SER A 1 368 ? -35.795 30.902 14.122 1.00 42.00 368 SER A N 1
ATOM 2806 C CA . SER A 1 368 ? -35.055 31.888 14.931 1.00 42.00 368 SER A CA 1
ATOM 2807 C C . SER A 1 368 ? -34.229 31.304 16.089 1.00 42.00 368 SER A C 1
ATOM 2809 O O . SER A 1 368 ? -33.362 32.007 16.601 1.00 42.00 368 SER A O 1
ATOM 2811 N N . GLN A 1 369 ? -34.484 30.065 16.527 1.00 40.94 369 GLN A N 1
ATOM 2812 C CA . GLN A 1 369 ? -33.735 29.450 17.632 1.00 40.94 369 GLN A CA 1
ATOM 2813 C C . GLN A 1 369 ? -32.364 28.887 17.227 1.00 40.94 369 GLN A C 1
ATOM 2815 O O . GLN A 1 369 ? -31.481 28.846 18.073 1.00 40.94 369 GLN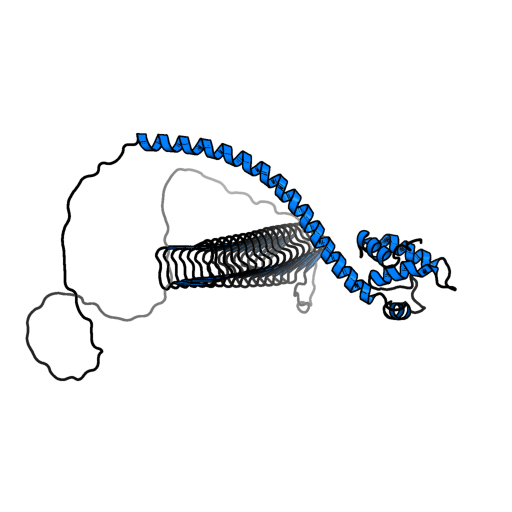 A O 1
ATOM 2820 N N . ARG A 1 370 ? -32.143 28.509 15.956 1.00 43.25 370 ARG A N 1
ATOM 2821 C CA . ARG A 1 370 ? -30.841 27.952 15.524 1.00 43.25 370 ARG A CA 1
ATOM 2822 C C . ARG A 1 370 ? -29.730 29.006 15.427 1.00 43.25 370 ARG A C 1
ATOM 2824 O O . ARG A 1 370 ? -28.568 28.688 15.635 1.00 43.25 370 ARG A O 1
ATOM 2831 N N . TYR A 1 371 ? -30.088 30.258 15.135 1.00 41.66 371 TYR A N 1
ATOM 2832 C CA . TYR A 1 371 ? -29.122 31.325 14.845 1.00 41.66 371 TYR A CA 1
ATOM 2833 C C . TYR A 1 371 ? -28.372 31.846 16.086 1.00 41.66 371 TYR A C 1
ATOM 2835 O O . TYR A 1 371 ? -27.226 32.267 15.981 1.00 41.66 371 TYR A O 1
ATOM 2843 N N . MET A 1 372 ? -28.997 31.810 17.269 1.00 36.69 372 MET A N 1
ATOM 2844 C CA . MET A 1 372 ? -28.381 32.330 18.502 1.00 36.69 372 MET A CA 1
ATOM 2845 C C . MET A 1 372 ? -27.336 31.379 19.103 1.00 36.69 372 MET A C 1
ATOM 2847 O O . MET A 1 372 ? -26.413 31.851 19.758 1.00 36.69 372 MET A O 1
ATOM 2851 N N . SER A 1 373 ? -27.450 30.064 18.878 1.00 44.97 373 SER A N 1
ATOM 2852 C CA . SER A 1 373 ? -26.489 29.087 19.412 1.00 44.97 373 SER A CA 1
ATOM 2853 C C . SER A 1 373 ? -25.133 29.131 18.700 1.00 44.97 373 SER A C 1
ATOM 2855 O O . SER A 1 373 ? -24.115 28.977 19.359 1.00 44.97 373 SER A O 1
ATOM 2857 N N . GLN A 1 374 ? -25.099 29.403 17.388 1.00 47.94 374 GLN A N 1
ATOM 2858 C CA . GLN A 1 374 ? -23.846 29.426 16.615 1.00 47.94 374 GLN A CA 1
ATOM 2859 C C . GLN A 1 374 ? -22.910 30.601 16.949 1.00 47.94 374 GLN A C 1
ATOM 2861 O O . GLN A 1 374 ? -21.716 30.501 16.698 1.00 47.94 374 GLN A O 1
ATOM 2866 N N . GLN A 1 375 ? -23.417 31.716 17.493 1.00 38.50 375 GLN A N 1
ATOM 2867 C CA . GLN A 1 375 ? -22.563 32.873 17.811 1.00 38.50 375 GLN A CA 1
ATOM 2868 C C . GLN A 1 375 ? -21.884 32.796 19.184 1.00 38.50 375 GLN A C 1
ATOM 2870 O O . GLN A 1 375 ? -20.930 33.530 19.416 1.00 38.50 375 GLN A O 1
ATOM 2875 N N . LEU A 1 376 ? -22.355 31.933 20.090 1.00 35.84 376 LEU A N 1
ATOM 2876 C CA . LEU A 1 376 ? -21.721 31.751 21.400 1.00 35.84 376 LEU A CA 1
ATOM 2877 C C . LEU A 1 376 ? -20.516 30.805 21.334 1.00 35.84 376 LEU A C 1
ATOM 2879 O O . LEU A 1 376 ? -19.545 31.034 22.041 1.00 35.84 376 LEU A O 1
ATOM 2883 N N . THR A 1 377 ? -20.533 29.805 20.448 1.00 46.47 377 THR A N 1
ATOM 2884 C CA . THR A 1 377 ? -19.441 28.827 20.311 1.00 46.47 377 THR A CA 1
ATOM 2885 C C . THR A 1 377 ? -18.197 29.347 19.586 1.00 46.47 377 THR A C 1
ATOM 2887 O O . THR A 1 377 ? -17.131 28.789 19.790 1.00 46.47 377 THR A O 1
ATOM 2890 N N . GLN A 1 378 ? -18.287 30.405 18.770 1.00 39.16 378 GLN A N 1
ATOM 2891 C CA . GLN A 1 378 ? -17.123 30.917 18.021 1.00 39.16 378 GLN A CA 1
ATOM 2892 C C . GLN A 1 378 ? -16.185 31.831 18.827 1.00 39.16 378 GLN A C 1
ATOM 2894 O O . GLN A 1 378 ? -15.067 32.082 18.380 1.00 39.16 378 GLN A O 1
ATOM 2899 N N . LEU A 1 379 ? -16.630 32.383 19.964 1.00 36.44 379 LEU A N 1
ATOM 2900 C CA . LEU A 1 379 ? -15.844 33.383 20.699 1.00 36.44 379 LEU A CA 1
ATOM 2901 C C . LEU A 1 379 ? -14.899 32.770 21.747 1.00 36.44 379 LEU A C 1
ATOM 2903 O O . LEU A 1 379 ? -13.832 33.334 21.974 1.00 36.44 379 LEU A O 1
ATOM 2907 N N . ASP A 1 380 ? -15.263 31.627 22.341 1.00 42.16 380 ASP A N 1
ATOM 2908 C CA . ASP A 1 380 ? -14.410 30.904 23.303 1.00 42.16 380 ASP A CA 1
ATOM 2909 C C . ASP A 1 380 ? -13.252 30.175 22.600 1.00 42.16 380 ASP A C 1
ATOM 2911 O O . ASP A 1 380 ? -12.110 30.236 23.058 1.00 42.16 380 ASP A O 1
ATOM 2915 N N . THR A 1 381 ? -13.508 29.553 21.442 1.00 45.59 381 THR A N 1
ATOM 2916 C CA . THR A 1 381 ? -12.519 28.727 20.724 1.00 45.59 381 THR A CA 1
ATOM 2917 C C . THR A 1 381 ? -11.265 29.485 20.293 1.00 45.59 381 THR A C 1
ATOM 2919 O O . THR A 1 381 ? -10.206 28.881 20.222 1.00 45.59 381 THR A O 1
ATOM 2922 N N . GLN A 1 382 ? -11.339 30.798 20.037 1.00 44.81 382 GLN A N 1
ATOM 2923 C CA . GLN A 1 382 ? -10.151 31.593 19.681 1.00 44.81 382 GLN A CA 1
ATOM 2924 C C . GLN A 1 382 ? -9.319 32.064 20.884 1.00 44.81 382 GLN A C 1
ATOM 2926 O O . GLN A 1 382 ? -8.201 32.540 20.680 1.00 44.81 382 GLN A O 1
ATOM 2931 N N . GLN A 1 383 ? -9.846 31.998 22.114 1.00 43.50 383 GLN A N 1
ATOM 2932 C CA . GLN A 1 383 ? -9.126 32.475 23.303 1.00 43.50 383 GLN A CA 1
ATOM 2933 C C . GLN A 1 383 ? -8.364 31.370 24.040 1.00 43.50 383 GLN A C 1
ATOM 2935 O O . GLN A 1 383 ? -7.342 31.687 24.643 1.00 43.50 383 GLN A O 1
ATOM 2940 N N . LEU A 1 384 ? -8.798 30.105 23.957 1.00 45.09 384 LEU A N 1
ATOM 2941 C CA . LEU A 1 384 ? -8.018 28.979 24.490 1.00 45.09 384 LEU A CA 1
ATOM 2942 C C . LEU A 1 384 ? -6.798 28.655 23.608 1.00 45.09 384 LEU A C 1
ATOM 2944 O O . LEU A 1 384 ? -5.679 28.634 24.109 1.00 45.09 384 LEU A O 1
ATOM 2948 N N . THR A 1 385 ? -6.968 28.538 22.285 1.00 48.44 385 THR A N 1
ATOM 2949 C CA . THR A 1 385 ? -5.897 28.099 21.359 1.00 48.44 385 THR A CA 1
ATOM 2950 C C . THR A 1 385 ? -4.638 28.976 21.338 1.00 48.44 385 THR A C 1
ATOM 2952 O O . THR A 1 385 ? -3.579 28.518 20.918 1.00 48.44 385 THR A O 1
ATOM 2955 N N . GLN A 1 386 ? -4.721 30.246 21.757 1.00 41.22 386 GLN A N 1
ATOM 2956 C CA . GLN A 1 386 ? -3.554 31.142 21.852 1.00 41.22 386 GLN A CA 1
ATOM 2957 C C . GLN A 1 386 ? -2.793 31.047 23.186 1.00 41.22 386 GLN A C 1
ATOM 2959 O O . GLN A 1 386 ? -1.750 31.688 23.321 1.00 41.22 386 GLN A O 1
ATOM 2964 N N . LEU A 1 387 ? -3.320 30.322 24.177 1.00 40.94 387 LEU A N 1
ATOM 2965 C CA . LEU A 1 387 ? -2.730 30.207 25.513 1.00 40.94 387 LEU A CA 1
ATOM 2966 C C . LEU A 1 387 ? -1.986 28.880 25.712 1.00 40.94 387 LEU A C 1
ATOM 2968 O O . LEU A 1 387 ? -0.903 28.917 26.293 1.00 40.94 387 LEU A O 1
ATOM 2972 N N . ASP A 1 388 ? -2.493 27.773 25.160 1.00 39.94 388 ASP A N 1
ATOM 2973 C CA . ASP A 1 388 ? -1.814 26.465 25.202 1.00 39.94 388 ASP A CA 1
ATOM 2974 C C . ASP A 1 388 ? -0.546 26.469 24.331 1.00 39.94 388 ASP A C 1
ATOM 2976 O O . ASP A 1 388 ? 0.559 26.241 24.821 1.00 39.94 388 ASP A O 1
ATOM 2980 N N . THR A 1 389 ? -0.659 26.917 23.072 1.00 49.31 389 THR A N 1
ATOM 2981 C CA . THR A 1 389 ? 0.454 26.911 22.095 1.00 49.31 389 THR A CA 1
ATOM 2982 C C . THR A 1 389 ? 1.734 27.642 22.545 1.00 49.31 389 THR A C 1
ATOM 2984 O O . THR A 1 389 ? 2.816 27.364 22.021 1.00 49.31 389 THR A O 1
ATOM 2987 N N . GLN A 1 390 ? 1.661 28.567 23.514 1.00 39.44 390 GLN A N 1
ATOM 2988 C CA . GLN A 1 390 ? 2.841 29.245 24.077 1.00 39.44 390 GLN A CA 1
ATOM 2989 C C . GLN A 1 390 ? 3.429 28.588 25.332 1.00 39.44 390 GLN A C 1
ATOM 2991 O O . GLN A 1 390 ? 4.554 28.931 25.706 1.00 39.44 390 GLN A O 1
ATOM 2996 N N . LEU A 1 391 ? 2.688 27.710 26.010 1.00 46.06 391 LEU A N 1
ATOM 2997 C CA . LEU A 1 391 ? 3.139 27.074 27.246 1.00 46.06 391 LEU A CA 1
ATOM 2998 C C . LEU A 1 391 ? 3.908 25.777 26.963 1.00 46.06 391 LEU A C 1
ATOM 3000 O O . LEU A 1 391 ? 4.941 25.545 27.599 1.00 46.06 391 LEU A O 1
ATOM 3004 N N . ASP A 1 392 ? 3.456 25.004 25.976 1.00 47.50 392 ASP A N 1
ATOM 3005 C CA . ASP A 1 392 ? 4.015 23.688 25.647 1.00 47.50 392 ASP A CA 1
ATOM 3006 C C . ASP A 1 392 ? 5.340 23.804 24.883 1.00 47.50 392 ASP A C 1
ATOM 3008 O O . ASP A 1 392 ? 6.347 23.207 25.271 1.00 47.50 392 ASP A O 1
ATOM 3012 N N . THR A 1 393 ? 5.404 24.693 23.885 1.00 46.28 393 THR A N 1
ATOM 3013 C CA . THR A 1 393 ? 6.600 24.897 23.042 1.00 46.28 393 THR A CA 1
ATOM 3014 C C . THR A 1 393 ? 7.865 25.297 23.818 1.00 46.28 393 THR A C 1
ATOM 3016 O O . THR A 1 393 ? 8.974 25.024 23.354 1.00 46.28 393 THR A O 1
ATOM 3019 N N . GLN A 1 394 ? 7.743 25.910 25.005 1.00 46.59 394 GLN A N 1
ATOM 3020 C CA . GLN A 1 394 ? 8.895 26.209 25.876 1.00 46.59 394 GLN A CA 1
ATOM 3021 C C . GLN A 1 394 ? 9.238 25.115 26.893 1.00 46.59 394 GLN A C 1
ATOM 3023 O O . GLN A 1 394 ? 10.339 25.165 27.450 1.00 46.59 394 GLN A O 1
ATOM 3028 N N . GLN A 1 395 ? 8.328 24.181 27.181 1.00 49.34 395 GLN A N 1
ATOM 3029 C CA . GLN A 1 395 ? 8.570 23.109 28.150 1.00 49.34 395 GLN A CA 1
ATOM 3030 C C . GLN A 1 395 ? 9.118 21.854 27.471 1.00 49.34 395 GLN A C 1
ATOM 3032 O O . GLN A 1 395 ? 10.150 21.361 27.927 1.00 49.34 395 GLN A O 1
ATOM 3037 N N . LEU A 1 396 ? 8.528 21.429 26.346 1.00 48.72 396 LEU A N 1
ATOM 3038 C CA . LEU A 1 396 ? 9.016 20.297 25.545 1.00 48.72 396 LEU A CA 1
ATOM 3039 C C . LEU A 1 396 ? 10.483 20.488 25.131 1.00 48.72 396 LEU A C 1
ATOM 3041 O O . LEU A 1 396 ? 11.345 19.720 25.550 1.00 48.72 396 LEU A O 1
ATOM 3045 N N . THR A 1 397 ? 10.815 21.604 24.470 1.00 49.34 397 THR A N 1
ATOM 3046 C CA . THR A 1 397 ? 12.201 21.884 24.028 1.00 49.34 397 THR A CA 1
ATOM 3047 C C . THR A 1 397 ? 13.243 21.914 25.158 1.00 49.34 397 THR A C 1
ATOM 3049 O O . THR A 1 397 ? 14.427 21.686 24.907 1.00 49.34 397 THR A O 1
ATOM 3052 N N . GLN A 1 398 ? 12.856 22.186 26.412 1.00 46.00 398 GLN A N 1
ATOM 3053 C CA . GLN A 1 398 ? 13.781 22.164 27.557 1.00 46.00 398 GLN A CA 1
ATOM 3054 C C . GLN A 1 398 ? 13.948 20.782 28.204 1.00 46.00 398 GLN A C 1
ATOM 3056 O O . GLN A 1 398 ? 14.953 20.575 28.896 1.00 46.00 398 GLN A O 1
ATOM 3061 N N . LEU A 1 399 ? 12.987 19.876 28.004 1.00 47.84 399 LEU A N 1
ATOM 3062 C CA . LEU A 1 399 ? 13.019 18.491 28.474 1.00 47.84 399 LEU A CA 1
ATOM 3063 C C . LEU A 1 399 ? 13.761 17.589 27.480 1.00 47.84 399 LEU A C 1
ATOM 3065 O O . LEU A 1 399 ? 14.740 16.971 27.900 1.00 47.84 399 LEU A O 1
ATOM 3069 N N . ASP A 1 400 ? 13.403 17.626 26.192 1.00 42.31 400 ASP A N 1
ATOM 3070 C CA . ASP A 1 400 ? 14.070 16.880 25.103 1.00 42.31 400 ASP A CA 1
ATOM 3071 C C . ASP A 1 400 ? 15.584 17.060 25.143 1.00 42.31 400 ASP A C 1
ATOM 3073 O O . ASP A 1 400 ? 16.350 16.126 25.385 1.00 42.31 400 ASP A O 1
ATOM 3077 N N . THR A 1 401 ? 16.025 18.323 25.053 1.00 51.75 401 THR A N 1
ATOM 3078 C CA . THR A 1 401 ? 17.453 18.660 25.018 1.00 51.75 401 THR A CA 1
ATOM 3079 C C . THR A 1 401 ? 18.210 18.149 26.259 1.00 51.75 401 THR A C 1
ATOM 3081 O O . THR A 1 401 ? 19.434 18.005 26.219 1.00 51.75 401 THR A O 1
ATOM 3084 N N . GLN A 1 402 ? 17.534 17.882 27.387 1.00 44.69 402 GLN A N 1
ATOM 3085 C CA . GLN A 1 402 ? 18.158 17.303 28.584 1.00 44.69 402 GLN A CA 1
ATOM 3086 C C . GLN A 1 402 ? 18.103 15.774 28.649 1.00 44.69 402 GLN A C 1
ATOM 3088 O O . GLN A 1 402 ? 19.010 15.192 29.255 1.00 44.69 402 GLN A O 1
ATOM 3093 N N . LEU A 1 403 ? 17.083 15.140 28.068 1.00 48.34 403 LEU A N 1
ATOM 3094 C CA . LEU A 1 403 ? 16.922 13.689 28.075 1.00 48.34 403 LEU A CA 1
ATOM 3095 C C . LEU A 1 403 ? 17.906 13.040 27.093 1.00 48.34 403 LEU A C 1
ATOM 3097 O O . LEU A 1 403 ? 18.766 12.270 27.535 1.00 48.34 403 LEU A O 1
ATOM 3101 N N . ASP A 1 404 ? 17.907 13.479 25.831 1.00 46.88 404 ASP A N 1
ATOM 3102 C CA . ASP A 1 404 ? 18.833 13.018 24.785 1.00 46.88 404 ASP A CA 1
ATOM 3103 C C . ASP A 1 404 ? 20.288 13.171 25.213 1.00 46.88 404 ASP A C 1
ATOM 3105 O O . ASP A 1 404 ? 21.089 12.234 25.165 1.00 46.88 404 ASP A O 1
ATOM 3109 N N . THR A 1 405 ? 20.637 14.358 25.721 1.00 49.12 405 THR A N 1
ATOM 3110 C CA . THR A 1 405 ? 22.009 14.648 26.151 1.00 49.12 405 THR A CA 1
ATOM 3111 C C . THR A 1 405 ? 22.455 13.714 27.284 1.00 49.12 405 THR A C 1
ATOM 3113 O O . THR A 1 405 ? 23.646 13.407 27.379 1.00 49.12 405 THR A O 1
ATOM 3116 N N . GLN A 1 406 ? 21.546 13.227 28.141 1.00 50.25 406 GLN A N 1
ATOM 3117 C CA . GLN A 1 406 ? 21.885 12.244 29.176 1.00 50.25 406 GLN A CA 1
ATOM 3118 C C . GLN A 1 406 ? 21.931 10.804 28.662 1.00 50.25 406 GLN A C 1
ATOM 3120 O O . GLN A 1 406 ? 22.816 10.063 29.099 1.00 50.25 406 GLN A O 1
ATOM 3125 N N . GLN A 1 407 ? 21.014 10.399 27.784 1.00 47.66 407 GLN A N 1
ATOM 3126 C CA . GLN A 1 407 ? 20.951 9.027 27.277 1.00 47.66 407 GLN A CA 1
ATOM 3127 C C . GLN A 1 407 ? 22.105 8.737 26.308 1.00 47.66 407 GLN A C 1
ATOM 3129 O O . GLN A 1 407 ? 22.875 7.805 26.557 1.00 47.66 407 GLN A O 1
ATOM 3134 N N . LEU A 1 408 ? 22.339 9.608 25.317 1.00 45.91 408 LEU A N 1
ATOM 3135 C CA . LEU A 1 408 ? 23.483 9.506 24.400 1.00 45.91 408 LEU A CA 1
ATOM 3136 C C . LEU A 1 408 ? 24.815 9.472 25.160 1.00 45.91 408 LEU A C 1
ATOM 3138 O O . LEU A 1 408 ? 25.657 8.618 24.899 1.00 45.91 408 LEU A O 1
ATOM 3142 N N . THR A 1 409 ? 24.998 10.335 26.169 1.00 48.75 409 THR A N 1
ATOM 3143 C CA . THR A 1 409 ? 26.245 10.349 26.960 1.00 48.75 409 THR A CA 1
ATOM 3144 C C . THR A 1 409 ? 26.438 9.061 27.782 1.00 48.75 409 THR A C 1
ATOM 3146 O O . THR A 1 409 ? 27.579 8.666 28.037 1.00 48.75 409 THR A O 1
ATOM 3149 N N . GLN A 1 410 ? 25.362 8.387 28.205 1.00 47.19 410 GLN A N 1
ATOM 3150 C CA . GLN A 1 410 ? 25.439 7.126 28.957 1.00 47.19 410 GLN A CA 1
ATOM 3151 C C . GLN A 1 410 ? 25.705 5.911 28.062 1.00 47.19 410 GLN A C 1
ATOM 3153 O O . GLN A 1 410 ? 26.525 5.070 28.430 1.00 47.19 410 GLN A O 1
ATOM 3158 N N . LEU A 1 411 ? 25.065 5.827 26.893 1.00 46.34 411 LEU A N 1
ATOM 3159 C CA . LEU A 1 411 ? 25.319 4.773 25.905 1.00 46.34 411 LEU A CA 1
ATOM 3160 C C . LEU A 1 411 ? 26.745 4.863 25.345 1.00 46.34 411 LEU A C 1
ATOM 3162 O O . LEU A 1 411 ? 27.477 3.872 25.374 1.00 46.34 411 LEU A O 1
ATOM 3166 N N . ASP A 1 412 ? 27.179 6.066 24.958 1.00 44.84 412 ASP A N 1
ATOM 3167 C CA . ASP A 1 412 ? 28.531 6.340 24.456 1.00 44.84 412 ASP A CA 1
ATOM 3168 C C . ASP A 1 412 ? 29.602 5.945 25.494 1.00 44.84 412 ASP A C 1
ATOM 3170 O O . ASP A 1 412 ? 30.517 5.174 25.202 1.00 44.84 412 ASP A O 1
ATOM 3174 N N . THR A 1 413 ? 29.435 6.335 26.769 1.00 51.16 413 THR A N 1
ATOM 3175 C CA . THR A 1 413 ? 30.384 5.929 27.828 1.00 51.16 413 THR A CA 1
ATOM 3176 C C . THR A 1 413 ? 30.367 4.432 28.165 1.00 51.16 413 THR A C 1
ATOM 3178 O O . THR A 1 413 ? 31.405 3.904 28.581 1.00 51.16 413 THR A O 1
ATOM 3181 N N . GLN A 1 414 ? 29.254 3.713 27.981 1.00 42.97 414 GLN A N 1
ATOM 3182 C CA . GLN A 1 414 ? 29.218 2.253 28.159 1.00 42.97 414 GLN A CA 1
ATOM 3183 C C . GLN A 1 414 ? 29.882 1.504 26.996 1.00 42.97 414 GLN A C 1
ATOM 3185 O O . GLN A 1 414 ? 30.629 0.548 27.234 1.00 42.97 414 GLN A O 1
ATOM 3190 N N . LEU A 1 415 ? 29.672 1.950 25.756 1.00 51.59 415 LEU A N 1
ATOM 3191 C CA . LEU A 1 415 ? 30.291 1.340 24.580 1.00 51.59 415 LEU A CA 1
ATOM 3192 C C . LEU A 1 415 ? 31.814 1.557 24.582 1.00 51.59 415 LEU A C 1
ATOM 3194 O O . LEU A 1 415 ? 32.572 0.591 24.437 1.00 51.59 415 LEU A O 1
ATOM 3198 N N . ASP A 1 416 ? 32.273 2.784 24.859 1.00 50.25 416 ASP A N 1
ATOM 3199 C CA . ASP A 1 416 ? 33.704 3.098 24.953 1.00 50.25 416 ASP A CA 1
ATOM 3200 C C . ASP A 1 416 ? 34.383 2.312 26.089 1.00 50.25 416 ASP A C 1
ATOM 3202 O O . ASP A 1 416 ? 35.474 1.765 25.904 1.00 50.25 416 ASP A O 1
ATOM 3206 N N . THR A 1 417 ? 33.746 2.164 27.260 1.00 49.41 417 THR A N 1
ATOM 3207 C CA . THR A 1 417 ? 34.348 1.385 28.362 1.00 49.41 417 THR A CA 1
ATOM 3208 C C . THR A 1 417 ? 34.459 -0.111 28.054 1.00 49.41 417 THR A C 1
ATOM 3210 O O . THR A 1 417 ? 35.474 -0.720 28.414 1.00 49.41 417 THR A O 1
ATOM 3213 N N . GLN A 1 418 ? 33.504 -0.718 27.337 1.00 47.91 418 GLN A N 1
ATOM 3214 C CA . GLN A 1 418 ? 33.654 -2.107 26.883 1.00 47.91 418 GLN A CA 1
ATOM 3215 C C . GLN A 1 418 ? 34.773 -2.267 25.845 1.00 47.91 418 GLN A C 1
ATOM 3217 O O . GLN A 1 418 ? 35.590 -3.185 25.973 1.00 47.91 418 GLN A O 1
ATOM 3222 N N . GLN A 1 419 ? 34.860 -1.370 24.855 1.00 50.06 419 GLN A N 1
ATOM 3223 C CA . GLN A 1 419 ? 35.912 -1.426 23.835 1.00 50.06 419 GLN A CA 1
ATOM 3224 C C . GLN A 1 419 ? 37.308 -1.212 24.444 1.00 50.06 419 GLN A C 1
ATOM 3226 O O . GLN A 1 419 ? 38.230 -1.985 24.163 1.00 50.06 419 GLN A O 1
ATOM 3231 N N . LEU A 1 420 ? 37.473 -0.246 25.356 1.00 47.53 420 LEU A N 1
ATOM 3232 C CA . LEU A 1 420 ? 38.761 0.002 26.014 1.00 47.53 420 LEU A CA 1
ATOM 3233 C C . LEU A 1 420 ? 39.205 -1.109 26.970 1.00 47.53 420 LEU A C 1
ATOM 3235 O O . LEU A 1 420 ? 40.409 -1.334 27.104 1.00 47.53 420 LEU A O 1
ATOM 3239 N N . THR A 1 421 ? 38.285 -1.869 27.570 1.00 47.00 421 THR A N 1
ATOM 3240 C CA . THR A 1 421 ? 38.665 -3.027 28.403 1.00 47.00 421 THR A CA 1
ATOM 3241 C C . THR A 1 421 ? 39.381 -4.118 27.580 1.00 47.00 421 THR A C 1
ATOM 3243 O O . THR A 1 421 ? 40.156 -4.900 28.128 1.00 47.00 421 THR A O 1
ATOM 3246 N N . GLN A 1 422 ? 39.203 -4.147 26.250 1.00 49.00 422 GLN A N 1
ATOM 3247 C CA . GLN A 1 422 ? 39.935 -5.046 25.343 1.00 49.00 422 GLN A CA 1
ATOM 3248 C C . GLN A 1 422 ? 41.293 -4.486 24.862 1.00 49.00 422 GLN A C 1
ATOM 3250 O O . GLN A 1 422 ? 42.103 -5.234 24.303 1.00 49.00 422 GLN A O 1
ATOM 3255 N N . LEU A 1 423 ? 41.570 -3.195 25.085 1.00 48.44 423 LEU A N 1
ATOM 3256 C CA . LEU A 1 423 ? 42.785 -2.494 24.639 1.00 48.44 423 LEU A CA 1
ATOM 3257 C C . LEU A 1 423 ? 43.932 -2.495 25.667 1.00 48.44 423 LEU A C 1
ATOM 3259 O O . LEU A 1 423 ? 45.054 -2.138 25.314 1.00 48.44 423 LEU A O 1
ATOM 3263 N N . ASP A 1 424 ? 43.711 -2.981 26.892 1.00 48.50 424 ASP A N 1
ATOM 3264 C CA . ASP A 1 424 ? 44.734 -3.077 27.957 1.00 48.50 424 ASP A CA 1
ATOM 3265 C C . ASP A 1 424 ? 45.752 -4.234 27.747 1.00 48.50 424 ASP A C 1
ATOM 3267 O O . ASP A 1 424 ? 46.451 -4.681 28.659 1.00 48.50 424 ASP A O 1
ATOM 3271 N N . THR A 1 425 ? 45.848 -4.771 26.522 1.00 50.03 425 THR A N 1
ATOM 3272 C CA . THR A 1 425 ? 46.720 -5.906 26.177 1.00 50.03 425 THR A CA 1
ATOM 3273 C C . THR A 1 425 ? 47.985 -5.467 25.432 1.00 50.03 425 THR A C 1
ATOM 3275 O O . THR A 1 425 ? 47.971 -5.178 24.242 1.00 50.03 425 THR A O 1
ATOM 3278 N N . GLN A 1 426 ? 49.090 -5.441 26.190 1.00 54.78 426 GLN A N 1
ATOM 3279 C CA . GLN A 1 426 ? 50.515 -5.395 25.805 1.00 54.78 426 GLN A CA 1
ATOM 3280 C C . GLN A 1 426 ? 50.874 -5.122 24.326 1.00 54.78 426 GLN A C 1
ATOM 3282 O O . GLN A 1 426 ? 50.537 -5.884 23.424 1.00 54.78 426 GLN A O 1
ATOM 3287 N N . THR A 1 427 ? 51.787 -4.164 24.112 1.00 51.12 427 THR A N 1
ATOM 3288 C CA . THR A 1 427 ? 52.391 -3.727 22.830 1.00 51.12 427 THR A CA 1
ATOM 3289 C C . THR A 1 427 ? 52.802 -4.843 21.842 1.00 51.12 427 THR A C 1
ATOM 3291 O O . THR A 1 427 ? 52.898 -4.606 20.638 1.00 51.12 427 THR A O 1
ATOM 3294 N N . GLN A 1 428 ? 53.031 -6.076 22.309 1.00 49.12 428 GLN A N 1
ATOM 3295 C CA . GLN A 1 428 ? 53.333 -7.236 21.458 1.00 49.12 428 GLN A CA 1
ATOM 3296 C C . GLN A 1 428 ? 52.128 -7.807 20.687 1.00 49.12 428 GLN A C 1
ATOM 3298 O O . GLN A 1 428 ? 52.344 -8.454 19.662 1.00 49.12 428 GLN A O 1
ATOM 3303 N N . ASP A 1 429 ? 50.889 -7.592 21.137 1.00 52.25 429 ASP A N 1
ATOM 3304 C CA . ASP A 1 429 ? 49.683 -8.020 20.410 1.00 52.25 429 ASP A CA 1
ATOM 3305 C C . ASP A 1 429 ? 49.205 -6.965 19.402 1.00 52.25 429 ASP A C 1
ATOM 3307 O O . ASP A 1 429 ? 48.669 -7.313 18.349 1.00 52.25 429 ASP A O 1
ATOM 3311 N N . ILE A 1 430 ? 49.528 -5.691 19.642 1.00 53.72 430 ILE A N 1
ATOM 3312 C CA . ILE A 1 430 ? 49.305 -4.582 18.702 1.00 53.72 430 ILE A CA 1
ATOM 3313 C C . ILE A 1 430 ? 50.059 -4.833 17.385 1.00 53.72 430 ILE A C 1
ATOM 3315 O O . ILE A 1 430 ? 49.473 -4.786 16.305 1.00 53.72 430 ILE A O 1
ATOM 3319 N N . LEU A 1 431 ? 51.340 -5.212 17.464 1.00 51.47 431 LEU A N 1
ATOM 3320 C CA . LEU A 1 431 ? 52.173 -5.519 16.291 1.00 51.47 431 LEU A CA 1
ATOM 3321 C C . LEU A 1 431 ? 51.706 -6.745 15.483 1.00 51.47 431 LEU A C 1
ATOM 3323 O O . LEU A 1 431 ? 52.120 -6.897 14.338 1.00 51.47 431 LEU A O 1
ATOM 3327 N N . LYS A 1 432 ? 50.844 -7.611 16.038 1.00 51.69 432 LYS A N 1
ATOM 3328 C CA . LYS A 1 432 ? 50.234 -8.739 15.304 1.00 51.69 432 LYS A CA 1
ATOM 3329 C C . LYS A 1 432 ? 48.974 -8.336 14.531 1.00 51.69 432 LYS A C 1
ATOM 3331 O O . LYS A 1 432 ? 48.511 -9.114 13.703 1.00 51.69 432 LYS A O 1
ATOM 3336 N N . ARG A 1 433 ? 48.410 -7.158 14.825 1.00 50.66 433 ARG A N 1
ATOM 3337 C CA . ARG A 1 433 ? 47.191 -6.606 14.206 1.00 50.66 433 ARG A CA 1
ATOM 3338 C C . ARG A 1 433 ? 47.471 -5.438 13.250 1.00 50.66 433 ARG A C 1
ATOM 3340 O O . ARG A 1 433 ? 46.549 -4.960 12.601 1.00 50.66 433 ARG A O 1
ATOM 3347 N N . ILE A 1 434 ? 48.726 -4.994 13.139 1.00 54.59 434 ILE A N 1
ATOM 3348 C CA . ILE A 1 434 ? 49.167 -3.994 12.157 1.00 54.59 434 ILE A CA 1
ATOM 3349 C C . ILE A 1 434 ? 49.735 -4.709 10.929 1.00 54.59 434 ILE A C 1
ATOM 3351 O O . ILE A 1 434 ? 50.647 -5.529 11.044 1.00 54.59 434 ILE A O 1
ATOM 3355 N N . THR A 1 435 ? 49.256 -4.346 9.738 1.00 51.12 435 THR A N 1
ATOM 3356 C CA . THR A 1 435 ? 49.856 -4.820 8.480 1.00 51.12 435 THR A CA 1
ATOM 3357 C C . THR A 1 435 ? 51.067 -3.951 8.125 1.00 51.12 435 THR A C 1
ATOM 3359 O O . THR A 1 435 ? 50.905 -2.812 7.682 1.00 51.12 435 THR A O 1
ATOM 3362 N N . ILE A 1 436 ? 52.277 -4.484 8.336 1.00 56.47 436 ILE A N 1
ATOM 3363 C CA . ILE A 1 436 ? 53.561 -3.822 8.033 1.00 56.47 436 ILE A CA 1
ATOM 3364 C C . ILE A 1 436 ? 54.090 -4.282 6.662 1.00 56.47 436 ILE A C 1
ATOM 3366 O O . ILE A 1 436 ? 53.984 -5.458 6.307 1.00 56.47 436 ILE A O 1
ATOM 3370 N N . LYS A 1 437 ? 54.668 -3.359 5.884 1.00 48.03 437 LYS A N 1
ATOM 3371 C CA . LYS A 1 437 ? 55.204 -3.621 4.533 1.00 48.03 437 LYS A CA 1
ATOM 3372 C C . LYS A 1 437 ? 56.422 -4.574 4.482 1.00 48.03 437 LYS A C 1
ATOM 3374 O O . LYS A 1 437 ? 57.283 -4.521 5.361 1.00 48.03 437 LYS A O 1
ATOM 3379 N N . PRO A 1 438 ? 56.583 -5.357 3.393 1.00 51.88 438 PRO A N 1
ATOM 3380 C CA . PRO A 1 438 ? 57.861 -5.967 3.010 1.00 51.88 438 PRO A CA 1
ATOM 3381 C C . PRO A 1 438 ? 58.834 -4.941 2.381 1.00 51.88 438 PRO A C 1
ATOM 3383 O O . PRO A 1 438 ? 58.418 -3.915 1.849 1.00 51.88 438 PRO A O 1
ATOM 3386 N N . GLN A 1 439 ? 60.140 -5.236 2.410 1.00 48.38 439 GLN A N 1
ATOM 3387 C CA . GLN A 1 439 ? 61.255 -4.289 2.176 1.00 48.38 439 GLN A CA 1
ATOM 3388 C C . GLN A 1 439 ? 61.410 -3.653 0.769 1.00 48.38 439 GLN A C 1
ATOM 3390 O O . GLN A 1 439 ? 62.398 -2.954 0.549 1.00 48.38 439 GLN A O 1
ATOM 3395 N N . GLU A 1 440 ? 60.487 -3.853 -0.176 1.00 51.53 440 GLU A N 1
ATOM 3396 C CA . GLU A 1 440 ? 60.632 -3.389 -1.574 1.00 51.53 440 GLU A CA 1
ATOM 3397 C C . GLU A 1 440 ? 59.595 -2.328 -2.018 1.00 51.53 440 GLU A C 1
ATOM 3399 O O . GLU A 1 440 ? 59.616 -1.906 -3.170 1.00 51.53 440 GLU A O 1
ATOM 3404 N N . GLU A 1 441 ? 58.705 -1.857 -1.132 1.00 48.12 441 GLU A N 1
ATOM 3405 C CA . GLU A 1 441 ? 57.601 -0.940 -1.485 1.00 48.12 441 GLU A CA 1
ATOM 3406 C C . GLU A 1 441 ? 57.748 0.436 -0.789 1.00 48.12 441 GLU A C 1
ATOM 3408 O O . GLU A 1 441 ? 57.565 0.548 0.423 1.00 48.12 441 GLU A O 1
ATOM 3413 N N . GLU A 1 442 ? 58.024 1.517 -1.529 1.00 42.41 442 GLU A N 1
ATOM 3414 C CA . GLU A 1 442 ? 58.244 2.874 -0.976 1.00 42.41 442 GLU A CA 1
ATOM 3415 C C . GLU A 1 442 ? 56.949 3.497 -0.394 1.00 42.41 442 GLU A C 1
ATOM 3417 O O . GLU A 1 442 ? 55.862 3.329 -0.948 1.00 42.41 442 GLU A O 1
ATOM 3422 N N . GLY A 1 443 ? 57.024 4.148 0.777 1.00 55.47 443 GLY A N 1
ATOM 3423 C CA . GLY A 1 443 ? 55.881 4.728 1.519 1.00 55.47 443 GLY A CA 1
ATOM 3424 C C . GLY A 1 443 ? 55.808 4.280 2.995 1.00 55.47 443 GLY A C 1
ATOM 3425 O O . GLY A 1 443 ? 56.569 3.391 3.375 1.00 55.47 443 GLY A O 1
ATOM 3426 N N . PRO A 1 444 ? 54.916 4.863 3.824 1.00 54.34 444 PRO A N 1
ATOM 3427 C CA . PRO A 1 444 ? 54.903 4.684 5.284 1.00 54.34 444 PRO A CA 1
ATOM 3428 C C . PRO A 1 444 ? 54.699 3.225 5.736 1.00 54.34 444 PRO A C 1
ATOM 3430 O O . PRO A 1 444 ? 54.061 2.431 5.046 1.00 54.34 444 PRO A O 1
ATOM 3433 N N . GLN A 1 445 ? 55.249 2.874 6.908 1.00 56.94 445 GLN A N 1
ATOM 3434 C CA . GLN A 1 445 ? 55.341 1.479 7.379 1.00 56.94 445 GLN A CA 1
ATOM 3435 C C . GLN A 1 445 ? 53.999 0.821 7.742 1.00 56.94 445 GLN A C 1
ATOM 3437 O O . GLN A 1 445 ? 53.893 -0.404 7.665 1.00 56.94 445 GLN A O 1
ATOM 3442 N N . VAL A 1 446 ? 52.990 1.603 8.138 1.00 60.25 446 VAL A N 1
ATOM 3443 C CA . VAL A 1 446 ? 51.658 1.120 8.546 1.00 60.25 446 VAL A CA 1
ATOM 3444 C C . VAL A 1 446 ? 50.713 1.163 7.347 1.00 60.25 446 VAL A C 1
ATOM 3446 O O . VAL A 1 446 ? 50.437 2.244 6.835 1.00 60.25 446 VAL A O 1
ATOM 3449 N N . LYS A 1 447 ? 50.219 -0.002 6.898 1.00 57.00 447 LYS A N 1
ATOM 3450 C CA . LYS A 1 447 ? 49.344 -0.108 5.711 1.00 57.00 447 LYS A CA 1
ATOM 3451 C C . LYS A 1 447 ? 47.849 -0.041 6.053 1.00 57.00 447 LYS A C 1
ATOM 3453 O O . LYS A 1 447 ? 47.099 0.569 5.304 1.00 57.00 447 LYS A O 1
ATOM 3458 N N . ALA A 1 448 ? 47.436 -0.645 7.171 1.00 57.25 448 ALA A N 1
ATOM 3459 C CA . ALA A 1 448 ? 46.087 -0.552 7.744 1.00 57.25 448 ALA A CA 1
ATOM 3460 C C . ALA A 1 448 ? 46.068 -1.064 9.201 1.00 57.25 448 ALA A C 1
ATOM 3462 O O . ALA A 1 448 ? 46.808 -1.999 9.533 1.00 57.25 448 ALA A O 1
ATOM 3463 N N . ALA A 1 449 ? 45.214 -0.465 10.037 1.00 63.84 449 ALA A N 1
ATOM 3464 C CA . ALA A 1 449 ? 44.786 -0.929 11.364 1.00 63.84 449 ALA A CA 1
ATOM 3465 C C . ALA A 1 449 ? 43.497 -0.176 11.776 1.00 63.84 449 ALA A C 1
ATOM 3467 O O . ALA A 1 449 ? 43.144 0.800 11.118 1.00 63.84 449 ALA A O 1
ATOM 3468 N N . SER A 1 450 ? 42.800 -0.586 12.847 1.00 67.62 450 SER A N 1
ATOM 3469 C CA . SER A 1 450 ? 41.632 0.173 13.341 1.00 67.62 450 SER A CA 1
ATOM 3470 C C . SER A 1 450 ? 42.036 1.525 13.944 1.00 67.62 450 SER A C 1
ATOM 3472 O O . SER A 1 450 ? 43.172 1.687 14.395 1.00 67.62 450 SER A O 1
ATOM 3474 N N . ALA A 1 451 ? 41.101 2.483 13.992 1.00 66.25 451 ALA A N 1
ATOM 3475 C CA . ALA A 1 451 ? 41.336 3.842 14.492 1.00 66.25 451 ALA A CA 1
ATOM 3476 C C . ALA A 1 451 ? 42.027 3.872 15.870 1.00 66.25 451 ALA A C 1
ATOM 3478 O O . ALA A 1 451 ? 42.995 4.609 16.060 1.00 66.25 451 ALA A O 1
ATOM 3479 N N . GLU A 1 452 ? 41.610 2.990 16.784 1.00 66.88 452 GLU A N 1
ATOM 3480 C CA . GLU A 1 452 ? 42.217 2.800 18.108 1.00 66.88 452 GLU A CA 1
ATOM 3481 C C . GLU A 1 452 ? 43.694 2.404 18.037 1.00 66.88 452 GLU A C 1
ATOM 3483 O O . GLU A 1 452 ? 44.543 2.977 18.719 1.00 66.88 452 GLU A O 1
ATOM 3488 N N . ILE A 1 453 ? 44.033 1.447 17.170 1.00 70.81 453 ILE A N 1
ATOM 3489 C CA . ILE A 1 453 ? 45.411 0.983 16.984 1.00 70.81 453 ILE A CA 1
ATOM 3490 C C . ILE A 1 453 ? 46.260 2.085 16.337 1.00 70.81 453 ILE A C 1
ATOM 3492 O O . ILE A 1 453 ? 47.417 2.272 16.719 1.00 70.81 453 ILE A O 1
ATOM 3496 N N . LEU A 1 454 ? 45.692 2.847 15.396 1.00 74.88 454 LEU A N 1
ATOM 3497 C CA . LEU A 1 454 ? 46.364 3.980 14.757 1.00 74.88 454 LEU A CA 1
ATOM 3498 C C . LEU A 1 454 ? 46.643 5.114 15.763 1.00 74.88 454 LEU A C 1
ATOM 3500 O O . LEU A 1 454 ? 47.751 5.656 15.757 1.00 74.88 454 LEU A O 1
ATOM 3504 N N . LEU A 1 455 ? 45.689 5.418 16.655 1.00 76.25 455 LEU A N 1
ATOM 3505 C CA . LEU A 1 455 ? 45.808 6.396 17.747 1.00 76.25 455 LEU A CA 1
ATOM 3506 C C . LEU A 1 455 ? 46.844 5.961 18.798 1.00 76.25 455 LEU A C 1
ATOM 3508 O O . LEU A 1 455 ? 47.707 6.744 19.211 1.00 76.25 455 LEU A O 1
ATOM 3512 N N . VAL A 1 456 ? 46.802 4.689 19.201 1.00 72.44 456 VAL A N 1
ATOM 3513 C CA . VAL A 1 456 ? 47.787 4.079 20.105 1.00 72.44 456 VAL A CA 1
ATOM 3514 C C . VAL A 1 456 ? 49.193 4.141 19.504 1.00 72.44 456 VAL A C 1
ATOM 3516 O O . VAL A 1 456 ? 50.137 4.545 20.184 1.00 72.44 456 VAL A O 1
ATOM 3519 N N . HIS A 1 457 ? 49.342 3.836 18.213 1.00 71.44 457 HIS A N 1
ATOM 3520 C CA . HIS A 1 457 ? 50.630 3.927 17.530 1.00 71.44 457 HIS A CA 1
ATOM 3521 C C . HIS A 1 457 ? 51.135 5.377 17.417 1.00 71.44 457 HIS A C 1
ATOM 3523 O O . HIS A 1 457 ? 52.313 5.632 17.660 1.00 71.44 457 HIS A O 1
ATOM 3529 N N . ALA A 1 458 ? 50.247 6.344 17.145 1.00 72.62 458 ALA A N 1
ATOM 3530 C CA . ALA A 1 458 ? 50.588 7.770 17.080 1.00 72.62 458 ALA A CA 1
ATOM 3531 C C . ALA A 1 458 ? 51.045 8.358 18.431 1.00 72.62 458 ALA A C 1
ATOM 3533 O O . ALA A 1 458 ? 51.716 9.393 18.452 1.00 72.62 458 ALA A O 1
ATOM 3534 N N . THR A 1 459 ? 50.691 7.713 19.549 1.00 70.19 459 THR A N 1
ATOM 3535 C CA . THR A 1 459 ? 51.079 8.128 20.909 1.00 70.19 459 THR A CA 1
ATOM 3536 C C . THR A 1 459 ? 52.304 7.400 21.467 1.00 70.19 459 THR A C 1
ATOM 3538 O O . THR A 1 459 ? 53.020 7.988 22.271 1.00 70.19 459 THR A O 1
ATOM 3541 N N . GLU A 1 460 ? 52.604 6.175 21.023 1.00 66.25 460 GLU A N 1
ATOM 3542 C CA . GLU A 1 460 ? 53.796 5.414 21.455 1.00 66.25 460 GLU A CA 1
ATOM 3543 C C . GLU A 1 460 ? 55.074 5.712 20.647 1.00 66.25 460 GLU A C 1
ATOM 3545 O O . GLU A 1 460 ? 56.162 5.268 21.018 1.00 66.25 460 GLU A O 1
ATOM 3550 N N . ALA A 1 461 ? 54.970 6.456 19.543 1.00 56.91 461 ALA A N 1
ATOM 3551 C CA . ALA A 1 461 ? 56.049 6.648 18.567 1.00 56.91 461 ALA A CA 1
ATOM 3552 C C . ALA A 1 461 ? 57.287 7.446 19.056 1.00 56.91 461 ALA A C 1
ATOM 3554 O O . ALA A 1 461 ? 58.190 7.691 18.258 1.00 56.91 461 ALA A O 1
ATOM 3555 N N . ASP A 1 462 ? 57.342 7.840 20.334 1.00 51.91 462 ASP A N 1
ATOM 3556 C CA . ASP A 1 462 ? 58.423 8.642 20.941 1.00 51.91 462 ASP A CA 1
ATOM 3557 C C . ASP A 1 462 ? 59.299 7.835 21.937 1.00 51.91 462 ASP A C 1
ATOM 3559 O O . ASP A 1 462 ? 60.377 8.283 22.320 1.00 51.91 462 ASP A O 1
ATOM 3563 N N . GLU A 1 463 ? 58.889 6.620 22.350 1.00 53.03 463 GLU A N 1
ATOM 3564 C CA . GLU A 1 463 ? 59.608 5.827 23.378 1.00 53.03 463 GLU A CA 1
ATOM 3565 C C . GLU A 1 463 ? 60.489 4.683 22.829 1.00 53.03 463 GLU A C 1
ATOM 3567 O O . GLU A 1 463 ? 61.122 3.946 23.591 1.00 53.03 463 GLU A O 1
ATOM 3572 N N . ARG A 1 464 ? 60.590 4.517 21.504 1.00 52.16 464 ARG A N 1
ATOM 3573 C CA . ARG A 1 464 ? 61.455 3.486 20.901 1.00 52.16 464 ARG A CA 1
ATOM 3574 C C . ARG A 1 464 ? 62.908 3.950 20.789 1.00 52.16 464 ARG A C 1
ATOM 3576 O O . ARG A 1 464 ? 63.306 4.568 19.802 1.00 52.16 464 ARG A O 1
ATOM 3583 N N . GLU A 1 465 ? 63.734 3.564 21.764 1.00 49.38 465 GLU A N 1
ATOM 3584 C CA . GLU A 1 465 ? 65.197 3.699 21.693 1.00 49.38 465 GLU A CA 1
ATOM 3585 C C . GLU A 1 465 ? 65.783 2.960 20.466 1.00 49.38 465 GLU A C 1
ATOM 3587 O O . GLU A 1 465 ? 66.120 1.777 20.534 1.00 49.38 465 GLU A O 1
ATOM 3592 N N . GLY A 1 466 ? 65.955 3.664 19.341 1.00 53.31 466 GLY A N 1
ATOM 3593 C CA . GLY A 1 466 ? 66.720 3.173 18.186 1.00 53.31 466 GLY A CA 1
ATOM 3594 C C . GLY A 1 466 ? 66.199 3.564 16.802 1.00 53.31 466 GLY A C 1
ATOM 3595 O O . GLY A 1 466 ? 66.957 3.456 15.837 1.00 53.31 466 GLY A O 1
ATOM 3596 N N . GLU A 1 467 ? 64.956 4.030 16.682 1.00 50.66 467 GLU A N 1
ATOM 3597 C CA . GLU A 1 467 ? 64.381 4.472 15.403 1.00 50.66 467 GLU A CA 1
ATOM 3598 C C . GLU A 1 467 ? 64.664 5.968 15.153 1.00 50.66 467 GLU A C 1
ATOM 3600 O O . GLU A 1 467 ? 64.886 6.751 16.079 1.00 50.66 467 GLU A O 1
ATOM 3605 N N . SER A 1 468 ? 64.758 6.369 13.881 1.00 53.50 468 SER A N 1
ATOM 3606 C CA . SER A 1 468 ? 65.152 7.742 13.529 1.00 53.50 468 SER A CA 1
ATOM 3607 C C . SER A 1 468 ? 64.029 8.720 13.905 1.00 53.50 468 SER A C 1
ATOM 3609 O O . SER A 1 468 ? 62.904 8.513 13.448 1.00 53.50 468 SER A O 1
ATOM 3611 N N . PRO A 1 469 ? 64.299 9.819 14.645 1.00 54.56 469 PRO A N 1
ATOM 3612 C CA . PRO A 1 469 ? 63.256 10.671 15.239 1.00 54.56 469 PRO A CA 1
ATOM 3613 C C . PRO A 1 469 ? 62.345 11.391 14.226 1.00 54.56 469 PRO A C 1
ATOM 3615 O O . PRO A 1 469 ? 61.376 12.034 14.608 1.00 54.56 469 PRO A O 1
ATOM 3618 N N . SER A 1 470 ? 62.635 11.288 12.928 1.00 59.59 470 SER A N 1
ATOM 3619 C CA . SER A 1 470 ? 61.785 11.789 11.850 1.00 59.59 470 SER A CA 1
ATOM 3620 C C . SER A 1 470 ? 60.527 10.951 11.602 1.00 59.59 470 SER A C 1
ATOM 3622 O O . SER A 1 470 ? 59.508 11.512 11.220 1.00 59.59 470 SER A O 1
ATOM 3624 N N . GLU A 1 471 ? 60.575 9.623 11.759 1.00 63.09 471 GLU A N 1
ATOM 3625 C CA . GLU A 1 471 ? 59.525 8.743 11.212 1.00 63.09 471 GLU A CA 1
ATOM 3626 C C . GLU A 1 471 ? 58.282 8.666 12.113 1.00 63.09 471 GLU A C 1
ATOM 3628 O O . GLU A 1 471 ? 57.162 8.840 11.633 1.00 63.09 471 GLU A O 1
ATOM 3633 N N . GLY A 1 472 ? 58.474 8.531 13.430 1.00 63.69 472 GLY A N 1
ATOM 3634 C CA . GLY A 1 472 ? 57.381 8.596 14.407 1.00 63.69 472 GLY A CA 1
ATOM 3635 C C . GLY A 1 472 ? 56.683 9.961 14.435 1.00 63.69 472 GLY A C 1
ATOM 3636 O O . GLY A 1 472 ? 55.455 10.037 14.518 1.00 63.69 472 GLY A O 1
ATOM 3637 N N . GLN A 1 473 ? 57.449 11.047 14.278 1.00 68.06 473 GLN A N 1
ATOM 3638 C CA . GLN A 1 473 ? 56.895 12.399 14.196 1.00 68.06 473 GLN A CA 1
ATOM 3639 C C . GLN A 1 473 ? 56.080 12.607 12.906 1.00 68.06 473 GLN A C 1
ATOM 3641 O O . GLN A 1 473 ? 54.971 13.134 12.977 1.00 68.06 473 GLN A O 1
ATOM 3646 N N . LEU A 1 474 ? 56.573 12.132 11.753 1.00 71.94 474 LEU A N 1
ATOM 3647 C CA . LEU A 1 474 ? 55.834 12.163 10.482 1.00 71.94 474 LEU A CA 1
ATOM 3648 C C . LEU A 1 474 ? 54.508 11.397 10.563 1.00 71.94 474 LEU A C 1
ATOM 3650 O O . LEU A 1 474 ? 53.489 11.901 10.096 1.00 71.94 474 LEU A O 1
ATOM 3654 N N . TYR A 1 475 ? 54.497 10.211 11.179 1.00 75.88 475 TYR A N 1
ATOM 3655 C CA . TYR A 1 475 ? 53.267 9.438 11.359 1.00 75.88 475 TYR A CA 1
ATOM 3656 C C . TYR A 1 475 ? 52.255 10.170 12.256 1.00 75.88 475 TYR A C 1
ATOM 3658 O O . TYR A 1 475 ? 51.072 10.240 11.925 1.00 75.88 475 TYR A O 1
ATOM 3666 N N . ARG A 1 476 ? 52.714 10.785 13.354 1.00 77.25 476 ARG A N 1
ATOM 3667 C CA . ARG A 1 476 ? 51.859 11.590 14.239 1.00 77.25 476 ARG A CA 1
ATOM 3668 C C . ARG A 1 476 ? 51.288 12.826 13.538 1.00 77.25 476 ARG A C 1
ATOM 3670 O O . ARG A 1 476 ? 50.117 13.137 13.737 1.00 77.25 476 ARG A O 1
ATOM 3677 N N . GLU A 1 477 ? 52.083 13.527 12.731 1.00 77.12 477 GLU A N 1
ATOM 3678 C CA . GLU A 1 477 ? 51.615 14.673 11.940 1.00 77.12 477 GLU A CA 1
ATOM 3679 C C . GLU A 1 477 ? 50.589 14.233 10.881 1.00 77.12 477 GLU A C 1
ATOM 3681 O O . GLU A 1 477 ? 49.512 14.823 10.797 1.00 77.12 477 GLU A O 1
ATOM 3686 N N . ALA A 1 478 ? 50.853 13.141 10.154 1.00 79.88 478 ALA A N 1
ATOM 3687 C CA . ALA A 1 478 ? 49.911 12.567 9.192 1.00 79.88 478 ALA A CA 1
ATOM 3688 C C . ALA A 1 478 ? 48.586 12.144 9.852 1.00 79.88 478 ALA A C 1
ATOM 3690 O O . ALA A 1 478 ? 47.516 12.498 9.352 1.00 79.88 478 ALA A O 1
ATOM 3691 N N . PHE A 1 479 ? 48.644 11.462 11.002 1.00 82.50 479 PHE A N 1
ATOM 3692 C CA . PHE A 1 479 ? 47.464 11.093 11.787 1.00 82.50 479 PHE A CA 1
ATOM 3693 C C . PHE A 1 479 ? 46.673 12.339 12.204 1.00 82.50 479 PHE A C 1
ATOM 3695 O O . PHE A 1 479 ? 45.485 12.434 11.914 1.00 82.50 479 PHE A O 1
ATOM 3702 N N . LEU A 1 480 ? 47.325 13.348 12.797 1.00 82.06 480 LEU A N 1
ATOM 3703 C CA . LEU A 1 480 ? 46.665 14.584 13.242 1.00 82.06 480 LEU A CA 1
ATOM 3704 C C . LEU A 1 480 ? 46.045 15.412 12.101 1.00 82.06 480 LEU A C 1
ATOM 3706 O O . LEU A 1 480 ? 45.106 16.167 12.351 1.00 82.06 480 LEU A O 1
ATOM 3710 N N . CYS A 1 481 ? 46.525 15.263 10.865 1.00 81.00 481 CYS A N 1
ATOM 3711 C CA . CYS A 1 481 ? 45.928 15.892 9.687 1.00 81.00 481 CYS A CA 1
ATOM 3712 C C . CYS A 1 481 ? 44.760 15.102 9.071 1.00 81.00 481 CYS A C 1
ATOM 3714 O O . CYS A 1 481 ? 43.963 15.707 8.359 1.00 81.00 481 CYS A O 1
ATOM 3716 N N . THR A 1 482 ? 44.646 13.791 9.317 1.00 84.50 482 THR A N 1
ATOM 3717 C CA . THR A 1 482 ? 43.714 12.902 8.587 1.00 84.50 482 THR A CA 1
ATOM 3718 C C . THR A 1 482 ? 42.678 12.187 9.457 1.00 84.50 482 THR A C 1
ATOM 3720 O O . THR A 1 482 ? 41.649 11.775 8.922 1.00 84.50 482 THR A O 1
ATOM 3723 N N . TYR A 1 483 ? 42.878 12.098 10.781 1.00 80.81 483 TYR A N 1
ATOM 3724 C CA . TYR A 1 483 ? 42.028 11.309 11.691 1.00 80.81 483 TYR A CA 1
ATOM 3725 C C . TYR A 1 483 ? 40.532 11.621 11.587 1.00 80.81 483 TYR A C 1
ATOM 3727 O O . TYR A 1 483 ? 39.711 10.727 11.739 1.00 80.81 483 TYR A O 1
ATOM 3735 N N . ARG A 1 484 ? 40.169 12.869 11.264 1.00 82.75 484 ARG A N 1
ATOM 3736 C CA . ARG A 1 484 ? 38.773 13.315 11.129 1.00 82.75 484 ARG A CA 1
ATOM 3737 C C . ARG A 1 484 ? 37.962 12.566 10.070 1.00 82.75 484 ARG A C 1
ATOM 3739 O O . ARG A 1 484 ? 36.747 12.660 10.104 1.00 82.75 484 ARG A O 1
ATOM 3746 N N . SER A 1 485 ? 38.620 11.868 9.144 1.00 80.25 485 SER A N 1
ATOM 3747 C CA . SER A 1 485 ? 37.957 11.012 8.151 1.00 80.25 485 SER A CA 1
ATOM 3748 C C . SER A 1 485 ? 37.556 9.632 8.689 1.00 80.25 485 SER A C 1
ATOM 3750 O O . SER A 1 485 ? 36.872 8.901 7.987 1.00 80.25 485 SER A O 1
ATOM 3752 N N . PHE A 1 486 ? 37.990 9.254 9.901 1.00 76.50 486 PHE A N 1
ATOM 3753 C CA . PHE A 1 486 ? 37.744 7.919 10.464 1.00 76.50 486 PHE A CA 1
ATOM 3754 C C . PHE A 1 486 ? 37.556 7.862 11.995 1.00 76.50 486 PHE A C 1
ATOM 3756 O O . PHE A 1 486 ? 37.338 6.779 12.532 1.00 76.50 486 PHE A O 1
ATOM 3763 N N . ILE A 1 487 ? 37.675 8.980 12.721 1.00 76.69 487 ILE A N 1
ATOM 3764 C CA . ILE A 1 487 ? 37.358 9.093 14.157 1.00 76.69 487 ILE A CA 1
ATOM 3765 C C . ILE A 1 487 ? 37.086 10.559 14.538 1.00 76.69 487 ILE A C 1
ATOM 3767 O O . ILE A 1 487 ? 37.762 11.475 14.048 1.00 76.69 487 ILE A O 1
ATOM 3771 N N . SER A 1 488 ? 36.107 10.816 15.413 1.00 80.44 488 SER A N 1
ATOM 3772 C CA . SER A 1 488 ? 35.735 12.187 15.766 1.00 80.44 488 SER A CA 1
ATOM 3773 C C . SER A 1 488 ? 36.800 12.858 16.658 1.00 80.44 488 SER A C 1
ATOM 3775 O O . SER A 1 488 ? 37.487 12.200 17.449 1.00 80.44 488 SER A O 1
ATOM 3777 N N . PRO A 1 489 ? 36.953 14.199 16.601 1.00 79.88 489 PRO A N 1
ATOM 3778 C CA . PRO A 1 489 ? 37.824 14.924 17.527 1.00 79.88 489 PRO A CA 1
ATOM 3779 C C . PRO A 1 489 ? 37.451 14.758 19.003 1.00 79.88 489 PRO A C 1
ATOM 3781 O O . PRO A 1 489 ? 38.317 14.954 19.856 1.00 79.88 489 PRO A O 1
ATOM 3784 N N . ARG A 1 490 ? 36.188 14.436 19.315 1.00 72.38 490 ARG A N 1
ATOM 3785 C CA . ARG A 1 490 ? 35.722 14.229 20.690 1.00 72.38 490 ARG A CA 1
ATOM 3786 C C . ARG A 1 490 ? 36.230 12.887 21.210 1.00 72.38 490 ARG A C 1
ATOM 3788 O O . ARG A 1 490 ? 36.882 12.865 22.248 1.00 72.38 490 ARG A O 1
ATOM 3795 N N . ASP A 1 491 ? 36.056 11.824 20.436 1.00 73.00 491 ASP A N 1
ATOM 3796 C CA . ASP A 1 491 ? 36.413 10.452 20.813 1.00 73.00 491 ASP A CA 1
ATOM 3797 C C . ASP A 1 491 ? 37.932 10.307 20.918 1.00 73.00 491 ASP A C 1
ATOM 3799 O O . ASP A 1 491 ? 38.426 9.744 21.890 1.00 73.00 491 ASP A O 1
ATOM 3803 N N . VAL A 1 492 ? 38.701 10.918 20.002 1.00 75.88 492 VAL A N 1
ATOM 3804 C CA . VAL A 1 492 ? 40.169 11.005 20.136 1.00 75.88 492 VAL A CA 1
ATOM 3805 C C . VAL A 1 492 ? 40.563 11.614 21.485 1.00 75.88 492 VAL A C 1
ATOM 3807 O O . VAL A 1 492 ? 41.479 11.119 22.137 1.00 75.88 492 VAL A O 1
ATOM 3810 N N . ILE A 1 493 ? 39.882 12.671 21.937 1.00 78.69 493 ILE A N 1
ATOM 3811 C CA . ILE A 1 493 ? 40.172 13.303 23.231 1.00 78.69 493 ILE A CA 1
ATOM 3812 C C . ILE A 1 493 ? 39.736 12.401 24.395 1.00 78.69 493 ILE A C 1
ATOM 3814 O O . ILE A 1 493 ? 40.537 12.208 25.310 1.00 78.69 493 ILE A O 1
ATOM 3818 N N . SER A 1 494 ? 38.532 11.821 24.359 1.00 71.81 494 SER A N 1
ATOM 3819 C CA . SER A 1 494 ? 38.028 10.884 25.379 1.00 71.81 494 SER A CA 1
ATOM 3820 C C . SER A 1 494 ? 38.975 9.694 25.564 1.00 71.81 494 SER A C 1
ATOM 3822 O O . SER A 1 494 ? 39.428 9.406 26.673 1.00 71.81 494 SER A O 1
ATOM 3824 N N . LYS A 1 495 ? 39.375 9.065 24.457 1.00 70.62 495 LYS A N 1
ATOM 3825 C CA . LYS A 1 495 ? 40.235 7.876 24.422 1.00 70.62 495 LYS A CA 1
ATOM 3826 C C . LYS A 1 495 ? 41.666 8.193 24.858 1.00 70.62 495 LYS A C 1
ATOM 3828 O O . LYS A 1 495 ? 42.273 7.416 25.594 1.00 70.62 495 LYS A O 1
ATOM 3833 N N . LEU A 1 496 ? 42.187 9.379 24.525 1.00 73.38 496 LEU A N 1
ATOM 3834 C CA . LEU A 1 496 ? 43.462 9.871 25.065 1.00 73.38 496 LEU A CA 1
ATOM 3835 C C . LEU A 1 496 ? 43.404 10.165 26.572 1.00 73.38 496 LEU A C 1
ATOM 3837 O O . LEU A 1 496 ? 44.361 9.851 27.278 1.00 73.38 496 LEU A O 1
ATOM 3841 N N . GLN A 1 497 ? 42.311 10.750 27.074 1.00 72.19 497 GLN A N 1
ATOM 3842 C CA . GLN A 1 497 ? 42.124 11.024 28.506 1.00 72.19 497 GLN A CA 1
ATOM 3843 C C . GLN A 1 497 ? 41.993 9.739 29.327 1.00 72.19 497 GLN A C 1
ATOM 3845 O O . GLN A 1 497 ? 42.495 9.679 30.448 1.00 72.19 497 GLN A O 1
ATOM 3850 N N . LEU A 1 498 ? 41.357 8.710 28.767 1.00 67.19 498 LEU A N 1
ATOM 3851 C CA . LEU A 1 498 ? 41.221 7.406 29.407 1.00 67.19 498 LEU A CA 1
ATOM 3852 C C . LEU A 1 498 ? 42.530 6.598 29.352 1.00 67.19 498 LEU A C 1
ATOM 3854 O O . LEU A 1 498 ? 42.869 5.926 30.324 1.00 67.19 498 LEU A O 1
ATOM 3858 N N . ARG A 1 499 ? 43.313 6.724 28.268 1.00 65.38 499 ARG A N 1
ATOM 3859 C CA . ARG A 1 499 ? 44.647 6.106 28.136 1.00 65.38 499 ARG A CA 1
ATOM 3860 C C . ARG A 1 499 ? 45.709 6.752 29.029 1.00 65.38 499 ARG A C 1
ATOM 3862 O O . ARG A 1 499 ? 46.549 6.052 29.591 1.00 65.38 499 ARG A O 1
ATOM 3869 N N . TYR A 1 500 ? 45.683 8.076 29.152 1.00 69.12 500 TYR A N 1
ATOM 3870 C CA . TYR A 1 500 ? 46.565 8.847 30.026 1.00 69.12 500 TYR A CA 1
ATOM 3871 C C . TYR A 1 500 ? 45.731 9.516 31.125 1.00 69.12 500 TYR A C 1
ATOM 3873 O O . TYR A 1 500 ? 45.569 10.743 31.104 1.00 69.12 500 TYR A O 1
ATOM 3881 N N . PRO A 1 501 ? 45.198 8.734 32.089 1.00 66.00 501 PRO A N 1
ATOM 3882 C CA . PRO A 1 501 ? 44.387 9.285 33.162 1.00 66.00 501 PRO A CA 1
ATOM 3883 C C . PRO A 1 501 ? 45.199 10.358 33.895 1.00 66.00 501 PRO A C 1
ATOM 3885 O O . PRO A 1 501 ? 46.382 10.140 34.187 1.00 66.00 501 PRO A O 1
ATOM 3888 N N . PRO A 1 502 ? 44.610 11.533 34.183 1.00 59.41 502 PRO A N 1
ATOM 3889 C CA . PRO A 1 502 ? 45.352 12.653 34.736 1.00 59.41 502 PRO A CA 1
ATOM 3890 C C . PRO A 1 502 ? 45.982 12.244 36.066 1.00 59.41 502 PRO A C 1
ATOM 3892 O O . PRO A 1 502 ? 45.281 11.983 37.044 1.00 59.41 502 PRO A O 1
ATOM 3895 N N . SER A 1 503 ? 47.318 12.195 36.095 1.00 52.78 503 SER A N 1
ATOM 3896 C CA . SER A 1 503 ? 48.091 11.876 37.294 1.00 52.78 503 SER A CA 1
ATOM 3897 C C . SER A 1 503 ? 47.697 12.830 38.417 1.00 52.78 503 SER A C 1
ATOM 3899 O O . SER A 1 503 ? 48.104 13.995 38.426 1.00 52.78 503 SER A O 1
ATOM 3901 N N . ILE A 1 504 ? 46.915 12.326 39.374 1.00 50.31 504 ILE A N 1
ATOM 3902 C CA . ILE A 1 504 ? 46.500 13.073 40.556 1.00 50.31 504 ILE A CA 1
ATOM 3903 C C . ILE A 1 504 ? 47.762 13.359 41.373 1.00 50.31 504 ILE A C 1
ATOM 3905 O O . ILE A 1 504 ? 48.269 12.492 42.082 1.00 50.31 504 ILE A O 1
ATOM 3909 N N . TYR A 1 505 ? 48.286 14.578 41.251 1.00 45.34 505 TYR A N 1
ATOM 3910 C CA . TYR A 1 505 ? 49.394 15.053 42.072 1.00 45.34 505 TYR A CA 1
ATOM 3911 C C . TYR A 1 505 ? 48.947 15.137 43.539 1.00 45.34 505 TYR A C 1
ATOM 3913 O O . TYR A 1 505 ? 48.246 16.073 43.928 1.00 45.34 505 TYR A O 1
ATOM 3921 N N . THR A 1 506 ? 49.381 14.160 44.337 1.00 41.62 506 THR A N 1
ATOM 3922 C CA . THR A 1 506 ? 49.418 14.203 45.810 1.00 41.62 506 THR A CA 1
ATOM 3923 C C . THR A 1 506 ? 50.791 14.634 46.305 1.00 41.62 506 THR A C 1
ATOM 3925 O O . THR A 1 506 ? 51.772 14.019 45.825 1.00 41.62 506 THR A O 1
#

Foldseek 3Di:
DCEEAEAEEAEDAEDAEAYYAEYAAAYYQEYAYAYYCEYHEAEYQEYHYAYYCEYHYADYQEYHYAEYQEYHYNEYQEYAYADYAEYAEAEYQEYHYADYQEYHYEDYQEYEYAEYQEYHYAEYAYYAYEEYAEYEYAEYQEHEYEDYAYYEYAEYAEYHYAEYAYYEYEDYAYYEYEEYAEYEYAEYAYYEYEEYAEYEYEEYAEHAYEEYAEYAYEEYQEAHYEEYAEYAYEEYQEYEYEYYAEYEYEYYVDYHYNDYVYYHYNYPPPPPPDPDDDDDDDDDDDDDDDDDDDDDDDDDDDDYDDDDDDDDDDDDDDDDDDDDDDDDDDDDDDDDDDDDDDDDDDDDDDDDDDDDDDDDDDDDDDDPVVVVVVVVVPPVVVVVVVPVVVPCVVPVVVVVVVVCVVVVVVVVVVVVVVVVVVVPDDPVVLVVQFDADDDPDDDAGTPDHALLSLLVQLVCLPPDPPDDNVRSVVSVVVCVVCVVVHDPPVVSVVSVCVVCPPPPDD

Sequence (506 aa):
MDSAERVDMDSAERVDMDSAERVNMDSAERVNMDSAERVDVDSAERVDVDSAERVDVDSAERVDVDSAERVDMDSGERVDVDSGERVNMDSAERVDVDSAERVDVDSAERVNVDSAERVDMDSGERVDMDSAERVDVDSGERVDMDSAERVDMDSAERVDMDSGERVDMDSAERVDMDSAERVGMDSGERVDMDSGERVDMDSGERVDMDSAERVDMDSAERVDMDSAERVDVDSAERVDVDSGECVDMDSAERVNMDSAERVDMDSEDDPDYHFLLTETPPLSSLPPVLPEKKRCSTGGSTFSQAPSSFGFDSAHCDDFTIHCDDVTGPDDVTSSPLSPSKTPPPLPEKKRHAPSAAVFYQRPLTFSQRYMSQQLTQLDTQQLTQLDTQLDTQQLTQLDTQLDTQQLTQLDTQLDTQQLTQLDTQTQDILKRITIKPQEEEGPQVKAASAEILLVHATEADEREGESPSEGQLYREAFLCTYRSFISPRDVISKLQLRYPPSIYT

Organism: Dissostichus eleginoides (NCBI:txid100907)